Protein 3U0B (pdb70)

Solvent-accessible surface area: 17274 Å² total; per-residue (Å²): 140,67,32,128,11,63,68,22,175,81,63,36,92,31,19,57,32,1,0,0,3,6,16,106,24,85,0,4,102,31,3,73,100,39,0,50,144,68,12,94,52,43,70,70,60,192,67,46,201,42,111,72,50,0,3,0,1,0,0,2,0,16,45,13,66,72,66,145,30,41,135,64,10,129,68,13,5,64,88,0,53,222,38,36,10,66,12,1,4,0,0,0,0,0,7,27,17,85,73,22,74,60,114,104,4,78,87,1,2,134,43,0,29,44,57,0,86,63,10,3,143,122,27,174,114,8,2,2,0,4,0,0,2,1,7,47,113,15,123,116,39,6,51,4,2,16,6,0,0,31,9,2,0,7,2,30,3,1,1,5,0,0,10,13,0,116,4,31,44,50,68,18,105,69,16,119,66,50,63,76,13,0,96,52,50,7,0,0,0,2,16,0,4,142,44,32,1,14,21,0,0,90,7,0,26,43,2,23,8,47,0,0,0,1,23,81,111,77,4,40,158,62,0,118,188,21,2,85,171,21,59,17,30,36,23,47,9,72,15,56,37,140,57,0,5,96,94,0,34,63,21,0,88,134,101,23,77,31,88,2,12,1,0,0,4,24,21,41,48,64,104,81,75,70,110,100,83,39,43,141,148,72,83,76,32,0,29,31,26,1,40,104,4,6,67,125,2,0,93,8,0,14,65,78,52,8,2,26,149,18,1,8,2,0,4,9,2,15,23,9,13,46,37,40,86,199,13,15,54,0,36,16,63,0,9,46,17,4,29,30,13,0,105,67,18,9,89,85,4,61,136,104,24,3,7,4,2,0,0,0,17,18,61,20,50,138,97,97,65,33,65,89,88,9,22,9,116,25,6,0,74,25,41,2,0,0,6,0,0,7,10,0,1,7,36,1,0,50,7,0,53,22,10,40,0,27,0,0,0,9,22,131,98,37,139

Radius of gyration: 21.09 Å; Cα contacts (8 Å, |Δi|>4): 985; chains: 1; bounding box: 67×45×44 Å

Structure (mmCIF, N/CA/C/O backbone):
data_3U0B
#
_entry.id   3U0B
#
_cell.length_a   102.730
_cell.length_b   58.220
_cell.length_c   76.880
_cell.angle_alpha   90.000
_cell.angle_beta   127.820
_cell.angle_gamma   90.000
#
_symmetry.space_group_name_H-M   'C 1 2 1'
#
loop_
_entity.id
_entity.type
_entity.pdbx_description
1 polymer 'Oxidoreductase, short chain dehydrogenase/reductase family protein'
2 non-polymer 'SODIUM ION'
3 water water
#
loop_
_atom_site.group_PDB
_atom_site.id
_atom_site.type_symbol
_atom_site.label_atom_id
_atom_site.label_alt_id
_atom_site.label_comp_id
_atom_site.label_asym_id
_atom_site.label_entity_id
_atom_site.label_seq_id
_atom_site.pdbx_PDB_ins_code
_atom_site.Cartn_x
_atom_site.Cartn_y
_atom_site.Cartn_z
_atom_site.occupancy
_atom_site.B_iso_or_equiv
_atom_site.auth_seq_id
_atom_site.auth_comp_id
_atom_site.auth_asym_id
_atom_site.auth_atom_id
_atom_site.pdbx_PDB_model_num
ATOM 1 N N . GLN A 1 30 ? 11.159 30.344 -12.362 1.00 30.25 26 GLN A N 1
ATOM 2 C CA . GLN A 1 30 ? 10.085 30.429 -13.391 1.00 29.08 26 GLN A CA 1
ATOM 3 C C . GLN A 1 30 ? 9.739 29.015 -13.846 1.00 26.35 26 GLN A C 1
ATOM 4 O O . GLN A 1 30 ? 10.606 28.110 -13.814 1.00 28.04 26 GLN A O 1
ATOM 6 N N . PRO A 1 31 ? 8.470 28.785 -14.232 1.00 23.10 27 PRO A N 1
ATOM 7 C CA . PRO A 1 31 ? 8.168 27.435 -14.713 1.00 19.49 27 PRO A CA 1
ATOM 8 C C . PRO A 1 31 ? 8.834 27.141 -16.051 1.00 18.57 27 PRO A C 1
ATOM 9 O O . PRO A 1 31 ? 8.878 28.005 -16.936 1.00 18.69 27 PRO A O 1
ATOM 13 N N . GLU A 1 32 ? 9.294 25.917 -16.201 1.00 17.94 28 GLU A N 1
ATOM 14 C CA . GLU A 1 32 ? 9.904 25.479 -17.436 1.00 17.25 28 GLU A CA 1
ATOM 15 C C . GLU A 1 32 ? 8.821 25.227 -18.500 1.00 16.13 28 GLU A C 1
ATOM 16 O O . GLU A 1 32 ? 7.755 24.738 -18.185 1.00 15.78 28 GLU A O 1
ATOM 22 N N . THR A 1 33 ? 9.118 25.537 -19.767 1.00 15.87 29 THR A N 1
ATOM 23 C CA . THR A 1 33 ? 8.285 25.080 -20.859 1.00 14.99 29 THR A CA 1
ATOM 24 C C . THR A 1 33 ? 8.604 23.632 -21.086 1.00 14.31 29 THR A C 1
ATOM 25 O O . THR A 1 33 ? 9.689 23.282 -21.540 1.00 14.48 29 THR A O 1
ATOM 29 N N . LEU A 1 34 ? 7.663 22.761 -20.755 1.00 13.88 30 LEU A N 1
ATOM 30 C CA . LEU A 1 34 ? 7.957 21.349 -20.765 1.00 13.65 30 LEU A CA 1
ATOM 31 C C . LEU A 1 34 ? 7.944 20.769 -22.172 1.00 13.05 30 LEU A C 1
ATOM 32 O O . LEU A 1 34 ? 7.024 21.012 -22.974 1.00 12.68 30 LEU A O 1
ATOM 37 N N . ARG A 1 35 ? 8.951 19.963 -22.454 1.00 13.25 31 ARG A N 1
ATOM 38 C CA . ARG A 1 35 ? 9.006 19.173 -23.673 1.00 12.93 31 ARG A CA 1
ATOM 39 C C . ARG A 1 35 ? 7.817 18.204 -23.691 1.00 12.62 31 ARG A C 1
ATOM 40 O O . ARG A 1 35 ? 7.531 17.554 -22.691 1.00 13.03 31 ARG A O 1
ATOM 48 N N . ARG A 1 36 ? 7.122 18.144 -24.820 1.00 12.20 32 ARG A N 1
ATOM 49 C CA . ARG A 1 36 ? 6.014 17.159 -24.999 1.00 12.23 32 ARG A CA 1
ATOM 50 C C . ARG A 1 36 ? 6.189 16.419 -26.319 1.00 12.18 32 ARG A C 1
ATOM 51 O O . ARG A 1 36 ? 7.056 16.790 -27.117 1.00 12.12 32 ARG A O 1
ATOM 59 N N . TYR A 1 37 ? 5.379 15.392 -26.560 1.00 12.47 33 TYR A N 1
ATOM 60 C CA . TYR A 1 37 ? 5.631 14.485 -27.677 1.00 12.69 33 TYR A CA 1
ATOM 61 C C . TYR A 1 37 ? 4.905 14.930 -28.948 1.00 12.54 33 TYR A C 1
ATOM 62 O O . TYR A 1 37 ? 3.760 15.406 -28.873 1.00 12.61 33 TYR A O 1
ATOM 71 N N . ARG A 1 38 ? 5.589 14.824 -30.090 1.00 12.63 34 ARG A N 1
ATOM 72 C CA . ARG A 1 38 ? 4.946 14.874 -31.402 1.00 12.91 34 ARG A CA 1
ATOM 73 C C . ARG A 1 38 ? 5.401 13.669 -32.207 1.00 13.46 34 ARG A C 1
ATOM 74 O O . ARG A 1 38 ? 6.484 13.132 -31.952 1.00 13.68 34 ARG A O 1
ATOM 82 N N . PRO A 1 39 ? 4.540 13.202 -33.128 1.00 13.99 35 PRO A N 1
ATOM 83 C CA . PRO A 1 39 ? 4.837 12.020 -33.939 1.00 14.77 35 PRO A CA 1
ATOM 84 C C . PRO A 1 39 ? 6.206 12.076 -34.587 1.00 15.02 35 PRO A C 1
ATOM 85 O O . PRO A 1 39 ? 6.620 13.113 -35.147 1.00 14.93 35 PRO A O 1
ATOM 89 N N . GLY A 1 40 ? 6.925 10.964 -34.449 1.00 15.69 36 GLY A N 1
ATOM 90 C CA . GLY A 1 40 ? 8.235 10.828 -35.061 1.00 16.44 36 GLY A CA 1
ATOM 91 C C . GLY A 1 40 ? 9.383 11.335 -34.197 1.00 16.33 36 GLY A C 1
ATOM 92 O O . GLY A 1 40 ? 10.541 11.189 -34.592 1.00 17.33 36 GLY A O 1
ATOM 93 N N . ASP A 1 41 ? 9.100 11.924 -33.043 1.00 15.44 37 ASP A N 1
ATOM 94 C CA . ASP A 1 41 ? 10.164 12.501 -32.186 1.00 15.50 37 ASP A CA 1
ATOM 95 C C . ASP A 1 41 ? 11.047 11.378 -31.630 1.00 16.72 37 ASP A C 1
ATOM 96 O O . ASP A 1 41 ? 10.540 10.306 -31.306 1.00 17.12 37 ASP A O 1
ATOM 101 N N . PRO A 1 42 ? 12.350 11.634 -31.516 1.00 16.14 38 PRO A N 1
ATOM 102 C CA . PRO A 1 42 ? 13.163 10.681 -30.758 1.00 15.98 38 PRO A CA 1
ATOM 103 C C . PRO A 1 42 ? 12.728 10.743 -29.303 1.00 15.64 38 PRO A C 1
ATOM 104 O O . PRO A 1 42 ? 12.137 11.746 -28.853 1.00 15.35 38 PRO A O 1
ATOM 108 N N . PRO A 1 43 ? 13.029 9.699 -28.545 1.00 15.29 39 PRO A N 1
ATOM 109 C CA . PRO A 1 43 ? 12.520 9.696 -27.172 1.00 14.84 39 PRO A CA 1
ATOM 110 C C . PRO A 1 43 ? 13.131 10.816 -26.309 1.00 14.37 39 PRO A C 1
ATOM 111 O O . PRO A 1 43 ? 12.408 11.480 -25.557 1.00 14.58 39 PRO A O 1
ATOM 115 N N . LEU A 1 44 ? 14.431 11.059 -26.430 1.00 14.15 40 LEU A N 1
ATOM 116 C CA . LEU A 1 44 ? 15.085 12.033 -25.578 1.00 15.52 40 LEU A CA 1
ATOM 117 C C . LEU A 1 44 ? 15.806 13.085 -26.406 1.00 17.76 40 LEU A C 1
ATOM 118 O O . LEU A 1 44 ? 16.263 12.802 -27.492 1.00 19.13 40 LEU A O 1
ATOM 123 N N . ALA A 1 45 ? 15.894 14.262 -25.804 1.00 20.90 41 ALA A N 1
ATOM 124 C CA . ALA A 1 45 ? 16.761 15.327 -26.242 1.00 22.10 41 ALA A CA 1
ATOM 125 C C . ALA A 1 45 ? 17.966 15.186 -25.309 1.00 21.55 41 ALA A C 1
ATOM 126 O O . ALA A 1 45 ? 18.046 15.807 -24.197 1.00 24.02 41 ALA A O 1
ATOM 128 N N . GLY A 1 46 ? 18.864 14.325 -25.741 1.00 18.16 42 GLY A N 1
ATOM 129 C CA . GLY A 1 46 ? 20.120 14.097 -25.049 1.00 16.40 42 GLY A CA 1
ATOM 130 C C . GLY A 1 46 ? 20.381 12.610 -24.946 1.00 14.45 42 GLY A C 1
ATOM 131 O O . GLY A 1 46 ? 19.630 11.790 -25.474 1.00 13.75 42 GLY A O 1
ATOM 132 N N . SER A 1 47 ? 21.442 12.257 -24.245 1.00 14.34 43 SER A N 1
ATOM 133 C CA . SER A 1 47 ? 21.839 10.873 -24.159 1.00 13.97 43 SER A CA 1
ATOM 134 C C . SER A 1 47 ? 21.139 10.176 -23.002 1.00 13.62 43 SER A C 1
ATOM 135 O O . SER A 1 47 ? 20.465 10.814 -22.204 1.00 13.74 43 SER A O 1
ATOM 138 N N . LEU A 1 48 ? 21.290 8.854 -22.967 1.00 13.28 44 LEU A N 1
ATOM 139 C CA . LEU A 1 48 ? 20.749 8.032 -21.895 1.00 13.00 44 LEU A CA 1
ATOM 140 C C . LEU A 1 48 ? 21.923 7.314 -21.207 1.00 13.24 44 LEU A C 1
ATOM 141 O O . LEU A 1 48 ? 22.610 6.522 -21.830 1.00 13.27 44 LEU A O 1
ATOM 146 N N . LEU A 1 49 ? 22.156 7.621 -19.933 1.00 13.56 45 LEU A N 1
ATOM 147 C CA . LEU A 1 49 ? 23.181 6.940 -19.137 1.00 13.91 45 LEU A CA 1
ATOM 148 C C . LEU A 1 49 ? 22.481 5.935 -18.245 1.00 13.60 45 LEU A C 1
ATOM 149 O O . LEU A 1 49 ? 21.551 6.287 -17.532 1.00 13.52 45 LEU A O 1
ATOM 154 N N . ILE A 1 50 ? 22.892 4.687 -18.351 1.00 13.50 46 ILE A N 1
ATOM 155 C CA . ILE A 1 50 ? 22.372 3.618 -17.495 1.00 13.31 46 ILE A CA 1
ATOM 156 C C . ILE A 1 50 ? 23.513 3.102 -16.656 1.00 13.90 46 ILE A C 1
ATOM 157 O O . ILE A 1 50 ? 24.585 2.759 -17.193 1.00 14.63 46 ILE A O 1
ATOM 162 N N . GLY A 1 51 ? 23.309 3.027 -15.348 1.00 14.15 47 GLY A N 1
ATOM 163 C CA . GLY A 1 51 ? 24.307 2.481 -14.446 1.00 14.82 47 GLY A CA 1
ATOM 164 C C . GLY A 1 51 ? 23.687 1.730 -13.281 1.00 14.83 47 GLY A C 1
ATOM 165 O O . GLY A 1 51 ? 22.480 1.466 -13.289 1.00 14.26 47 GLY A O 1
ATOM 166 N N . GLY A 1 52 ? 24.521 1.391 -12.297 1.00 15.58 48 GLY A N 1
ATOM 167 C CA . GLY A 1 52 ? 24.126 0.564 -11.153 1.00 16.55 48 GLY A CA 1
ATOM 168 C C . GLY A 1 52 ? 24.461 -0.883 -11.413 1.00 18.09 48 GLY A C 1
ATOM 169 O O . GLY A 1 52 ? 24.545 -1.292 -12.556 1.00 18.87 48 GLY A O 1
ATOM 170 N N . SER A 1 53 ? 24.663 -1.683 -10.382 1.00 19.86 49 SER A N 1
ATOM 171 C CA . SER A 1 53 ? 25.148 -3.049 -10.621 1.00 21.40 49 SER A CA 1
ATOM 172 C C . SER A 1 53 ? 24.121 -4.119 -10.261 1.00 21.10 49 SER A C 1
ATOM 173 O O . SER A 1 53 ? 24.447 -5.161 -9.663 1.00 22.98 49 SER A O 1
ATOM 176 N N . GLY A 1 54 ? 22.875 -3.869 -10.628 1.00 18.22 50 GLY A N 1
ATOM 177 C CA . GLY A 1 54 ? 21.831 -4.872 -10.421 1.00 17.17 50 GLY A CA 1
ATOM 178 C C . GLY A 1 54 ? 21.521 -5.740 -11.624 1.00 16.35 50 GLY A C 1
ATOM 179 O O . GLY A 1 54 ? 22.320 -5.857 -12.581 1.00 17.57 50 GLY A O 1
ATOM 180 N N . ARG A 1 55 ? 20.333 -6.346 -11.586 1.00 14.18 51 ARG A N 1
ATOM 181 C CA . ARG A 1 55 ? 19.905 -7.300 -12.624 1.00 14.27 51 ARG A CA 1
ATOM 182 C C . ARG A 1 55 ? 19.225 -6.669 -13.826 1.00 13.59 51 ARG A C 1
ATOM 183 O O . ARG A 1 55 ? 18.762 -7.402 -14.725 1.00 14.79 51 ARG A O 1
ATOM 191 N N . VAL A 1 56 ? 19.087 -5.339 -13.829 1.00 13.09 52 VAL A N 1
ATOM 192 C CA . VAL A 1 56 ? 18.358 -4.638 -14.887 1.00 12.61 52 VAL A CA 1
ATOM 193 C C . VAL A 1 56 ? 19.246 -3.848 -15.851 1.00 12.59 52 VAL A C 1
ATOM 194 O O . VAL A 1 56 ? 18.919 -3.722 -17.023 1.00 12.36 52 VAL A O 1
ATOM 198 N N . ALA A 1 57 ? 20.346 -3.294 -15.361 1.00 12.92 53 ALA A N 1
ATOM 199 C CA . ALA A 1 57 ? 21.148 -2.400 -16.173 1.00 12.98 53 ALA A CA 1
ATOM 200 C C . ALA A 1 57 ? 21.518 -2.995 -17.544 1.00 13.03 53 ALA A C 1
ATOM 201 O O . ALA A 1 57 ? 21.283 -2.355 -18.583 1.00 12.79 53 ALA A O 1
ATOM 203 N N . GLU A 1 58 ? 22.066 -4.197 -17.559 1.00 13.45 54 GLU A N 1
ATOM 204 C CA . GLU A 1 58 ? 22.529 -4.783 -18.816 1.00 14.38 54 GLU A CA 1
ATOM 205 C C . GLU A 1 58 ? 21.424 -5.108 -19.796 1.00 13.43 54 GLU A C 1
ATOM 206 O O . GLU A 1 58 ? 21.478 -4.655 -20.950 1.00 13.42 54 GLU A O 1
ATOM 212 N N . PRO A 1 59 ? 20.383 -5.825 -19.341 1.00 13.43 55 PRO A N 1
ATOM 213 C CA . PRO A 1 59 ? 19.315 -6.108 -20.291 1.00 13.75 55 PRO A CA 1
ATOM 214 C C . PRO A 1 59 ? 18.598 -4.849 -20.760 1.00 12.60 55 PRO A C 1
ATOM 215 O O . PRO A 1 59 ? 18.091 -4.831 -21.877 1.00 12.68 55 PRO A O 1
ATOM 219 N N . LEU A 1 60 ? 18.552 -3.805 -19.932 1.00 13.42 56 LEU A N 1
ATOM 220 C CA . LEU A 1 60 ? 17.943 -2.530 -20.341 1.00 12.37 56 LEU A CA 1
ATOM 221 C C . LEU A 1 60 ? 18.792 -1.858 -21.420 1.00 12.70 56 LEU A C 1
ATOM 222 O O . LEU A 1 60 ? 18.249 -1.373 -22.409 1.00 12.00 56 LEU A O 1
ATOM 227 N N . ARG A 1 61 ? 20.109 -1.855 -21.253 1.00 13.21 57 ARG A N 1
ATOM 228 C CA . ARG A 1 61 ? 21.007 -1.368 -22.335 1.00 14.51 57 ARG A CA 1
ATOM 229 C C . ARG A 1 61 ? 20.734 -2.095 -23.647 1.00 15.45 57 ARG A C 1
ATOM 230 O O . ARG A 1 61 ? 20.601 -1.478 -24.695 1.00 15.47 57 ARG A O 1
ATOM 238 N N . THR A 1 62 ? 20.603 -3.404 -23.578 1.00 14.65 58 THR A N 1
ATOM 239 C CA . THR A 1 62 ? 20.386 -4.219 -24.770 1.00 15.34 58 THR A CA 1
ATOM 240 C C . THR A 1 62 ? 19.070 -3.841 -25.434 1.00 14.04 58 THR A C 1
ATOM 241 O O . THR A 1 62 ? 19.037 -3.656 -26.656 1.00 15.50 58 THR A O 1
ATOM 245 N N . ALA A 1 63 ? 18.024 -3.674 -24.632 1.00 12.90 59 ALA A N 1
ATOM 246 C CA . ALA A 1 63 ? 16.681 -3.380 -25.147 1.00 12.76 59 ALA A CA 1
ATOM 247 C C . ALA A 1 63 ? 16.608 -2.009 -25.775 1.00 12.93 59 ALA A C 1
ATOM 248 O O . ALA A 1 63 ? 15.934 -1.855 -26.788 1.00 13.31 59 ALA A O 1
ATOM 250 N N . LEU A 1 64 ? 17.272 -1.024 -25.167 1.00 12.30 60 LEU A N 1
ATOM 251 C CA . LEU A 1 64 ? 17.123 0.372 -25.596 1.00 12.17 60 LEU A CA 1
ATOM 252 C C . LEU A 1 64 ? 18.195 0.896 -26.556 1.00 12.49 60 LEU A C 1
ATOM 253 O O . LEU A 1 64 ? 18.094 2.039 -27.065 1.00 12.49 60 LEU A O 1
ATOM 258 N N . ALA A 1 65 ? 19.196 0.068 -26.850 1.00 12.88 61 ALA A N 1
ATOM 259 C CA . ALA A 1 65 ? 20.336 0.547 -27.646 1.00 13.38 61 ALA A CA 1
ATOM 260 C C . ALA A 1 65 ? 19.970 1.106 -29.010 1.00 14.11 61 ALA A C 1
ATOM 261 O O . ALA A 1 65 ? 20.572 2.087 -29.443 1.00 14.05 61 ALA A O 1
ATOM 263 N N . ASP A 1 66 ? 19.048 0.466 -29.731 1.00 14.28 62 ASP A N 1
ATOM 264 C CA . ASP A 1 66 ? 18.732 0.920 -31.096 1.00 15.47 62 ASP A CA 1
ATOM 265 C C . ASP A 1 66 ? 18.073 2.303 -31.107 1.00 14.37 62 ASP A C 1
ATOM 266 O O . ASP A 1 66 ? 18.347 3.116 -31.977 1.00 15.41 62 ASP A O 1
ATOM 271 N N . ASP A 1 67 ? 17.243 2.580 -30.119 1.00 14.11 63 ASP A N 1
ATOM 272 C CA . ASP A 1 67 ? 16.368 3.740 -30.134 1.00 14.19 63 ASP A CA 1
ATOM 273 C C . ASP A 1 67 ? 16.848 4.942 -29.306 1.00 14.09 63 ASP A C 1
ATOM 274 O O . ASP A 1 67 ? 16.324 6.037 -29.457 1.00 16.01 63 ASP A O 1
ATOM 279 N N . TYR A 1 68 ? 17.850 4.725 -28.455 1.00 13.50 64 TYR A N 1
ATOM 280 C CA . TYR A 1 68 ? 18.386 5.730 -27.531 1.00 12.98 64 TYR A CA 1
ATOM 281 C C . TYR A 1 68 ? 19.885 5.836 -27.767 1.00 14.07 64 TYR A C 1
ATOM 282 O O . TYR A 1 68 ? 20.506 4.857 -28.170 1.00 14.83 64 TYR A O 1
ATOM 291 N N . ASN A 1 69 ? 20.462 7.003 -27.528 1.00 13.84 65 ASN A N 1
ATOM 292 C CA . ASN A 1 69 ? 21.904 7.138 -27.592 1.00 14.80 65 ASN A CA 1
ATOM 293 C C . ASN A 1 69 ? 22.467 6.899 -26.227 1.00 14.16 65 ASN A C 1
ATOM 294 O O . ASN A 1 69 ? 22.486 7.791 -25.373 1.00 13.94 65 ASN A O 1
ATOM 299 N N . LEU A 1 70 ? 22.913 5.673 -26.017 1.00 14.32 66 LEU A N 1
ATOM 300 C CA . LEU A 1 70 ? 23.442 5.248 -24.729 1.00 14.82 66 LEU A CA 1
ATOM 301 C C . LEU A 1 70 ? 24.848 5.750 -24.507 1.00 16.37 66 LEU A C 1
ATOM 302 O O . LEU A 1 70 ? 25.687 5.685 -25.420 1.00 17.65 66 LEU A O 1
ATOM 307 N N . VAL A 1 71 ? 25.089 6.214 -23.287 1.00 16.40 67 VAL A N 1
ATOM 308 C CA . VAL A 1 71 ? 26.437 6.491 -22.770 1.00 17.51 67 VAL A CA 1
ATOM 309 C C . VAL A 1 71 ? 26.668 5.812 -21.419 1.00 18.98 67 VAL A C 1
ATOM 310 O O . VAL A 1 71 ? 25.753 5.365 -20.763 1.00 20.55 67 VAL A O 1
ATOM 314 N N . SER A 1 72 ? 27.915 5.703 -21.000 1.00 22.76 68 SER A N 1
ATOM 315 C CA A SER A 1 72 ? 28.236 5.070 -19.718 0.50 23.44 68 SER A CA 1
ATOM 316 C CA B SER A 1 72 ? 28.208 5.086 -19.707 0.50 23.72 68 SER A CA 1
ATOM 317 C C . SER A 1 72 ? 28.890 6.051 -18.770 1.00 24.31 68 SER A C 1
ATOM 318 O O . SER A 1 72 ? 29.415 7.083 -19.200 1.00 25.50 68 SER A O 1
ATOM 323 N N . ASN A 1 73 ? 28.853 5.702 -17.491 1.00 24.99 69 ASN A N 1
ATOM 324 C CA . ASN A 1 73 ? 29.582 6.433 -16.501 1.00 25.37 69 ASN A CA 1
ATOM 325 C C . ASN A 1 73 ? 31.077 6.277 -16.810 1.00 26.14 69 ASN A C 1
ATOM 326 O O . ASN A 1 73 ? 31.529 5.266 -17.373 1.00 27.23 69 ASN A O 1
ATOM 331 N N . ASN A 1 74 ? 31.842 7.313 -16.517 1.00 22.29 70 ASN A N 1
ATOM 332 C CA . ASN A 1 74 ? 33.289 7.209 -16.625 1.00 21.86 70 ASN A CA 1
ATOM 333 C C . ASN A 1 74 ? 33.905 8.047 -15.524 1.00 22.61 70 ASN A C 1
ATOM 334 O O . ASN A 1 74 ? 33.303 9.024 -15.077 1.00 20.99 70 ASN A O 1
ATOM 339 N N . ILE A 1 75 ? 35.084 7.659 -15.055 1.00 23.35 71 ILE A N 1
ATOM 340 C CA . ILE A 1 75 ? 35.677 8.384 -13.927 1.00 24.80 71 ILE A CA 1
ATOM 341 C C . ILE A 1 75 ? 36.167 9.756 -14.321 1.00 23.09 71 ILE A C 1
ATOM 342 O O . ILE A 1 75 ? 36.309 10.597 -13.458 1.00 25.66 71 ILE A O 1
ATOM 347 N N . GLY A 1 76 ? 36.390 10.007 -15.605 1.00 22.21 72 GLY A N 1
ATOM 348 C CA . GLY A 1 76 ? 36.806 11.351 -16.052 1.00 20.85 72 GLY A CA 1
ATOM 349 C C . GLY A 1 76 ? 35.688 12.376 -16.005 1.00 19.79 72 GLY A C 1
ATOM 350 O O . GLY A 1 76 ? 35.915 13.595 -16.085 1.00 18.76 72 GLY A O 1
ATOM 351 N N . GLY A 1 77 ? 34.459 11.902 -15.904 1.00 17.11 73 GLY A N 1
ATOM 352 C CA . GLY A 1 77 ? 33.322 12.808 -15.888 1.00 15.78 73 GLY A CA 1
ATOM 353 C C . GLY A 1 77 ? 33.165 13.604 -17.158 1.00 15.41 73 GLY A C 1
ATOM 354 O O . GLY A 1 77 ? 32.808 14.811 -17.113 1.00 15.28 73 GLY A O 1
ATOM 355 N N . ARG A 1 78 ? 33.365 12.910 -18.272 1.00 15.41 74 ARG A N 1
ATOM 356 C CA . ARG A 1 78 ? 33.285 13.509 -19.601 1.00 15.27 74 ARG A CA 1
ATOM 357 C C . ARG A 1 78 ? 32.210 12.883 -20.464 1.00 14.79 74 ARG A C 1
ATOM 358 O O . ARG A 1 78 ? 32.209 11.649 -20.718 1.00 14.86 74 ARG A O 1
ATOM 366 N N . TRP A 1 79 ? 31.317 13.737 -20.957 1.00 14.41 75 TRP A N 1
ATOM 367 C CA . TRP A 1 79 ? 30.260 13.350 -21.884 1.00 14.06 75 TRP A CA 1
ATOM 368 C C . TRP A 1 79 ? 30.006 14.445 -22.900 1.00 13.97 75 TRP A C 1
ATOM 369 O O . TRP A 1 79 ? 29.836 15.602 -22.531 1.00 13.90 75 TRP A O 1
ATOM 380 N N . ALA A 1 80 ? 29.984 14.082 -24.183 1.00 14.02 76 ALA A N 1
ATOM 381 C CA . ALA A 1 80 ? 29.772 15.094 -25.248 1.00 14.38 76 ALA A CA 1
ATOM 382 C C . ALA A 1 80 ? 28.453 15.823 -25.129 1.00 13.65 76 ALA A C 1
ATOM 383 O O . ALA A 1 80 ? 28.396 17.034 -25.333 1.00 13.63 76 ALA A O 1
ATOM 385 N N . ASP A 1 81 ? 27.404 15.099 -24.761 1.00 13.41 77 ASP A N 1
ATOM 386 C CA A ASP A 1 81 ? 26.068 15.680 -24.679 0.50 13.69 77 ASP A CA 1
ATOM 387 C CA B ASP A 1 81 ? 26.053 15.637 -24.692 0.50 13.80 77 ASP A CA 1
ATOM 388 C C . ASP A 1 81 ? 25.557 15.735 -23.240 1.00 13.08 77 ASP A C 1
ATOM 389 O O . ASP A 1 81 ? 26.032 15.007 -22.356 1.00 13.03 77 ASP A O 1
ATOM 398 N N A SER A 1 82 ? 24.582 16.611 -23.008 0.50 12.93 78 SER A N 1
ATOM 399 N N B SER A 1 82 ? 24.599 16.630 -23.008 0.50 12.93 78 SER A N 1
ATOM 400 C CA A SER A 1 82 ? 23.810 16.582 -21.777 0.50 12.81 78 SER A CA 1
ATOM 401 C CA B SER A 1 82 ? 23.820 16.605 -21.778 0.50 12.81 78 SER A CA 1
ATOM 402 C C A SER A 1 82 ? 22.978 15.322 -21.772 0.50 12.68 78 SER A C 1
ATOM 403 C C B SER A 1 82 ? 22.969 15.337 -21.772 0.50 12.68 78 SER A C 1
ATOM 404 O O . SER A 1 82 ? 22.649 14.774 -22.826 1.00 12.71 78 SER A O 1
ATOM 409 N N . PHE A 1 83 ? 22.635 14.871 -20.577 1.00 12.58 79 PHE A N 1
ATOM 410 C CA . PHE A 1 83 ? 21.823 13.669 -20.407 1.00 12.47 79 PHE A CA 1
ATOM 411 C C . PHE A 1 83 ? 20.354 14.011 -20.558 1.00 12.47 79 PHE A C 1
ATOM 412 O O . PHE A 1 83 ? 19.839 14.921 -19.889 1.00 12.50 79 PHE A O 1
ATOM 420 N N . GLY A 1 84 ? 19.685 13.314 -21.467 1.00 12.53 80 GLY A N 1
ATOM 421 C CA . GLY A 1 84 ? 18.241 13.367 -21.572 1.00 12.64 80 GLY A CA 1
ATOM 422 C C . GLY A 1 84 ? 17.635 12.408 -20.557 1.00 12.53 80 GLY A C 1
ATOM 423 O O . GLY A 1 84 ? 16.488 12.570 -20.175 1.00 12.63 80 GLY A O 1
ATOM 424 N N . GLY A 1 85 ? 18.396 11.403 -20.137 1.00 12.40 81 GLY A N 1
ATOM 425 C CA . GLY A 1 85 ? 17.928 10.452 -19.144 1.00 12.30 81 GLY A CA 1
ATOM 426 C C . GLY A 1 85 ? 19.075 9.852 -18.368 1.00 12.17 81 GLY A C 1
ATOM 427 O O . GLY A 1 85 ? 20.166 9.653 -18.920 1.00 12.23 81 GLY A O 1
ATOM 428 N N . VAL A 1 86 ? 18.826 9.573 -17.098 1.00 12.06 82 VAL A N 1
ATOM 429 C CA . VAL A 1 86 ? 19.776 8.846 -16.261 1.00 12.02 82 VAL A CA 1
ATOM 430 C C . VAL A 1 86 ? 19.028 7.778 -15.506 1.00 11.94 82 VAL A C 1
ATOM 431 O O . VAL A 1 86 ? 18.070 8.094 -14.787 1.00 11.89 82 VAL A O 1
ATOM 435 N N . VAL A 1 87 ? 19.436 6.512 -15.687 1.00 11.98 83 VAL A N 1
ATOM 436 C CA . VAL A 1 87 ? 18.782 5.427 -15.018 1.00 11.93 83 VAL A CA 1
ATOM 437 C C . VAL A 1 87 ? 19.781 4.760 -14.077 1.00 11.95 83 VAL A C 1
ATOM 438 O O . VAL A 1 87 ? 20.856 4.327 -14.502 1.00 12.12 83 VAL A O 1
ATOM 442 N N . PHE A 1 88 ? 19.405 4.626 -12.807 1.00 11.85 84 PHE A N 1
ATOM 443 C CA . PHE A 1 88 ? 20.181 3.879 -11.839 1.00 11.92 84 PHE A CA 1
ATOM 444 C C . PHE A 1 88 ? 19.466 2.585 -11.447 1.00 11.88 84 PHE A C 1
ATOM 445 O O . PHE A 1 88 ? 18.343 2.616 -10.931 1.00 11.74 84 PHE A O 1
ATOM 453 N N . ASP A 1 89 ? 20.106 1.450 -11.729 1.00 12.05 85 ASP A N 1
ATOM 454 C CA . ASP A 1 89 ? 19.652 0.158 -11.301 1.00 12.07 85 ASP A CA 1
ATOM 455 C C . ASP A 1 89 ? 20.077 -0.138 -9.841 1.00 12.08 85 ASP A C 1
ATOM 456 O O . ASP A 1 89 ? 21.251 -0.468 -9.574 1.00 12.33 85 ASP A O 1
ATOM 461 N N . ALA A 1 90 ? 19.117 -0.024 -8.927 1.00 11.89 86 ALA A N 1
ATOM 462 C CA . ALA A 1 90 ? 19.302 -0.260 -7.489 1.00 11.91 86 ALA A CA 1
ATOM 463 C C . ALA A 1 90 ? 18.864 -1.657 -7.068 1.00 11.93 86 ALA A C 1
ATOM 464 O O . ALA A 1 90 ? 18.817 -1.939 -5.872 1.00 11.98 86 ALA A O 1
ATOM 466 N N . THR A 1 91 ? 18.537 -2.531 -8.011 1.00 11.99 87 THR A N 1
ATOM 467 C CA . THR A 1 91 ? 18.004 -3.859 -7.665 1.00 12.47 87 THR A CA 1
ATOM 468 C C . THR A 1 91 ? 19.001 -4.746 -6.902 1.00 14.36 87 THR A C 1
ATOM 469 O O . THR A 1 91 ? 18.620 -5.705 -6.229 1.00 17.60 87 THR A O 1
ATOM 473 N N . GLY A 1 92 ? 20.262 -4.411 -6.990 1.00 15.78 88 GLY A N 1
ATOM 474 C CA . GLY A 1 92 ? 21.331 -5.158 -6.296 1.00 16.86 88 GLY A CA 1
ATOM 475 C C . GLY A 1 92 ? 21.611 -4.700 -4.883 1.00 17.00 88 GLY A C 1
ATOM 476 O O . GLY A 1 92 ? 22.383 -5.366 -4.186 1.00 18.84 88 GLY A O 1
ATOM 477 N N . ILE A 1 93 ? 21.002 -3.582 -4.453 1.00 14.15 89 ILE A N 1
ATOM 478 C CA . ILE A 1 93 ? 21.310 -3.001 -3.135 1.00 12.65 89 ILE A CA 1
ATOM 479 C C . ILE A 1 93 ? 20.491 -3.792 -2.088 1.00 12.79 89 ILE A C 1
ATOM 480 O O . ILE A 1 93 ? 19.273 -3.910 -2.204 1.00 12.24 89 ILE A O 1
ATOM 485 N N . THR A 1 94 ? 21.178 -4.312 -1.089 1.00 12.85 90 THR A N 1
ATOM 486 C CA . THR A 1 94 ? 20.548 -5.189 -0.110 1.00 12.80 90 THR A CA 1
ATOM 487 C C . THR A 1 94 ? 20.787 -4.754 1.336 1.00 13.00 90 THR A C 1
ATOM 488 O O . THR A 1 94 ? 20.205 -5.335 2.252 1.00 12.99 90 THR A O 1
ATOM 492 N N . GLU A 1 95 ? 21.628 -3.751 1.547 1.00 13.27 91 GLU A N 1
ATOM 493 C CA . GLU A 1 95 ? 21.968 -3.293 2.894 1.00 13.60 91 GLU A CA 1
ATOM 494 C C . GLU A 1 95 ? 22.020 -1.780 2.923 1.00 13.64 91 GLU A C 1
ATOM 495 O O . GLU A 1 95 ? 22.348 -1.168 1.905 1.00 13.58 91 GLU A O 1
ATOM 501 N N . ALA A 1 96 ? 21.753 -1.176 4.082 1.00 13.82 92 ALA A N 1
ATOM 502 C CA . ALA A 1 96 ? 21.695 0.269 4.167 1.00 13.92 92 ALA A CA 1
ATOM 503 C C . ALA A 1 96 ? 23.020 0.950 3.757 1.00 14.36 92 ALA A C 1
ATOM 504 O O . ALA A 1 96 ? 23.014 2.019 3.164 1.00 14.30 92 ALA A O 1
ATOM 506 N N . GLU A 1 97 ? 24.153 0.309 4.026 1.00 14.84 93 GLU A N 1
ATOM 507 C CA . GLU A 1 97 ? 25.449 0.850 3.597 1.00 15.33 93 GLU A CA 1
ATOM 508 C C . GLU A 1 97 ? 25.512 0.980 2.096 1.00 14.97 93 GLU A C 1
ATOM 509 O O . GLU A 1 97 ? 26.189 1.870 1.550 1.00 15.19 93 GLU A O 1
ATOM 515 N N . GLY A 1 98 ? 24.817 0.061 1.405 1.00 14.47 94 GLY A N 1
ATOM 516 C CA . GLY A 1 98 ? 24.772 0.056 -0.049 1.00 14.15 94 GLY A CA 1
ATOM 517 C C . GLY A 1 98 ? 24.010 1.210 -0.676 1.00 13.76 94 GLY A C 1
ATOM 518 O O . GLY A 1 98 ? 24.192 1.514 -1.857 1.00 14.40 94 GLY A O 1
ATOM 519 N N . LEU A 1 99 ? 23.156 1.869 0.113 1.00 13.63 95 LEU A N 1
ATOM 520 C CA . LEU A 1 99 ? 22.421 3.021 -0.352 1.00 13.37 95 LEU A CA 1
ATOM 521 C C . LEU A 1 99 ? 23.357 4.177 -0.704 1.00 13.69 95 LEU A C 1
ATOM 522 O O . LEU A 1 99 ? 22.970 5.061 -1.419 1.00 13.50 95 LEU A O 1
ATOM 527 N N . LYS A 1 100 ? 24.580 4.160 -0.200 1.00 14.24 96 LYS A N 1
ATOM 528 C CA . LYS A 1 100 ? 25.557 5.199 -0.497 1.00 14.79 96 LYS A CA 1
ATOM 529 C C . LYS A 1 100 ? 25.838 5.301 -2.016 1.00 14.41 96 LYS A C 1
ATOM 530 O O . LYS A 1 100 ? 26.223 6.363 -2.516 1.00 14.54 96 LYS A O 1
ATOM 536 N N . GLU A 1 101 ? 25.596 4.218 -2.743 1.00 14.08 97 GLU A N 1
ATOM 537 C CA . GLU A 1 101 ? 25.792 4.218 -4.203 1.00 14.68 97 GLU A CA 1
ATOM 538 C C . GLU A 1 101 ? 24.835 5.190 -4.902 1.00 13.96 97 GLU A C 1
ATOM 539 O O . GLU A 1 101 ? 25.122 5.679 -5.991 1.00 13.86 97 GLU A O 1
ATOM 545 N N . LEU A 1 102 ? 23.707 5.495 -4.268 1.00 13.37 98 LEU A N 1
ATOM 546 C CA . LEU A 1 102 ? 22.826 6.518 -4.813 1.00 13.12 98 LEU A CA 1
ATOM 547 C C . LEU A 1 102 ? 23.542 7.843 -4.894 1.00 13.44 98 LEU A C 1
ATOM 548 O O . LEU A 1 102 ? 23.397 8.587 -5.875 1.00 13.84 98 LEU A O 1
ATOM 553 N N . TYR A 1 103 ? 24.317 8.130 -3.856 1.00 14.85 99 TYR A N 1
ATOM 554 C CA . TYR A 1 103 ? 25.079 9.358 -3.748 1.00 15.02 99 TYR A CA 1
ATOM 555 C C . TYR A 1 103 ? 26.259 9.293 -4.724 1.00 15.47 99 TYR A C 1
ATOM 556 O O . TYR A 1 103 ? 26.454 10.178 -5.553 1.00 14.49 99 TYR A O 1
ATOM 565 N N . THR A 1 104 ? 27.039 8.224 -4.629 1.00 15.59 100 THR A N 1
ATOM 566 C CA . THR A 1 104 ? 28.246 8.119 -5.436 1.00 16.07 100 THR A CA 1
ATOM 567 C C . THR A 1 104 ? 27.941 8.142 -6.931 1.00 15.58 100 THR A C 1
ATOM 568 O O . THR A 1 104 ? 28.714 8.739 -7.716 1.00 15.23 100 THR A O 1
ATOM 572 N N . PHE A 1 105 ? 26.831 7.521 -7.305 1.00 14.61 101 PHE A N 1
ATOM 573 C CA . PHE A 1 105 ? 26.373 7.509 -8.708 1.00 14.54 101 PHE A CA 1
ATOM 574 C C . PHE A 1 105 ? 25.812 8.870 -9.157 1.00 13.86 101 PHE A C 1
ATOM 575 O O . PHE A 1 105 ? 26.287 9.487 -10.133 1.00 13.59 101 PHE A O 1
ATOM 583 N N . PHE A 1 106 ? 24.815 9.368 -8.455 1.00 13.31 102 PHE A N 1
ATOM 584 C CA . PHE A 1 106 ? 24.137 10.561 -8.945 1.00 13.06 102 PHE A CA 1
ATOM 585 C C . PHE A 1 106 ? 24.870 11.881 -8.784 1.00 13.43 102 PHE A C 1
ATOM 586 O O . PHE A 1 106 ? 24.738 12.749 -9.633 1.00 13.38 102 PHE A O 1
ATOM 594 N N . THR A 1 107 ? 25.585 12.095 -7.686 1.00 13.87 103 THR A N 1
ATOM 595 C CA . THR A 1 107 ? 26.030 13.461 -7.395 1.00 14.84 103 THR A CA 1
ATOM 596 C C . THR A 1 107 ? 26.901 14.046 -8.520 1.00 14.97 103 THR A C 1
ATOM 597 O O . THR A 1 107 ? 26.675 15.216 -8.907 1.00 15.98 103 THR A O 1
ATOM 601 N N . PRO A 1 108 ? 27.813 13.245 -9.099 1.00 15.05 104 PRO A N 1
ATOM 602 C CA . PRO A 1 108 ? 28.625 13.731 -10.231 1.00 15.76 104 PRO A CA 1
ATOM 603 C C . PRO A 1 108 ? 27.895 13.889 -11.579 1.00 15.22 104 PRO A C 1
ATOM 604 O O . PRO A 1 108 ? 28.479 14.487 -12.512 1.00 14.91 104 PRO A O 1
ATOM 608 N N . LEU A 1 109 ? 26.673 13.360 -11.690 1.00 14.47 105 LEU A N 1
ATOM 609 C CA . LEU A 1 109 ? 25.924 13.407 -12.950 1.00 13.78 105 LEU A CA 1
ATOM 610 C C . LEU A 1 109 ? 24.929 14.547 -13.056 1.00 13.54 105 LEU A C 1
ATOM 611 O O . LEU A 1 109 ? 24.480 14.876 -14.158 1.00 13.45 105 LEU A O 1
ATOM 616 N N . LEU A 1 110 ? 24.544 15.127 -11.925 1.00 13.65 106 LEU A N 1
ATOM 617 C CA . LEU A 1 110 ? 23.383 15.989 -11.905 1.00 14.32 106 LEU A CA 1
ATOM 618 C C . LEU A 1 110 ? 23.636 17.266 -12.668 1.00 14.88 106 LEU A C 1
ATOM 619 O O . LEU A 1 110 ? 22.708 17.822 -13.271 1.00 17.77 106 LEU A O 1
ATOM 624 N N . ARG A 1 111 ? 24.883 17.716 -12.744 1.00 14.10 107 ARG A N 1
ATOM 625 C CA . ARG A 1 111 ? 25.123 19.001 -13.417 1.00 15.77 107 ARG A CA 1
ATOM 626 C C . ARG A 1 111 ? 25.057 18.904 -14.933 1.00 14.23 107 ARG A C 1
ATOM 627 O O . ARG A 1 111 ? 25.042 19.931 -15.611 1.00 15.88 107 ARG A O 1
ATOM 635 N N . ASN A 1 112 ? 25.032 17.676 -15.451 1.00 13.36 108 ASN A N 1
ATOM 636 C CA . ASN A 1 112 ? 24.968 17.433 -16.888 1.00 13.17 108 ASN A CA 1
ATOM 637 C C . ASN A 1 112 ? 23.583 17.077 -17.388 1.00 12.90 108 ASN A C 1
ATOM 638 O O . ASN A 1 112 ? 23.424 16.659 -18.481 1.00 12.78 108 ASN A O 1
ATOM 643 N N . LEU A 1 113 ? 22.554 17.240 -16.567 1.00 12.88 109 LEU A N 1
ATOM 644 C CA . LEU A 1 113 ? 21.186 17.017 -17.035 1.00 12.74 109 LEU A CA 1
ATOM 645 C C . LEU A 1 113 ? 20.693 18.093 -18.005 1.00 12.87 109 LEU A C 1
ATOM 646 O O . LEU A 1 113 ? 20.973 19.288 -17.821 1.00 14.18 109 LEU A O 1
ATOM 651 N N . ALA A 1 114 ? 20.032 17.657 -19.078 1.00 12.79 110 ALA A N 1
ATOM 652 C CA . ALA A 1 114 ? 19.329 18.543 -20.016 1.00 12.97 110 ALA A CA 1
ATOM 653 C C . ALA A 1 114 ? 18.037 19.017 -19.406 1.00 13.16 110 ALA A C 1
ATOM 654 O O . ALA A 1 114 ? 17.514 18.403 -18.460 1.00 13.10 110 ALA A O 1
ATOM 656 N N . PRO A 1 115 ? 17.511 20.138 -19.913 1.00 15.61 111 PRO A N 1
ATOM 657 C CA . PRO A 1 115 ? 16.162 20.520 -19.508 1.00 15.45 111 PRO A CA 1
ATOM 658 C C . PRO A 1 115 ? 15.176 19.367 -19.794 1.00 15.09 111 PRO A C 1
ATOM 659 O O . PRO A 1 115 ? 15.299 18.636 -20.789 1.00 15.05 111 PRO A O 1
ATOM 663 N N . CYS A 1 116 ? 14.206 19.187 -18.901 1.00 14.86 112 CYS A N 1
ATOM 664 C CA . CYS A 1 116 ? 13.249 18.091 -18.994 1.00 14.56 112 CYS A CA 1
ATOM 665 C C . CYS A 1 116 ? 13.883 16.687 -19.048 1.00 14.38 112 CYS A C 1
ATOM 666 O O . CYS A 1 116 ? 13.304 15.771 -19.630 1.00 14.22 112 CYS A O 1
ATOM 669 N N . ALA A 1 117 ? 15.041 16.530 -18.426 1.00 14.44 113 ALA A N 1
ATOM 670 C CA . ALA A 1 117 ? 15.688 15.215 -18.344 1.00 14.31 113 ALA A CA 1
ATOM 671 C C . ALA A 1 117 ? 14.850 14.308 -17.474 1.00 14.02 113 ALA A C 1
ATOM 672 O O . ALA A 1 117 ? 13.990 14.753 -16.698 1.00 13.94 113 ALA A O 1
ATOM 674 N N . ARG A 1 118 ? 15.116 13.026 -17.619 1.00 13.90 114 ARG A N 1
ATOM 675 C CA . ARG A 1 118 ? 14.403 11.989 -16.882 1.00 13.66 114 ARG A CA 1
ATOM 676 C C . ARG A 1 118 ? 15.391 11.222 -16.021 1.00 13.65 114 ARG A C 1
ATOM 677 O O . ARG A 1 118 ? 16.343 10.609 -16.528 1.00 13.75 114 ARG A O 1
ATOM 685 N N . VAL A 1 119 ? 15.165 11.256 -14.717 1.00 13.56 115 VAL A N 1
ATOM 686 C CA . VAL A 1 119 ? 15.954 10.481 -13.755 1.00 13.56 115 VAL A CA 1
ATOM 687 C C . VAL A 1 119 ? 15.078 9.344 -13.246 1.00 13.35 115 VAL A C 1
ATOM 688 O O . VAL A 1 119 ? 13.938 9.553 -12.854 1.00 13.24 115 VAL A O 1
ATOM 692 N N . VAL A 1 120 ? 15.612 8.129 -13.299 1.00 13.34 116 VAL A N 1
ATOM 693 C CA . VAL A 1 120 ? 14.841 6.932 -12.903 1.00 13.19 116 VAL A CA 1
ATOM 694 C C . VAL A 1 120 ? 15.696 6.044 -11.998 1.00 13.25 116 VAL A C 1
ATOM 695 O O . VAL A 1 120 ? 16.876 5.772 -12.304 1.00 13.40 116 VAL A O 1
ATOM 699 N N . VAL A 1 121 ? 15.091 5.573 -10.912 1.00 13.15 117 VAL A N 1
ATOM 700 C CA . VAL A 1 121 ? 15.695 4.521 -10.104 1.00 13.21 117 VAL A CA 1
ATOM 701 C C . VAL A 1 121 ? 14.835 3.288 -10.299 1.00 13.12 117 VAL A C 1
ATOM 702 O O . VAL A 1 121 ? 13.605 3.384 -10.229 1.00 13.00 117 VAL A O 1
ATOM 706 N N . VAL A 1 122 ? 15.479 2.151 -10.567 1.00 13.22 118 VAL A N 1
ATOM 707 C CA . VAL A 1 122 ? 14.805 0.872 -10.678 1.00 13.20 118 VAL A CA 1
ATOM 708 C C . VAL A 1 122 ? 15.204 -0.001 -9.476 1.00 13.28 118 VAL A C 1
ATOM 709 O O . VAL A 1 122 ? 16.423 -0.207 -9.221 1.00 13.44 118 VAL A O 1
ATOM 713 N N . GLY A 1 123 ? 14.198 -0.464 -8.732 1.00 13.22 119 GLY A N 1
ATOM 714 C CA . GLY A 1 123 ? 14.418 -1.338 -7.601 1.00 13.32 119 GLY A CA 1
ATOM 715 C C . GLY A 1 123 ? 13.620 -2.610 -7.751 1.00 13.36 119 GLY A C 1
ATOM 716 O O . GLY A 1 123 ? 12.929 -2.793 -8.783 1.00 13.32 119 GLY A O 1
ATOM 717 N N . THR A 1 124 ? 13.706 -3.456 -6.732 1.00 13.48 120 THR A N 1
ATOM 718 C CA . THR A 1 124 ? 12.942 -4.682 -6.612 1.00 13.58 120 THR A CA 1
ATOM 719 C C . THR A 1 124 ? 11.743 -4.423 -5.726 1.00 13.52 120 THR A C 1
ATOM 720 O O . THR A 1 124 ? 11.879 -3.843 -4.664 1.00 13.50 120 THR A O 1
ATOM 724 N N . THR A 1 125 ? 10.579 -4.868 -6.179 1.00 13.52 121 THR A N 1
ATOM 725 C CA . THR A 1 125 ? 9.352 -4.805 -5.370 1.00 13.54 121 THR A CA 1
ATOM 726 C C . THR A 1 125 ? 9.712 -5.097 -3.917 1.00 13.65 121 THR A C 1
ATOM 727 O O . THR A 1 125 ? 10.177 -6.207 -3.625 1.00 13.83 121 THR A O 1
ATOM 731 N N . PRO A 1 126 ? 9.475 -4.137 -3.000 1.00 13.60 122 PRO A N 1
ATOM 732 C CA . PRO A 1 126 ? 10.111 -4.351 -1.696 1.00 13.74 122 PRO A CA 1
ATOM 733 C C . PRO A 1 126 ? 9.785 -5.650 -0.987 1.00 13.96 122 PRO A C 1
ATOM 734 O O . PRO A 1 126 ? 10.690 -6.258 -0.427 1.00 14.10 122 PRO A O 1
ATOM 738 N N . ALA A 1 127 ? 8.531 -6.089 -1.029 1.00 14.03 123 ALA A N 1
ATOM 739 C CA . ALA A 1 127 ? 8.104 -7.304 -0.333 1.00 14.29 123 ALA A CA 1
ATOM 740 C C . ALA A 1 127 ? 8.754 -8.563 -0.925 1.00 14.43 123 ALA A C 1
ATOM 741 O O . ALA A 1 127 ? 8.798 -9.634 -0.263 1.00 14.69 123 ALA A O 1
ATOM 743 N N . GLU A 1 128 ? 9.281 -8.419 -2.144 1.00 14.29 124 GLU A N 1
ATOM 744 C CA . GLU A 1 128 ? 9.939 -9.500 -2.869 1.00 14.43 124 GLU A CA 1
ATOM 745 C C . GLU A 1 128 ? 11.459 -9.458 -2.818 1.00 14.45 124 GLU A C 1
ATOM 746 O O . GLU A 1 128 ? 12.146 -10.307 -3.434 1.00 14.60 124 GLU A O 1
ATOM 752 N N . ALA A 1 129 ? 12.010 -8.508 -2.078 1.00 14.34 125 ALA A N 1
ATOM 753 C CA . ALA A 1 129 ? 13.446 -8.300 -2.056 1.00 14.38 125 ALA A CA 1
ATOM 754 C C . ALA A 1 129 ? 14.298 -9.389 -1.365 1.00 14.85 125 ALA A C 1
ATOM 755 O O . ALA A 1 129 ? 15.503 -9.403 -1.550 1.00 17.22 125 ALA A O 1
ATOM 757 N N A GLY A 1 130 ? 13.623 -10.269 -0.630 0.50 15.46 126 GLY A N 1
ATOM 758 N N B GLY A 1 130 ? 13.702 -10.243 -0.541 0.50 15.94 126 GLY A N 1
ATOM 759 C CA A GLY A 1 130 ? 14.218 -11.439 0.002 0.50 15.83 126 GLY A CA 1
ATOM 760 C CA B GLY A 1 130 ? 14.351 -11.505 -0.134 0.50 16.62 126 GLY A CA 1
ATOM 761 C C A GLY A 1 130 ? 14.424 -11.177 1.479 0.50 15.33 126 GLY A C 1
ATOM 762 C C B GLY A 1 130 ? 15.031 -11.646 1.232 0.50 16.66 126 GLY A C 1
ATOM 763 O O A GLY A 1 130 ? 13.564 -11.437 2.314 0.50 16.41 126 GLY A O 1
ATOM 764 O O B GLY A 1 130 ? 15.241 -12.778 1.673 0.50 18.59 126 GLY A O 1
ATOM 765 N N . SER A 1 131 ? 15.530 -10.558 1.811 1.00 15.86 127 SER A N 1
ATOM 766 C CA . SER A 1 131 ? 15.891 -10.495 3.226 1.00 15.53 127 SER A CA 1
ATOM 767 C C . SER A 1 131 ? 15.183 -9.284 3.821 1.00 15.32 127 SER A C 1
ATOM 768 O O . SER A 1 131 ? 14.806 -8.371 3.091 1.00 15.04 127 SER A O 1
ATOM 771 N N . VAL A 1 132 ? 15.007 -9.287 5.140 1.00 15.50 128 VAL A N 1
ATOM 772 C CA . VAL A 1 132 ? 14.572 -8.084 5.835 1.00 15.39 128 VAL A CA 1
ATOM 773 C C . VAL A 1 132 ? 15.393 -6.838 5.450 1.00 15.21 128 VAL A C 1
ATOM 774 O O . VAL A 1 132 ? 14.829 -5.780 5.133 1.00 14.98 128 VAL A O 1
ATOM 778 N N . HIS A 1 133 ? 16.717 -6.931 5.471 1.00 15.37 129 HIS A N 1
ATOM 779 C CA . HIS A 1 133 ? 17.528 -5.774 5.172 1.00 15.28 129 HIS A CA 1
ATOM 780 C C . HIS A 1 133 ? 17.311 -5.278 3.736 1.00 14.97 129 HIS A C 1
ATOM 781 O O . HIS A 1 133 ? 17.300 -4.071 3.477 1.00 14.81 129 HIS A O 1
ATOM 788 N N . ALA A 1 134 ? 17.145 -6.213 2.795 1.00 14.93 130 ALA A N 1
ATOM 789 C CA . ALA A 1 134 ? 16.917 -5.839 1.402 1.00 14.68 130 ALA A CA 1
ATOM 790 C C . ALA A 1 134 ? 15.565 -5.159 1.201 1.00 14.42 130 ALA A C 1
ATOM 791 O O . ALA A 1 134 ? 15.442 -4.156 0.472 1.00 14.22 130 ALA A O 1
ATOM 793 N N . GLN A 1 135 ? 14.551 -5.680 1.878 1.00 14.47 131 GLN A N 1
ATOM 794 C CA A GLN A 1 135 ? 13.230 -5.051 1.812 0.50 14.30 131 GLN A CA 1
ATOM 795 C CA B GLN A 1 135 ? 13.230 -5.078 1.843 0.50 14.30 131 GLN A CA 1
ATOM 796 C C . GLN A 1 135 ? 13.259 -3.637 2.370 1.00 14.22 131 GLN A C 1
ATOM 797 O O . GLN A 1 135 ? 12.610 -2.724 1.835 1.00 14.04 131 GLN A O 1
ATOM 808 N N . VAL A 1 136 ? 13.986 -3.432 3.463 1.00 14.41 132 VAL A N 1
ATOM 809 C CA . VAL A 1 136 ? 14.113 -2.094 4.049 1.00 14.40 132 VAL A CA 1
ATOM 810 C C . VAL A 1 136 ? 14.707 -1.086 3.045 1.00 14.24 132 VAL A C 1
ATOM 811 O O . VAL A 1 136 ? 14.171 -0.001 2.841 1.00 14.11 132 VAL A O 1
ATOM 815 N N . VAL A 1 137 ? 15.809 -1.465 2.409 1.00 14.28 133 VAL A N 1
ATOM 816 C CA A VAL A 1 137 ? 16.455 -0.522 1.508 0.50 14.18 133 VAL A CA 1
ATOM 817 C CA B VAL A 1 137 ? 16.524 -0.626 1.446 0.50 14.18 133 VAL A CA 1
ATOM 818 C C . VAL A 1 137 ? 15.669 -0.334 0.224 1.00 13.92 133 VAL A C 1
ATOM 819 O O . VAL A 1 137 ? 15.636 0.764 -0.290 1.00 13.82 133 VAL A O 1
ATOM 826 N N . GLN A 1 138 ? 14.992 -1.363 -0.269 1.00 13.86 134 GLN A N 1
ATOM 827 C CA . GLN A 1 138 ? 14.204 -1.185 -1.482 1.00 13.65 134 GLN A CA 1
ATOM 828 C C . GLN A 1 138 ? 12.999 -0.247 -1.250 1.00 13.53 134 GLN A C 1
ATOM 829 O O . GLN A 1 138 ? 12.652 0.550 -2.119 1.00 13.39 134 GLN A O 1
ATOM 835 N N . ARG A 1 139 ? 12.380 -0.363 -0.066 1.00 13.63 135 ARG A N 1
ATOM 836 C CA . ARG A 1 139 ? 11.348 0.543 0.355 1.00 13.60 135 ARG A CA 1
ATOM 837 C C . ARG A 1 139 ? 11.877 1.969 0.542 1.00 13.60 135 ARG A C 1
ATOM 838 O O . ARG A 1 139 ? 11.181 2.961 0.216 1.00 13.53 135 ARG A O 1
ATOM 846 N N . ALA A 1 140 ? 13.088 2.088 1.084 1.00 13.73 136 ALA A N 1
ATOM 847 C CA . ALA A 1 140 ? 13.697 3.384 1.358 1.00 13.81 136 ALA A CA 1
ATOM 848 C C . ALA A 1 140 ? 13.895 4.221 0.099 1.00 13.67 136 ALA A C 1
ATOM 849 O O . ALA A 1 140 ? 13.961 5.446 0.186 1.00 13.72 136 ALA A O 1
ATOM 851 N N . LEU A 1 141 ? 13.984 3.551 -1.058 1.00 13.54 137 LEU A N 1
ATOM 852 C CA . LEU A 1 141 ? 14.229 4.232 -2.321 1.00 13.44 137 LEU A CA 1
ATOM 853 C C . LEU A 1 141 ? 13.180 5.302 -2.621 1.00 13.35 137 LEU A C 1
ATOM 854 O O . LEU A 1 141 ? 13.488 6.304 -3.267 1.00 13.35 137 LEU A O 1
ATOM 859 N N . GLU A 1 142 ? 11.961 5.147 -2.117 1.00 13.32 138 GLU A N 1
ATOM 860 C CA . GLU A 1 142 ? 10.935 6.117 -2.420 1.00 13.28 138 GLU A CA 1
ATOM 861 C C . GLU A 1 142 ? 11.166 7.446 -1.729 1.00 13.43 138 GLU A C 1
ATOM 862 O O . GLU A 1 142 ? 10.790 8.498 -2.244 1.00 13.43 138 GLU A O 1
ATOM 868 N N . GLY A 1 143 ? 11.796 7.426 -0.560 1.00 13.59 139 GLY A N 1
ATOM 869 C CA . GLY A 1 143 ? 12.138 8.669 0.092 1.00 13.77 139 GLY A CA 1
ATOM 870 C C . GLY A 1 143 ? 13.196 9.401 -0.725 1.00 13.80 139 GLY A C 1
ATOM 871 O O . GLY A 1 143 ? 13.157 10.625 -0.886 1.00 13.90 139 GLY A O 1
ATOM 872 N N . PHE A 1 144 ? 14.132 8.632 -1.273 1.00 13.74 140 PHE A N 1
ATOM 873 C CA . PHE A 1 144 ? 15.157 9.221 -2.108 1.00 13.80 140 PHE A CA 1
ATOM 874 C C . PHE A 1 144 ? 14.560 9.858 -3.378 1.00 13.67 140 PHE A C 1
ATOM 875 O O . PHE A 1 144 ? 14.838 11.027 -3.701 1.00 13.79 140 PHE A O 1
ATOM 883 N N . THR A 1 145 ? 13.781 9.092 -4.137 1.00 13.47 141 THR A N 1
ATOM 884 C CA . THR A 1 145 ? 13.266 9.616 -5.402 1.00 13.37 141 THR A CA 1
ATOM 885 C C . THR A 1 145 ? 12.323 10.797 -5.204 1.00 13.44 141 THR A C 1
ATOM 886 O O . THR A 1 145 ? 12.389 11.770 -5.915 1.00 13.50 141 THR A O 1
ATOM 890 N N . ARG A 1 146 ? 11.430 10.707 -4.230 1.00 13.46 142 ARG A N 1
ATOM 891 C CA . ARG A 1 146 ? 10.492 11.807 -4.012 1.00 13.56 142 ARG A CA 1
ATOM 892 C C . ARG A 1 146 ? 11.255 13.083 -3.636 1.00 13.79 142 ARG A C 1
ATOM 893 O O . ARG A 1 146 ? 10.910 14.182 -4.074 1.00 13.90 142 ARG A O 1
ATOM 901 N N . SER A 1 147 ? 12.331 12.931 -2.872 1.00 13.90 143 SER A N 1
ATOM 902 C CA . SER A 1 147 ? 13.147 14.086 -2.525 1.00 14.16 143 SER A CA 1
ATOM 903 C C . SER A 1 147 ? 13.880 14.626 -3.724 1.00 14.19 143 SER A C 1
ATOM 904 O O . SER A 1 147 ? 13.894 15.840 -3.938 1.00 14.38 143 SER A O 1
ATOM 907 N N . LEU A 1 148 ? 14.485 13.752 -4.512 1.00 14.04 144 LEU A N 1
ATOM 908 C CA . LEU A 1 148 ? 15.234 14.238 -5.677 1.00 14.10 144 LEU A CA 1
ATOM 909 C C . LEU A 1 148 ? 14.311 14.980 -6.655 1.00 14.05 144 LEU A C 1
ATOM 910 O O . LEU A 1 148 ? 14.704 15.989 -7.256 1.00 14.23 144 LEU A O 1
ATOM 915 N N . GLY A 1 149 ? 13.060 14.548 -6.782 1.00 13.86 145 GLY A N 1
ATOM 916 C CA . GLY A 1 149 ? 12.095 15.266 -7.616 1.00 13.86 145 GLY A CA 1
ATOM 917 C C . GLY A 1 149 ? 11.926 16.725 -7.256 1.00 14.13 145 GLY A C 1
ATOM 918 O O . GLY A 1 149 ? 11.673 17.585 -8.124 1.00 14.23 145 GLY A O 1
ATOM 919 N N . LYS A 1 150 ? 12.117 17.025 -5.974 1.00 14.28 146 LYS A N 1
ATOM 920 C CA . LYS A 1 150 ? 11.957 18.368 -5.467 1.00 14.59 146 LYS A CA 1
ATOM 921 C C . LYS A 1 150 ? 13.228 19.198 -5.569 1.00 14.85 146 LYS A C 1
ATOM 922 O O . LYS A 1 150 ? 13.238 20.394 -5.170 1.00 15.17 146 LYS A O 1
ATOM 928 N N . GLU A 1 151 ? 14.290 18.576 -6.080 1.00 14.77 147 GLU A N 1
ATOM 929 C CA . GLU A 1 151 ? 15.551 19.236 -6.352 1.00 15.04 147 GLU A CA 1
ATOM 930 C C . GLU A 1 151 ? 15.894 19.417 -7.812 1.00 15.04 147 GLU A C 1
ATOM 931 O O . GLU A 1 151 ? 16.694 20.308 -8.162 1.00 15.34 147 GLU A O 1
ATOM 937 N N . LEU A 1 152 ? 15.360 18.569 -8.682 1.00 14.74 148 LEU A N 1
ATOM 938 C CA . LEU A 1 152 ? 15.742 18.673 -10.087 1.00 14.76 148 LEU A CA 1
ATOM 939 C C . LEU A 1 152 ? 15.308 19.988 -10.705 1.00 15.49 148 LEU A C 1
ATOM 940 O O . LEU A 1 152 ? 14.260 20.526 -10.377 1.00 16.01 148 LEU A O 1
ATOM 945 N N . ARG A 1 153 ? 16.127 20.490 -11.625 1.00 15.18 149 ARG A N 1
ATOM 946 C CA . ARG A 1 153 ? 15.912 21.782 -12.258 1.00 15.88 149 ARG A CA 1
ATOM 947 C C . ARG A 1 153 ? 15.331 21.657 -13.680 1.00 15.35 149 ARG A C 1
ATOM 948 O O . ARG A 1 153 ? 15.390 20.597 -14.322 1.00 15.11 149 ARG A O 1
ATOM 956 N N . ARG A 1 154 ? 14.806 22.766 -14.179 1.00 15.58 150 ARG A N 1
ATOM 957 C CA . ARG A 1 154 ? 14.558 22.907 -15.624 1.00 15.61 150 ARG A CA 1
ATOM 958 C C . ARG A 1 154 ? 13.624 21.826 -16.178 1.00 15.25 150 ARG A C 1
ATOM 959 O O . ARG A 1 154 ? 13.806 21.354 -17.261 1.00 15.20 150 ARG A O 1
ATOM 967 N N . GLY A 1 155 ? 12.581 21.508 -15.407 1.00 15.05 151 GLY A N 1
ATOM 968 C CA . GLY A 1 155 ? 11.529 20.606 -15.824 1.00 14.78 151 GLY A CA 1
ATOM 969 C C . GLY A 1 155 ? 11.868 19.123 -15.774 1.00 14.48 151 GLY A C 1
ATOM 970 O O . GLY A 1 155 ? 11.060 18.294 -16.195 1.00 14.28 151 GLY A O 1
ATOM 971 N N . ALA A 1 156 ? 13.033 18.777 -15.247 1.00 14.48 152 ALA A N 1
ATOM 972 C CA . ALA A 1 156 ? 13.422 17.395 -15.170 1.00 14.25 152 ALA A CA 1
ATOM 973 C C . ALA A 1 156 ? 12.532 16.717 -14.121 1.00 14.02 152 ALA A C 1
ATOM 974 O O . ALA A 1 156 ? 12.095 17.341 -13.168 1.00 14.09 152 ALA A O 1
ATOM 976 N N . THR A 1 157 ? 12.303 15.436 -14.323 1.00 13.80 153 THR A N 1
ATOM 977 C CA . THR A 1 157 ? 11.462 14.660 -13.432 1.00 13.62 153 THR A CA 1
ATOM 978 C C . THR A 1 157 ? 12.195 13.437 -12.882 1.00 13.49 153 THR A C 1
ATOM 979 O O . THR A 1 157 ? 13.224 13.016 -13.414 1.00 13.52 153 THR A O 1
ATOM 983 N N . VAL A 1 158 ? 11.604 12.852 -11.822 1.00 13.37 154 VAL A N 1
ATOM 984 C CA . VAL A 1 158 ? 12.151 11.651 -11.209 1.00 13.27 154 VAL A CA 1
ATOM 985 C C . VAL A 1 158 ? 11.064 10.593 -11.161 1.00 13.11 154 VAL A C 1
ATOM 986 O O . VAL A 1 158 ? 9.899 10.929 -11.006 1.00 13.11 154 VAL A O 1
ATOM 990 N N . SER A 1 159 ? 11.458 9.332 -11.288 1.00 13.03 155 SER A N 1
ATOM 991 C CA . SER A 1 159 ? 10.534 8.193 -11.221 1.00 12.92 155 SER A CA 1
ATOM 992 C C . SER A 1 159 ? 11.187 7.063 -10.479 1.00 12.90 155 SER A C 1
ATOM 993 O O . SER A 1 159 ? 12.377 6.922 -10.586 1.00 12.96 155 SER A O 1
ATOM 996 N N . LEU A 1 160 ? 10.370 6.236 -9.809 1.00 12.85 156 LEU A N 1
ATOM 997 C CA . LEU A 1 160 ? 10.826 4.980 -9.188 1.00 12.85 156 LEU A CA 1
ATOM 998 C C . LEU A 1 160 ? 10.031 3.885 -9.850 1.00 12.82 156 LEU A C 1
ATOM 999 O O . LEU A 1 160 ? 8.799 3.965 -9.922 1.00 12.81 156 LEU A O 1
ATOM 1004 N N . VAL A 1 161 ? 10.752 2.877 -10.334 1.00 12.85 157 VAL A N 1
ATOM 1005 C CA . VAL A 1 161 ? 10.134 1.704 -10.931 1.00 12.88 157 VAL A CA 1
ATOM 1006 C C . VAL A 1 161 ? 10.580 0.479 -10.131 1.00 12.95 157 VAL A C 1
ATOM 1007 O O . VAL A 1 161 ? 11.757 0.245 -9.967 1.00 13.00 157 VAL A O 1
ATOM 1011 N N . TYR A 1 162 ? 9.628 -0.288 -9.629 1.00 12.98 158 TYR A N 1
ATOM 1012 C CA . TYR A 1 162 ? 9.910 -1.588 -9.038 1.00 13.09 158 TYR A CA 1
ATOM 1013 C C . TYR A 1 162 ? 9.596 -2.688 -10.049 1.00 13.19 158 TYR A C 1
ATOM 1014 O O . TYR A 1 162 ? 8.569 -2.640 -10.750 1.00 13.19 158 TYR A O 1
ATOM 1023 N N . LEU A 1 163 ? 10.471 -3.700 -10.065 1.00 13.31 159 LEU A N 1
ATOM 1024 C CA . LEU A 1 163 ? 10.320 -4.877 -10.895 1.00 13.47 159 LEU A CA 1
ATOM 1025 C C . LEU A 1 163 ? 10.267 -6.092 -9.978 1.00 13.64 159 LEU A C 1
ATOM 1026 O O . LEU A 1 163 ? 11.119 -6.294 -9.123 1.00 13.68 159 LEU A O 1
ATOM 1031 N N . SER A 1 164 ? 9.286 -6.939 -10.203 1.00 13.77 160 SER A N 1
ATOM 1032 C CA . SER A 1 164 ? 9.208 -8.205 -9.490 1.00 13.99 160 SER A CA 1
ATOM 1033 C C . SER A 1 164 ? 10.517 -8.982 -9.499 1.00 14.14 160 SER A C 1
ATOM 1034 O O . SER A 1 164 ? 11.219 -9.034 -10.502 1.00 14.18 160 SER A O 1
ATOM 1037 N N . ALA A 1 165 ? 10.827 -9.589 -8.357 1.00 14.26 161 ALA A N 1
ATOM 1038 C CA . ALA A 1 165 ? 11.984 -10.472 -8.246 1.00 14.48 161 ALA A CA 1
ATOM 1039 C C . ALA A 1 165 ? 11.888 -11.689 -9.188 1.00 14.76 161 ALA A C 1
ATOM 1040 O O . ALA A 1 165 ? 12.903 -12.310 -9.522 1.00 14.96 161 ALA A O 1
ATOM 1042 N N . ASP A 1 166 ? 10.672 -12.006 -9.634 1.00 14.80 162 ASP A N 1
ATOM 1043 C CA . ASP A 1 166 ? 10.427 -13.171 -10.498 1.00 15.11 162 ASP A CA 1
ATOM 1044 C C . ASP A 1 166 ? 10.437 -12.865 -11.991 1.00 15.0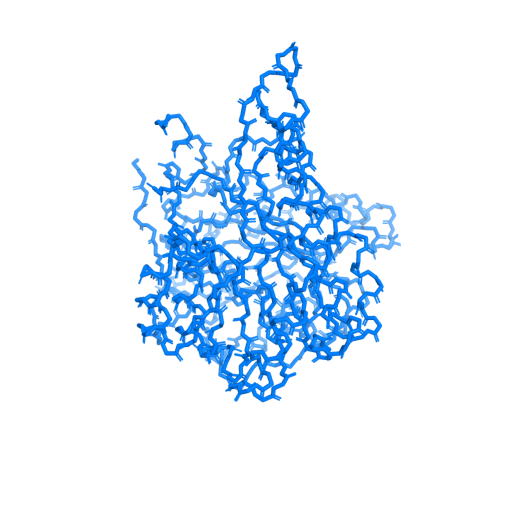8 162 ASP A C 1
ATOM 1045 O O . ASP A 1 166 ? 10.290 -13.778 -12.817 1.00 15.37 162 ASP A O 1
ATOM 1050 N N . ALA A 1 167 ? 10.633 -11.613 -12.365 1.00 14.79 163 ALA A N 1
ATOM 1051 C CA . ALA A 1 167 ? 10.911 -11.282 -13.762 1.00 14.80 163 ALA A CA 1
ATOM 1052 C C . ALA A 1 167 ? 12.127 -12.026 -14.292 1.00 15.06 163 ALA A C 1
ATOM 1053 O O . ALA A 1 167 ? 13.124 -12.248 -13.572 1.00 15.12 163 ALA A O 1
ATOM 1055 N N . LYS A 1 168 ? 12.043 -12.423 -15.562 1.00 15.25 164 LYS A N 1
ATOM 1056 C CA . LYS A 1 168 ? 13.162 -13.077 -16.179 1.00 15.54 164 LYS A CA 1
ATOM 1057 C C . LYS A 1 168 ? 14.336 -12.104 -16.350 1.00 15.40 164 LYS A C 1
ATOM 1058 O O . LYS A 1 168 ? 14.151 -10.874 -16.358 1.00 15.09 164 LYS A O 1
ATOM 1064 N N . PRO A 1 169 ? 15.552 -12.652 -16.505 1.00 15.67 165 PRO A N 1
ATOM 1065 C CA . PRO A 1 169 ? 16.713 -11.810 -16.745 1.00 15.63 165 PRO A CA 1
ATOM 1066 C C . PRO A 1 169 ? 16.519 -10.752 -17.831 1.00 15.47 165 PRO A C 1
ATOM 1067 O O . PRO A 1 169 ? 16.990 -9.640 -17.672 1.00 15.26 165 PRO A O 1
ATOM 1071 N N . GLY A 1 170 ? 15.787 -11.069 -18.901 1.00 15.58 166 GLY A N 1
ATOM 1072 C CA . GLY A 1 170 ? 15.512 -10.108 -19.979 1.00 15.46 166 GLY A CA 1
ATOM 1073 C C . GLY A 1 170 ? 14.801 -8.822 -19.577 1.00 15.06 166 GLY A C 1
ATOM 1074 O O . GLY A 1 170 ? 14.932 -7.760 -20.247 1.00 14.95 166 GLY A O 1
ATOM 1075 N N . ALA A 1 171 ? 14.015 -8.908 -18.505 1.00 14.87 167 ALA A N 1
ATOM 1076 C CA . ALA A 1 171 ? 13.290 -7.754 -17.980 1.00 14.52 167 ALA A CA 1
ATOM 1077 C C . ALA A 1 171 ? 12.442 -7.074 -19.038 1.00 14.46 167 ALA A C 1
ATOM 1078 O O . ALA A 1 171 ? 12.189 -5.877 -18.959 1.00 14.23 167 ALA A O 1
ATOM 1080 N N . THR A 1 172 ? 11.916 -7.842 -19.996 1.00 14.69 168 THR A N 1
ATOM 1081 C CA . THR A 1 172 ? 11.101 -7.242 -21.055 1.00 14.68 168 THR A CA 1
ATOM 1082 C C . THR A 1 172 ? 9.812 -6.625 -20.523 1.00 14.46 168 THR A C 1
ATOM 1083 O O . THR A 1 172 ? 9.294 -5.673 -21.118 1.00 14.37 168 THR A O 1
ATOM 1087 N N . GLY A 1 173 ? 9.340 -7.111 -19.373 1.00 14.40 169 GLY A N 1
ATOM 1088 C CA . GLY A 1 173 ? 8.124 -6.589 -18.783 1.00 14.25 169 GLY A CA 1
ATOM 1089 C C . GLY A 1 173 ? 8.175 -5.122 -18.361 1.00 13.96 169 GLY A C 1
ATOM 1090 O O . GLY A 1 173 ? 7.126 -4.499 -18.219 1.00 13.88 169 GLY A O 1
ATOM 1091 N N . LEU A 1 174 ? 9.368 -4.568 -18.141 1.00 13.85 170 LEU A N 1
ATOM 1092 C CA . LEU A 1 174 ? 9.448 -3.178 -17.751 1.00 13.62 170 LEU A CA 1
ATOM 1093 C C . LEU A 1 174 ? 9.752 -2.258 -18.931 1.00 13.63 170 LEU A C 1
ATOM 1094 O O . LEU A 1 174 ? 9.887 -1.050 -18.739 1.00 13.48 170 LEU A O 1
ATOM 1099 N N . GLU A 1 175 ? 9.900 -2.812 -20.133 1.00 13.83 171 GLU A N 1
ATOM 1100 C CA . GLU A 1 175 ? 10.312 -1.968 -21.263 1.00 13.89 171 GLU A CA 1
ATOM 1101 C C . GLU A 1 175 ? 9.319 -0.838 -21.557 1.00 13.79 171 GLU A C 1
ATOM 1102 O O . GLU A 1 175 ? 9.730 0.299 -21.793 1.00 13.72 171 GLU A O 1
ATOM 1108 N N . SER A 1 176 ? 8.029 -1.131 -21.576 1.00 13.82 172 SER A N 1
ATOM 1109 C CA . SER A 1 176 ? 7.052 -0.080 -21.914 1.00 13.79 172 SER A CA 1
ATOM 1110 C C . SER A 1 176 ? 7.040 1.041 -20.875 1.00 13.56 172 SER A C 1
ATOM 1111 O O . SER A 1 176 ? 6.831 2.216 -21.204 1.00 13.54 172 SER A O 1
ATOM 1114 N N . THR A 1 177 ? 7.315 0.677 -19.626 1.00 13.44 173 THR A N 1
ATOM 1115 C CA . THR A 1 177 ? 7.378 1.637 -18.515 1.00 13.26 173 THR A CA 1
ATOM 1116 C C . THR A 1 177 ? 8.588 2.552 -18.712 1.00 13.22 173 THR A C 1
ATOM 1117 O O . THR A 1 177 ? 8.494 3.773 -18.655 1.00 13.17 173 THR A O 1
ATOM 1121 N N . MET A 1 178 ? 9.737 1.945 -18.977 1.00 13.28 174 MET A N 1
ATOM 1122 C CA . MET A 1 178 ? 10.912 2.749 -19.219 1.00 13.30 174 MET A CA 1
ATOM 1123 C C . MET A 1 178 ? 10.790 3.657 -20.445 1.00 13.40 174 MET A C 1
ATOM 1124 O O . MET A 1 178 ? 11.273 4.801 -20.419 1.00 13.39 174 MET A O 1
ATOM 1129 N N . ARG A 1 179 ? 10.210 3.138 -21.542 1.00 13.53 175 ARG A N 1
ATOM 1130 C CA . ARG A 1 179 ? 10.028 3.956 -22.748 1.00 13.66 175 ARG A CA 1
ATOM 1131 C C . ARG A 1 179 ? 9.024 5.102 -22.547 1.00 13.58 175 ARG A C 1
ATOM 1132 O O . ARG A 1 179 ? 9.225 6.187 -23.070 1.00 13.65 175 ARG A O 1
ATOM 1140 N N . PHE A 1 180 ? 7.973 4.887 -21.762 1.00 13.49 176 PHE A N 1
ATOM 1141 C CA . PHE A 1 180 ? 7.094 5.979 -21.377 1.00 13.44 176 PHE A CA 1
ATOM 1142 C C . PHE A 1 180 ? 7.827 7.039 -20.538 1.00 13.35 176 PHE A C 1
ATOM 1143 O O . PHE A 1 180 ? 7.761 8.223 -20.822 1.00 13.41 176 PHE A O 1
ATOM 1151 N N . ILE A 1 181 ? 8.536 6.601 -19.503 1.00 13.23 177 ILE A N 1
ATOM 1152 C CA . ILE A 1 181 ? 9.199 7.554 -18.623 1.00 13.18 177 ILE A CA 1
ATOM 1153 C C . ILE A 1 181 ? 10.258 8.318 -19.423 1.00 13.30 177 ILE A C 1
ATOM 1154 O O . ILE A 1 181 ? 10.308 9.549 -19.358 1.00 13.35 177 ILE A O 1
ATOM 1159 N N . LEU A 1 182 ? 11.092 7.565 -20.156 1.00 13.38 178 LEU A N 1
ATOM 1160 C CA . LEU A 1 182 ? 12.213 8.116 -20.937 1.00 13.55 178 LEU A CA 1
ATOM 1161 C C . LEU A 1 182 ? 11.718 8.645 -22.290 1.00 13.70 178 LEU A C 1
ATOM 1162 O O . LEU A 1 182 ? 12.125 8.189 -23.360 1.00 13.85 178 LEU A O 1
ATOM 1167 N N . SER A 1 183 ? 10.820 9.617 -22.208 1.00 13.68 179 SER A N 1
ATOM 1168 C CA . SER A 1 183 ? 10.277 10.264 -23.391 1.00 13.85 179 SER A CA 1
ATOM 1169 C C . SER A 1 183 ? 9.642 11.579 -22.957 1.00 13.87 179 SER A C 1
ATOM 1170 O O . SER A 1 183 ? 9.449 11.812 -21.760 1.00 13.74 179 SER A O 1
ATOM 1173 N N . ALA A 1 184 ? 9.231 12.370 -23.930 1.00 14.06 180 ALA A N 1
ATOM 1174 C CA . ALA A 1 184 ? 8.517 13.629 -23.664 1.00 14.14 180 ALA A CA 1
ATOM 1175 C C . ALA A 1 184 ? 7.108 13.332 -23.187 1.00 14.05 180 ALA A C 1
ATOM 1176 O O . ALA A 1 184 ? 6.451 14.180 -22.595 1.00 14.09 180 ALA A O 1
ATOM 1178 N N . LYS A 1 185 ? 6.628 12.109 -23.433 1.00 13.97 181 LYS A N 1
ATOM 1179 C CA . LYS A 1 185 ? 5.231 11.811 -23.113 1.00 13.96 181 LYS A CA 1
ATOM 1180 C C . LYS A 1 185 ? 4.924 11.957 -21.631 1.00 13.82 181 LYS A C 1
ATOM 1181 O O . LYS A 1 185 ? 3.808 12.267 -21.265 1.00 13.89 181 LYS A O 1
ATOM 1187 N N . SER A 1 186 ? 5.912 11.645 -20.798 1.00 13.66 182 SER A N 1
ATOM 1188 C CA . SER A 1 186 ? 5.757 11.643 -19.347 1.00 13.53 182 SER A CA 1
ATOM 1189 C C . SER A 1 186 ? 5.962 13.006 -18.703 1.00 13.60 182 SER A C 1
ATOM 1190 O O . SER A 1 186 ? 6.215 13.076 -17.504 1.00 13.52 182 SER A O 1
ATOM 1193 N N . ALA A 1 187 ? 5.810 14.078 -19.471 1.00 13.79 183 ALA A N 1
ATOM 1194 C CA . ALA A 1 187 ? 6.127 15.450 -19.021 1.00 13.92 183 ALA A CA 1
ATOM 1195 C C . ALA A 1 187 ? 5.630 15.863 -17.655 1.00 13.92 183 ALA A C 1
ATOM 1196 O O . ALA A 1 187 ? 6.339 16.583 -16.933 1.00 13.96 183 ALA A O 1
ATOM 1198 N N . TYR A 1 188 ? 4.397 15.471 -17.330 1.00 13.91 184 TYR A N 1
ATOM 1199 C CA . TYR A 1 188 ? 3.767 15.936 -16.083 1.00 13.97 184 TYR A CA 1
ATOM 1200 C C . TYR A 1 188 ? 3.626 14.806 -15.049 1.00 13.79 184 TYR A C 1
ATOM 1201 O O . TYR A 1 188 ? 2.914 14.960 -14.044 1.00 13.86 184 TYR A O 1
ATOM 1210 N N . VAL A 1 189 ? 4.295 13.681 -15.310 1.00 13.60 185 VAL A N 1
ATOM 1211 C CA . VAL A 1 189 ? 4.344 12.601 -14.323 1.00 13.44 185 VAL A CA 1
ATOM 1212 C C . VAL A 1 189 ? 5.648 12.739 -13.568 1.00 13.36 185 VAL A C 1
ATOM 1213 O O . VAL A 1 189 ? 6.730 12.742 -14.166 1.00 13.33 185 VAL A O 1
ATOM 1217 N N . ASP A 1 190 ? 5.575 12.940 -12.257 1.00 13.38 186 ASP A N 1
ATOM 1218 C CA . ASP A 1 190 ? 6.817 13.304 -11.536 1.00 13.38 186 ASP A CA 1
ATOM 1219 C C . ASP A 1 190 ? 6.690 12.819 -10.109 1.00 13.35 186 ASP A C 1
ATOM 1220 O O . ASP A 1 190 ? 5.624 12.970 -9.523 1.00 13.43 186 ASP A O 1
ATOM 1225 N N . GLY A 1 191 ? 7.764 12.222 -9.574 1.00 13.26 187 GLY A N 1
ATOM 1226 C CA . GLY A 1 191 ? 7.763 11.753 -8.210 1.00 13.26 187 GLY A CA 1
ATOM 1227 C C . GLY A 1 191 ? 7.071 10.430 -7.943 1.00 13.16 187 GLY A C 1
ATOM 1228 O O . GLY A 1 191 ? 6.947 10.036 -6.798 1.00 13.19 187 GLY A O 1
ATOM 1229 N N . GLN A 1 192 ? 6.657 9.749 -8.996 1.00 13.08 188 GLN A N 1
ATOM 1230 C CA . GLN A 1 192 ? 5.740 8.610 -8.840 1.00 13.05 188 GLN A CA 1
ATOM 1231 C C . GLN A 1 192 ? 6.426 7.272 -8.810 1.00 12.95 188 GLN A C 1
ATOM 1232 O O . GLN A 1 192 ? 7.641 7.164 -9.025 1.00 12.90 188 GLN A O 1
ATOM 1238 N N . VAL A 1 193 ? 5.624 6.258 -8.496 1.00 12.97 189 VAL A N 1
ATOM 1239 C CA . VAL A 1 193 ? 6.115 4.863 -8.342 1.00 12.92 189 VAL A CA 1
ATOM 1240 C C . VAL A 1 193 ? 5.340 3.970 -9.306 1.00 12.95 189 VAL A C 1
ATOM 1241 O O . VAL A 1 193 ? 4.105 4.026 -9.319 1.00 13.04 189 VAL A O 1
ATOM 1245 N N . PHE A 1 194 ? 6.077 3.216 -10.138 1.00 12.90 190 PHE A N 1
ATOM 1246 C CA . PHE A 1 194 ? 5.548 2.290 -11.159 1.00 12.96 190 PHE A CA 1
ATOM 1247 C C . PHE A 1 194 ? 5.894 0.912 -10.676 1.00 13.00 190 PHE A C 1
ATOM 1248 O O . PHE A 1 194 ? 7.042 0.705 -10.231 1.00 12.96 190 PHE A O 1
ATOM 1256 N N . ARG A 1 195 ? 4.939 -0.019 -10.706 1.00 13.13 191 ARG A N 1
ATOM 1257 C CA . ARG A 1 195 ? 5.154 -1.379 -10.202 1.00 13.22 191 ARG A CA 1
ATOM 1258 C C . ARG A 1 195 ? 4.888 -2.374 -11.309 1.00 13.34 191 ARG A C 1
ATOM 1259 O O . ARG A 1 195 ? 3.760 -2.556 -11.752 1.00 13.47 191 ARG A O 1
ATOM 1267 N N . VAL A 1 196 ? 5.969 -3.015 -11.743 1.00 13.35 192 VAL A N 1
ATOM 1268 C CA . VAL A 1 196 ? 5.952 -3.992 -12.843 1.00 13.50 192 VAL A CA 1
ATOM 1269 C C . VAL A 1 196 ? 6.045 -5.379 -12.226 1.00 13.67 192 VAL A C 1
ATOM 1270 O O . VAL A 1 196 ? 6.840 -5.600 -11.322 1.00 13.64 192 VAL A O 1
ATOM 1274 N N . GLY A 1 197 ? 5.208 -6.290 -12.680 1.00 13.89 193 GLY A N 1
ATOM 1275 C CA . GLY A 1 197 ? 5.195 -7.664 -12.198 1.00 14.11 193 GLY A CA 1
ATOM 1276 C C . GLY A 1 197 ? 6.219 -8.499 -12.939 1.00 14.23 193 GLY A C 1
ATOM 1277 O O . GLY A 1 197 ? 7.240 -7.983 -13.381 1.00 14.10 193 GLY A O 1
ATOM 1278 N N . ALA A 1 198 ? 5.929 -9.798 -13.047 1.00 14.52 194 ALA A N 1
ATOM 1279 C CA . ALA A 1 198 ? 6.900 -10.759 -13.576 1.00 14.71 194 ALA A CA 1
ATOM 1280 C C . ALA A 1 198 ? 6.765 -11.177 -15.036 1.00 14.91 194 ALA A C 1
ATOM 1281 O O . ALA A 1 198 ? 7.644 -11.918 -15.548 1.00 15.10 194 ALA A O 1
ATOM 1283 N N . ALA A 1 199 ? 5.669 -10.809 -15.699 1.00 14.94 195 ALA A N 1
ATOM 1284 C CA . ALA A 1 199 ? 5.397 -11.303 -17.045 1.00 15.20 195 ALA A CA 1
ATOM 1285 C C . ALA A 1 199 ? 6.413 -10.761 -18.056 1.00 15.10 195 ALA A C 1
ATOM 1286 O O . ALA A 1 199 ? 6.927 -9.647 -17.923 1.00 14.81 195 ALA A O 1
ATOM 1288 N N . ASP A 1 200 ? 6.636 -11.548 -19.089 1.00 15.40 196 ASP A N 1
ATOM 1289 C CA . ASP A 1 200 ? 7.399 -11.104 -20.246 1.00 15.41 196 ASP A CA 1
ATOM 1290 C C . ASP A 1 200 ? 6.541 -10.244 -21.169 1.00 15.36 196 ASP A C 1
ATOM 1291 O O . ASP A 1 200 ? 5.332 -10.390 -21.196 1.00 15.47 196 ASP A O 1
ATOM 1296 N N . SER A 1 201 ? 7.170 -9.371 -21.961 1.00 15.25 197 SER A N 1
ATOM 1297 C CA . SER A 1 201 ? 6.437 -8.529 -22.909 1.00 15.24 197 SER A CA 1
ATOM 1298 C C . SER A 1 201 ? 7.013 -8.600 -24.311 1.00 15.47 197 SER A C 1
ATOM 1299 O O . SER A 1 201 ? 8.145 -8.988 -24.480 1.00 17.28 197 SER A O 1
ATOM 1302 N N . THR A 1 202 ? 6.177 -8.295 -25.306 1.00 15.62 198 THR A N 1
ATOM 1303 C CA . THR A 1 202 ? 6.566 -8.186 -26.691 1.00 15.85 198 THR A CA 1
ATOM 1304 C C . THR A 1 202 ? 6.411 -6.727 -27.059 1.00 15.63 198 THR A C 1
ATOM 1305 O O . THR A 1 202 ? 5.388 -6.133 -26.721 1.00 15.50 198 THR A O 1
ATOM 1309 N N . PRO A 1 203 ? 7.392 -6.148 -27.770 1.00 15.64 199 PRO A N 1
ATOM 1310 C CA . PRO A 1 203 ? 7.168 -4.788 -28.234 1.00 15.50 199 PRO A CA 1
ATOM 1311 C C . PRO A 1 203 ? 6.018 -4.673 -29.214 1.00 15.74 199 PRO A C 1
ATOM 1312 O O . PRO A 1 203 ? 5.726 -5.623 -29.956 1.00 16.30 199 PRO A O 1
ATOM 1316 N N . PRO A 1 204 ? 5.365 -3.506 -29.255 1.00 15.59 200 PRO A N 1
ATOM 1317 C CA . PRO A 1 204 ? 4.482 -3.311 -30.402 1.00 15.88 200 PRO A CA 1
ATOM 1318 C C . PRO A 1 204 ? 5.255 -3.364 -31.716 1.00 16.16 200 PRO A C 1
ATOM 1319 O O . PRO A 1 204 ? 6.487 -3.247 -31.736 1.00 16.09 200 PRO A O 1
ATOM 1323 N N . ALA A 1 205 ? 4.530 -3.468 -32.814 1.00 16.51 201 ALA A N 1
ATOM 1324 C CA . ALA A 1 205 ? 5.170 -3.528 -34.101 1.00 16.83 201 ALA A CA 1
ATOM 1325 C C . ALA A 1 205 ? 5.963 -2.252 -34.353 1.00 16.66 201 ALA A C 1
ATOM 1326 O O . ALA A 1 205 ? 6.997 -2.290 -35.018 1.00 18.17 201 ALA A O 1
ATOM 1328 N N . ASP A 1 206 ? 5.483 -1.132 -33.792 1.00 16.38 202 ASP A N 1
ATOM 1329 C CA . ASP A 1 206 ? 6.069 0.183 -33.922 1.00 16.23 202 ASP A CA 1
ATOM 1330 C C . ASP A 1 206 ? 5.874 0.940 -32.612 1.00 15.82 202 ASP A C 1
ATOM 1331 O O . ASP A 1 206 ? 4.742 1.255 -32.232 1.00 15.75 202 ASP A O 1
ATOM 1336 N N . TRP A 1 207 ? 6.951 1.258 -31.899 1.00 15.58 203 TRP A N 1
ATOM 1337 C CA . TRP A 1 207 ? 6.818 1.966 -30.608 1.00 15.21 203 TRP A CA 1
ATOM 1338 C C . TRP A 1 207 ? 6.225 3.380 -30.797 1.00 15.18 203 TRP A C 1
ATOM 1339 O O . TRP A 1 207 ? 5.731 3.995 -29.855 1.00 14.96 203 TRP A O 1
ATOM 1350 N N . ASP A 1 208 ? 6.305 3.902 -32.010 1.00 20.53 204 ASP A N 1
ATOM 1351 C CA . ASP A 1 208 ? 5.742 5.191 -32.323 1.00 20.05 204 ASP A CA 1
ATOM 1352 C C . ASP A 1 208 ? 4.269 5.166 -32.679 1.00 18.97 204 ASP A C 1
ATOM 1353 O O . ASP A 1 208 ? 3.632 6.224 -32.678 1.00 18.54 204 ASP A O 1
ATOM 1358 N N . LYS A 1 209 ? 3.713 3.969 -32.898 1.00 18.65 205 LYS A N 1
ATOM 1359 C CA . LYS A 1 209 ? 2.281 3.800 -33.120 1.00 17.77 205 LYS A CA 1
ATOM 1360 C C . LYS A 1 209 ? 1.876 2.562 -32.300 1.00 17.49 205 LYS A C 1
ATOM 1361 O O . LYS A 1 209 ? 1.463 1.527 -32.847 1.00 17.55 205 LYS A O 1
ATOM 1367 N N . PRO A 1 210 ? 2.032 2.674 -30.977 1.00 17.39 206 PRO A N 1
ATOM 1368 C CA . PRO A 1 210 ? 1.924 1.507 -30.147 1.00 17.48 206 PRO A CA 1
ATOM 1369 C C . PRO A 1 210 ? 0.511 0.931 -30.081 1.00 16.79 206 PRO A C 1
ATOM 1370 O O . PRO A 1 210 ? 0.355 -0.256 -29.782 1.00 17.05 206 PRO A O 1
ATOM 1374 N N . LEU A 1 211 ? -0.505 1.755 -30.395 1.00 16.09 207 LEU A N 1
ATOM 1375 C CA . LEU A 1 211 ? -1.905 1.297 -30.340 1.00 15.56 207 LEU A CA 1
ATOM 1376 C C . LEU A 1 211 ? -2.500 0.945 -31.708 1.00 15.59 207 LEU A C 1
ATOM 1377 O O . LEU A 1 211 ? -3.718 0.799 -31.850 1.00 15.25 207 LEU A O 1
ATOM 1382 N N . ASP A 1 212 ? -1.635 0.754 -32.702 1.00 16.18 208 ASP A N 1
ATOM 1383 C CA . ASP A 1 212 ? -2.062 0.433 -34.045 1.00 16.47 208 ASP A CA 1
ATOM 1384 C C . ASP A 1 212 ? -2.953 -0.806 -34.004 1.00 16.53 208 ASP A C 1
ATOM 1385 O O . ASP A 1 212 ? -2.595 -1.834 -33.409 1.00 16.87 208 ASP A O 1
ATOM 1390 N N . GLY A 1 213 ? -4.148 -0.668 -34.592 1.00 16.35 209 GLY A N 1
ATOM 1391 C CA . GLY A 1 213 ? -5.049 -1.794 -34.717 1.00 16.61 209 GLY A CA 1
ATOM 1392 C C . GLY A 1 213 ? -5.937 -1.955 -33.501 1.00 16.10 209 GLY A C 1
ATOM 1393 O O . GLY A 1 213 ? -6.865 -2.733 -33.553 1.00 16.34 209 GLY A O 1
ATOM 1394 N N . LYS A 1 214 ? -5.676 -1.227 -32.425 1.00 15.56 210 LYS A N 1
ATOM 1395 C CA . LYS A 1 214 ? -6.440 -1.442 -31.176 1.00 15.26 210 LYS A CA 1
ATOM 1396 C C . LYS A 1 214 ? -7.692 -0.621 -31.222 1.00 14.82 210 LYS A C 1
ATOM 1397 O O . LYS A 1 214 ? -7.685 0.529 -31.687 1.00 14.55 210 LYS A O 1
ATOM 1403 N N . VAL A 1 215 ? -8.762 -1.172 -30.682 1.00 14.87 211 VAL A N 1
ATOM 1404 C CA . VAL A 1 215 ? -10.030 -0.455 -30.592 1.00 14.61 211 VAL A CA 1
ATOM 1405 C C . VAL A 1 215 ? -10.159 0.055 -29.157 1.00 14.28 211 VAL A C 1
ATOM 1406 O O . VAL A 1 215 ? -10.158 -0.744 -28.200 1.00 14.51 211 VAL A O 1
ATOM 1410 N N . ALA A 1 216 ? -10.315 1.363 -28.998 1.00 13.91 212 ALA A N 1
ATOM 1411 C CA . ALA A 1 216 ? -10.369 1.996 -27.679 1.00 13.74 212 ALA A CA 1
ATOM 1412 C C . ALA A 1 216 ? -11.673 2.725 -27.439 1.00 13.70 212 ALA A C 1
ATOM 1413 O O . ALA A 1 216 ? -12.029 3.583 -28.233 1.00 13.64 212 ALA A O 1
ATOM 1415 N N . VAL A 1 217 ? -12.397 2.330 -26.389 1.00 13.91 213 VAL A N 1
ATOM 1416 C CA . VAL A 1 217 ? -13.629 3.015 -25.962 1.00 14.04 213 VAL A CA 1
ATOM 1417 C C . VAL A 1 217 ? -13.240 4.023 -24.896 1.00 13.98 213 VAL A C 1
ATOM 1418 O O . VAL A 1 217 ? -12.652 3.660 -23.879 1.00 14.13 213 VAL A O 1
ATOM 1422 N N . VAL A 1 218 ? -13.615 5.282 -25.081 1.00 13.95 214 VAL A N 1
ATOM 1423 C CA . VAL A 1 218 ? -13.340 6.346 -24.130 1.00 14.08 214 VAL A CA 1
ATOM 1424 C C . VAL A 1 218 ? -14.648 6.985 -23.758 1.00 14.47 214 VAL A C 1
ATOM 1425 O O . VAL A 1 218 ? -15.327 7.547 -24.609 1.00 14.54 214 VAL A O 1
ATOM 1429 N N . THR A 1 219 ? -15.015 6.895 -22.493 1.00 14.87 215 THR A N 1
ATOM 1430 C CA . THR A 1 219 ? -16.240 7.563 -22.060 1.00 15.41 215 THR A CA 1
ATOM 1431 C C . THR A 1 219 ? -15.984 9.035 -21.694 1.00 15.67 215 THR A C 1
ATOM 1432 O O . THR A 1 219 ? -14.833 9.452 -21.421 1.00 15.54 215 THR A O 1
ATOM 1436 N N . GLY A 1 220 ? -17.053 9.823 -21.705 1.00 16.19 216 GLY A N 1
ATOM 1437 C CA . GLY A 1 220 ? -16.907 11.247 -21.508 1.00 16.60 216 GLY A CA 1
ATOM 1438 C C . GLY A 1 220 ? -16.000 11.913 -22.532 1.00 16.23 216 GLY A C 1
ATOM 1439 O O . GLY A 1 220 ? -15.199 12.802 -22.191 1.00 16.45 216 GLY A O 1
ATOM 1440 N N . ALA A 1 221 ? -16.134 11.525 -23.796 1.00 15.84 217 ALA A N 1
ATOM 1441 C CA . ALA A 1 221 ? -15.159 11.915 -24.812 1.00 15.53 217 ALA A CA 1
ATOM 1442 C C . ALA A 1 221 ? -15.530 13.131 -25.649 1.00 16.05 217 ALA A C 1
ATOM 1443 O O . ALA A 1 221 ? -14.773 13.516 -26.557 1.00 15.97 217 ALA A O 1
ATOM 1445 N N . ALA A 1 222 ? -16.705 13.692 -25.424 1.00 16.72 218 ALA A N 1
ATOM 1446 C CA . ALA A 1 222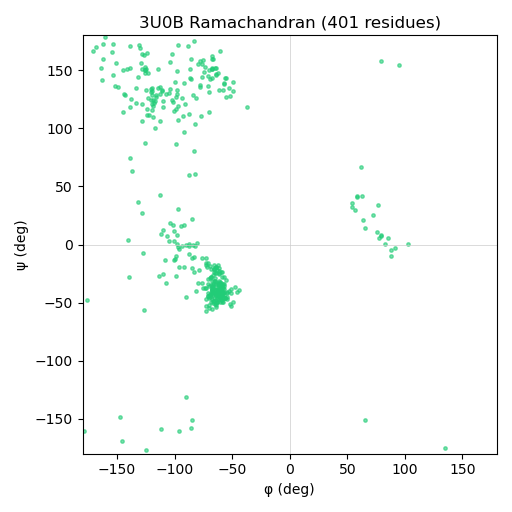 ? -17.137 14.854 -26.226 1.00 17.45 218 ALA A CA 1
ATOM 1447 C C . ALA A 1 222 ? -16.258 16.078 -26.070 1.00 17.84 218 ALA A C 1
ATOM 1448 O O . ALA A 1 222 ? -16.137 16.861 -27.006 1.00 18.30 218 ALA A O 1
ATOM 1450 N N . ARG A 1 223 ? -15.738 16.285 -24.867 1.00 17.89 219 ARG A N 1
ATOM 1451 C CA . ARG A 1 223 ? -14.934 17.463 -24.577 1.00 18.48 219 ARG A CA 1
ATOM 1452 C C . ARG A 1 223 ? -13.966 17.178 -23.445 1.00 18.26 219 ARG A C 1
ATOM 1453 O O . ARG A 1 223 ? -14.000 16.113 -22.787 1.00 17.73 219 ARG A O 1
ATOM 1461 N N . GLY A 1 224 ? -13.092 18.146 -23.220 1.00 18.84 220 GLY A N 1
ATOM 1462 C CA . GLY A 1 224 ? -12.177 18.081 -22.106 1.00 18.99 220 GLY A CA 1
ATOM 1463 C C . GLY A 1 224 ? -11.178 16.963 -22.217 1.00 18.11 220 GLY A C 1
ATOM 1464 O O . GLY A 1 224 ? -10.757 16.582 -23.298 1.00 17.55 220 GLY A O 1
ATOM 1465 N N . ILE A 1 225 ? -10.737 16.459 -21.071 1.00 18.18 221 ILE A N 1
ATOM 1466 C CA . ILE A 1 225 ? -9.745 15.402 -21.067 1.00 17.58 221 ILE A CA 1
ATOM 1467 C C . ILE A 1 225 ? -10.154 14.220 -21.945 1.00 16.59 221 ILE A C 1
ATOM 1468 O O . ILE A 1 225 ? -9.319 13.672 -22.662 1.00 16.13 221 ILE A O 1
ATOM 1473 N N . GLY A 1 226 ? -11.428 13.833 -21.936 1.00 16.42 222 GLY A N 1
ATOM 1474 C CA . GLY A 1 226 ? -11.869 12.691 -22.753 1.00 15.68 222 GLY A CA 1
ATOM 1475 C C . GLY A 1 226 ? -11.592 12.894 -24.246 1.00 15.39 222 GLY A C 1
ATOM 1476 O O . GLY A 1 226 ? -11.156 11.987 -24.950 1.00 14.87 222 GLY A O 1
ATOM 1477 N N . ALA A 1 227 ? -11.827 14.108 -24.734 1.00 15.89 223 ALA A N 1
ATOM 1478 C CA . ALA A 1 227 ? -11.577 14.391 -26.148 1.00 15.85 223 ALA A CA 1
ATOM 1479 C C . ALA A 1 227 ? -10.094 14.323 -26.455 1.00 15.73 223 ALA A C 1
ATOM 1480 O O . ALA A 1 227 ? -9.676 13.915 -27.552 1.00 15.49 223 ALA A O 1
ATOM 1482 N N . THR A 1 228 ? -9.275 14.720 -25.501 1.00 16.04 224 THR A N 1
ATOM 1483 C CA . THR A 1 228 ? -7.811 14.664 -25.689 1.00 16.11 224 THR A CA 1
ATOM 1484 C C . THR A 1 228 ? -7.293 13.244 -25.640 1.00 15.48 224 THR A C 1
ATOM 1485 O O . THR A 1 228 ? -6.402 12.884 -26.400 1.00 15.39 224 THR A O 1
ATOM 1489 N N . ILE A 1 229 ? -7.868 12.421 -24.759 1.00 15.19 225 ILE A N 1
ATOM 1490 C CA . ILE A 1 229 ? -7.579 10.999 -24.755 1.00 14.72 225 ILE A CA 1
ATOM 1491 C C . ILE A 1 229 ? -7.877 10.381 -26.143 1.00 14.28 225 ILE A C 1
ATOM 1492 O O . ILE A 1 229 ? -7.053 9.595 -26.682 1.00 14.13 225 ILE A O 1
ATOM 1497 N N . ALA A 1 230 ? -9.035 10.703 -26.732 1.00 14.23 226 ALA A N 1
ATOM 1498 C CA . ALA A 1 230 ? -9.352 10.237 -28.084 1.00 14.05 226 ALA A CA 1
ATOM 1499 C C . ALA A 1 230 ? -8.273 10.668 -29.077 1.00 14.28 226 ALA A C 1
ATOM 1500 O O . ALA A 1 230 ? -7.820 9.867 -29.898 1.00 14.17 226 ALA A O 1
ATOM 1502 N N . GLU A 1 231 ? -7.873 11.942 -29.003 1.00 14.76 227 GLU A N 1
ATOM 1503 C CA A GLU A 1 231 ? -6.854 12.469 -29.926 0.50 15.18 227 GLU A CA 1
ATOM 1504 C CA B GLU A 1 231 ? -6.848 12.490 -29.910 0.50 15.19 227 GLU A CA 1
ATOM 1505 C C . GLU A 1 231 ? -5.525 11.740 -29.803 1.00 15.12 227 GLU A C 1
ATOM 1506 O O . GLU A 1 231 ? -4.908 11.398 -30.826 1.00 15.27 227 GLU A O 1
ATOM 1517 N N . VAL A 1 232 ? -5.076 11.519 -28.565 1.00 15.06 228 VAL A N 1
ATOM 1518 C CA . VAL A 1 232 ? -3.767 10.882 -28.321 1.00 15.22 228 VAL A CA 1
ATOM 1519 C C . VAL A 1 232 ? -3.853 9.431 -28.745 1.00 14.78 228 VAL A C 1
ATOM 1520 O O . VAL A 1 232 ? -2.941 8.895 -29.387 1.00 15.00 228 VAL A O 1
ATOM 1524 N N . PHE A 1 233 ? -4.957 8.779 -28.414 1.00 14.32 229 PHE A N 1
ATOM 1525 C CA . PHE A 1 233 ? -5.101 7.379 -28.799 1.00 14.06 229 PHE A CA 1
ATOM 1526 C C . PHE A 1 233 ? -5.014 7.231 -30.313 1.00 14.18 229 PHE A C 1
ATOM 1527 O O . PHE A 1 233 ? -4.355 6.312 -30.810 1.00 14.34 229 PHE A O 1
ATOM 1535 N N . ALA A 1 234 ? -5.678 8.121 -31.055 1.00 14.27 230 ALA A N 1
ATOM 1536 C CA . ALA A 1 234 ? -5.690 8.040 -32.528 1.00 14.59 230 ALA A CA 1
ATOM 1537 C C . ALA A 1 234 ? -4.312 8.330 -33.083 1.00 15.10 230 ALA A C 1
ATOM 1538 O O . ALA A 1 234 ? -3.837 7.688 -34.031 1.00 15.43 230 ALA A O 1
ATOM 1540 N N . ARG A 1 235 ? -3.643 9.289 -32.475 1.00 15.33 231 ARG A N 1
ATOM 1541 C CA . ARG A 1 235 ? -2.233 9.612 -32.841 1.00 15.98 231 ARG A CA 1
ATOM 1542 C C . ARG A 1 235 ? -1.359 8.356 -32.765 1.00 16.03 231 ARG A C 1
ATOM 1543 O O . ARG A 1 235 ? -0.486 8.124 -33.624 1.00 16.61 231 ARG A O 1
ATOM 1551 N N . ASP A 1 236 ? -1.611 7.564 -31.716 1.00 15.56 232 ASP A N 1
ATOM 1552 C CA . ASP A 1 236 ? -0.858 6.341 -31.458 1.00 15.72 232 ASP A CA 1
ATOM 1553 C C . ASP A 1 236 ? -1.322 5.139 -32.293 1.00 15.63 232 ASP A C 1
ATOM 1554 O O . ASP A 1 236 ? -0.803 4.037 -32.127 1.00 15.87 232 ASP A O 1
ATOM 1559 N N . GLY A 1 237 ? -2.323 5.350 -33.151 1.00 15.45 233 GLY A N 1
ATOM 1560 C CA . GLY A 1 237 ? -2.805 4.341 -34.078 1.00 15.58 233 GLY A CA 1
ATOM 1561 C C . GLY A 1 237 ? -4.098 3.627 -33.723 1.00 15.13 233 GLY A C 1
ATOM 1562 O O . GLY A 1 237 ? -4.573 2.787 -34.483 1.00 15.37 233 GLY A O 1
ATOM 1563 N N . ALA A 1 238 ? -4.716 3.967 -32.603 1.00 14.62 234 ALA A N 1
ATOM 1564 C CA . ALA A 1 238 ? -5.971 3.320 -32.217 1.00 14.33 234 ALA A CA 1
ATOM 1565 C C . ALA A 1 238 ? -7.174 3.836 -33.024 1.00 14.34 234 ALA A C 1
ATOM 1566 O O . ALA A 1 238 ? -7.170 4.971 -33.514 1.00 14.44 234 ALA A O 1
ATOM 1568 N N . THR A 1 239 ? -8.197 2.990 -33.106 1.00 14.38 235 THR A N 1
ATOM 1569 C CA . THR A 1 239 ? -9.532 3.388 -33.591 1.00 14.50 235 THR A CA 1
ATOM 1570 C C . THR A 1 239 ? -10.403 3.632 -32.363 1.00 14.13 235 THR A C 1
ATOM 1571 O O . THR A 1 239 ? -10.634 2.730 -31.545 1.00 14.05 235 THR A O 1
ATOM 1575 N N . VAL A 1 240 ? -10.835 4.879 -32.226 1.00 14.05 236 VAL A N 1
ATOM 1576 C CA . VAL A 1 240 ? -11.519 5.320 -31.013 1.00 13.82 236 VAL A CA 1
ATOM 1577 C C . VAL A 1 240 ? -13.031 5.3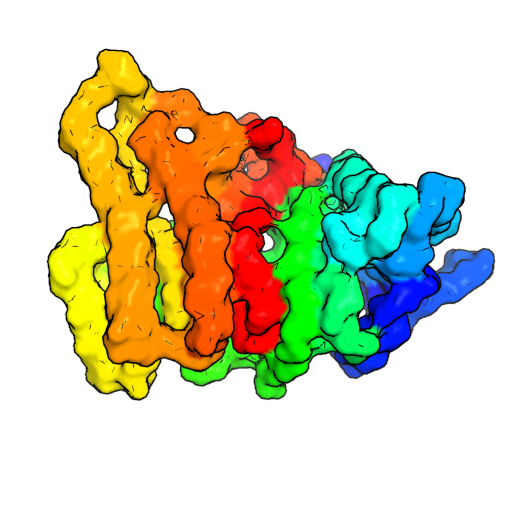07 -31.185 1.00 14.12 236 VAL A C 1
ATOM 1578 O O . VAL A 1 240 ? -13.583 5.858 -32.148 1.00 14.52 236 VAL A O 1
ATOM 1582 N N . VAL A 1 241 ? -13.683 4.669 -30.194 1.00 14.07 237 VAL A N 1
ATOM 1583 C CA . VAL A 1 241 ? -15.116 4.795 -29.962 1.00 14.43 237 VAL A CA 1
ATOM 1584 C C . VAL A 1 241 ? -15.277 5.844 -28.883 1.00 14.32 237 VAL A C 1
ATOM 1585 O O . VAL A 1 241 ? -14.974 5.597 -27.702 1.00 14.14 237 VAL A O 1
ATOM 1589 N N . ALA A 1 242 ? -15.742 7.019 -29.305 1.00 14.60 238 ALA A N 1
ATOM 1590 C CA . ALA A 1 242 ? -15.951 8.159 -28.417 1.00 14.71 238 ALA A CA 1
ATOM 1591 C C . ALA A 1 242 ? -17.381 8.085 -27.905 1.00 15.21 238 ALA A C 1
ATOM 1592 O O . ALA A 1 242 ? -18.324 8.135 -28.706 1.00 15.73 238 ALA A O 1
ATOM 1594 N N . ILE A 1 243 ? -17.534 7.997 -26.586 1.00 15.22 239 ILE A N 1
ATOM 1595 C CA . ILE A 1 243 ? -18.848 7.889 -25.943 1.00 15.83 239 ILE A CA 1
ATOM 1596 C C . ILE A 1 243 ? -19.138 9.123 -25.106 1.00 16.24 239 ILE A C 1
ATOM 1597 O O . ILE A 1 243 ? -18.276 9.631 -24.411 1.00 16.02 239 ILE A O 1
ATOM 1602 N N . ASP A 1 244 ? -20.342 9.644 -25.228 1.00 16.99 240 ASP A N 1
ATOM 1603 C CA . ASP A 1 244 ? -20.814 10.669 -24.312 1.00 17.62 240 ASP A CA 1
ATOM 1604 C C . ASP A 1 244 ? -22.345 10.688 -24.422 1.00 18.58 240 ASP A C 1
ATOM 1605 O O . ASP A 1 244 ? -22.932 9.936 -25.196 1.00 18.72 240 ASP A O 1
ATOM 1610 N N . VAL A 1 245 ? -22.959 11.555 -23.634 1.00 19.37 241 VAL A N 1
ATOM 1611 C CA . VAL A 1 245 ? -24.402 11.623 -23.522 1.00 20.48 241 VAL A CA 1
ATOM 1612 C C . VAL A 1 245 ? -25.016 12.244 -24.768 1.00 21.08 241 VAL A C 1
ATOM 1613 O O . VAL A 1 245 ? -24.363 13.036 -25.459 1.00 20.86 241 VAL A O 1
ATOM 1617 N N . ASP A 1 246 ? -26.272 11.870 -25.044 1.00 23.45 242 ASP A N 1
ATOM 1618 C CA . ASP A 1 246 ? -27.056 12.399 -26.177 1.00 25.57 242 ASP A CA 1
ATOM 1619 C C . ASP A 1 246 ? -26.935 13.905 -26.339 1.00 25.72 242 ASP A C 1
ATOM 1620 O O . ASP A 1 246 ? -26.886 14.440 -27.482 1.00 25.44 242 ASP A O 1
ATOM 1625 N N . GLY A 1 247 ? -26.919 14.583 -25.198 1.00 21.62 243 GLY A N 1
ATOM 1626 C CA . GLY A 1 247 ? -26.852 16.017 -25.139 1.00 22.44 243 GLY A CA 1
ATOM 1627 C C . GLY A 1 247 ? -25.569 16.636 -25.659 1.00 21.98 243 GLY A C 1
ATOM 1628 O O . GLY A 1 247 ? -25.549 17.813 -26.023 1.00 21.48 243 GLY A O 1
ATOM 1629 N N . ALA A 1 248 ? -24.507 15.831 -25.706 1.00 21.37 244 ALA A N 1
ATOM 1630 C CA . ALA A 1 248 ? -23.212 16.244 -26.247 1.00 20.65 244 ALA A CA 1
ATOM 1631 C C . ALA A 1 248 ? -22.945 15.662 -27.637 1.00 19.50 244 ALA A C 1
ATOM 1632 O O . ALA A 1 248 ? -21.795 15.601 -28.051 1.00 19.07 244 ALA A O 1
ATOM 1634 N N . ALA A 1 249 ? -23.997 15.210 -28.339 1.00 18.86 245 ALA A N 1
ATOM 1635 C CA . ALA A 1 249 ? -23.881 14.522 -29.627 1.00 18.16 245 ALA A CA 1
ATOM 1636 C C . ALA A 1 249 ? -23.097 15.315 -30.667 1.00 17.58 245 ALA A C 1
ATOM 1637 O O . ALA A 1 249 ? -22.305 14.749 -31.398 1.00 16.26 245 ALA A O 1
ATOM 1639 N N . GLU A 1 250 ? -23.318 16.618 -30.744 1.00 17.51 246 GLU A N 1
ATOM 1640 C CA . GLU A 1 250 ? -22.675 17.438 -31.789 1.00 18.12 246 GLU A CA 1
ATOM 1641 C C . GLU A 1 250 ? -21.168 17.496 -31.566 1.00 16.92 246 GLU A C 1
ATOM 1642 O O . GLU A 1 250 ? -20.373 17.294 -32.496 1.00 16.37 246 GLU A O 1
ATOM 1648 N N . ASP A 1 251 ? -20.773 17.799 -30.334 1.00 16.62 247 ASP A N 1
ATOM 1649 C CA . ASP A 1 251 ? -19.354 17.820 -29.988 1.00 16.31 247 ASP A CA 1
ATOM 1650 C C . ASP A 1 251 ? -18.731 16.440 -30.137 1.00 15.53 247 ASP A C 1
ATOM 1651 O O . ASP A 1 251 ? -17.602 16.314 -30.624 1.00 15.30 247 ASP A O 1
ATOM 1656 N N . LEU A 1 252 ? -19.455 15.405 -29.714 1.00 15.19 248 LEU A N 1
ATOM 1657 C CA . LEU A 1 252 ? -18.940 14.042 -29.845 1.00 14.54 248 LEU A CA 1
ATOM 1658 C C . LEU A 1 252 ? -18.682 13.638 -31.296 1.00 14.38 248 LEU A C 1
ATOM 1659 O O . LEU A 1 252 ? -17.636 13.005 -31.617 1.00 14.02 248 LEU A O 1
ATOM 1664 N N . LYS A 1 253 ? -19.629 13.975 -32.185 1.00 14.72 249 LYS A N 1
ATOM 1665 C CA . LYS A 1 253 ? -19.462 13.707 -33.620 1.00 14.71 249 LYS A CA 1
ATOM 1666 C C . LYS A 1 253 ? -18.223 14.402 -34.171 1.00 14.83 249 LYS A C 1
ATOM 1667 O O . LYS A 1 253 ? -17.503 13.818 -34.975 1.00 14.60 249 LYS A O 1
ATOM 1673 N N . ARG A 1 254 ? -17.983 15.646 -33.771 1.00 15.25 250 ARG A N 1
ATOM 1674 C CA A ARG A 1 254 ? -16.816 16.367 -34.252 0.50 15.44 250 ARG A CA 1
ATOM 1675 C CA B ARG A 1 254 ? -16.817 16.368 -34.261 0.50 15.44 250 ARG A CA 1
ATOM 1676 C C . ARG A 1 254 ? -15.509 15.712 -33.808 1.00 14.97 250 ARG A C 1
ATOM 1677 O O . ARG A 1 254 ? -14.534 15.672 -34.561 1.00 14.94 250 ARG A O 1
ATOM 1692 N N . VAL A 1 255 ? -15.456 15.225 -32.574 1.00 14.67 251 VAL A N 1
ATOM 1693 C CA . VAL A 1 255 ? -14.263 14.519 -32.093 1.00 14.28 251 VAL A CA 1
ATOM 1694 C C . VAL A 1 255 ? -14.068 13.219 -32.889 1.00 13.87 251 VAL A C 1
ATOM 1695 O O . VAL A 1 255 ? -12.995 12.943 -33.394 1.00 13.79 251 VAL A O 1
ATOM 1699 N N . ALA A 1 256 ? -15.117 12.409 -32.988 1.00 13.68 252 ALA A N 1
ATOM 1700 C CA . ALA A 1 256 ? -15.031 11.100 -33.659 1.00 13.36 252 ALA A CA 1
ATOM 1701 C C . ALA A 1 256 ? -14.574 11.295 -35.101 1.00 13.55 252 ALA A C 1
ATOM 1702 O O . ALA A 1 256 ? -13.662 10.623 -35.546 1.00 13.41 252 ALA A O 1
ATOM 1704 N N . ASP A 1 257 ? -15.163 12.257 -35.821 1.00 13.96 253 ASP A N 1
ATOM 1705 C CA . ASP A 1 257 ? -14.763 12.537 -37.214 1.00 14.24 253 ASP A CA 1
ATOM 1706 C C . ASP A 1 257 ? -13.280 12.879 -37.313 1.00 14.29 253 ASP A C 1
ATOM 1707 O O . ASP A 1 257 ? -12.537 12.364 -38.166 1.00 14.29 253 ASP A O 1
ATOM 1712 N N . LYS A 1 258 ? -12.844 13.796 -36.453 1.00 14.43 254 LYS A N 1
ATOM 1713 C CA . LYS A 1 258 ? -11.458 14.307 -36.490 1.00 14.58 254 LYS A CA 1
ATOM 1714 C C . LYS A 1 258 ? -10.462 13.204 -36.272 1.00 14.23 254 LYS A C 1
ATOM 1715 O O . LYS A 1 258 ? -9.460 13.083 -37.020 1.00 14.36 254 LYS A O 1
ATOM 1721 N N . VAL A 1 259 ? -10.750 12.355 -35.283 1.00 13.85 255 VAL A N 1
ATOM 1722 C CA . VAL A 1 259 ? -9.796 11.278 -34.917 1.00 13.59 255 VAL A CA 1
ATOM 1723 C C . VAL A 1 259 ? -9.928 10.027 -35.776 1.00 13.42 255 VAL A C 1
ATOM 1724 O O . VAL A 1 259 ? -9.155 9.039 -35.585 1.00 13.29 255 VAL A O 1
ATOM 1728 N N . GLY A 1 260 ? -10.865 10.021 -36.731 1.00 13.51 256 GLY A N 1
ATOM 1729 C CA . GLY A 1 260 ? -11.083 8.820 -37.526 1.00 13.41 256 GLY A CA 1
ATOM 1730 C C . GLY A 1 260 ? -11.765 7.676 -36.813 1.00 13.08 256 GLY A C 1
ATOM 1731 O O . GLY A 1 260 ? -11.601 6.523 -37.183 1.00 13.04 256 GLY A O 1
ATOM 1732 N N . GLY A 1 261 ? -12.538 8.007 -35.795 1.00 12.93 257 GLY A N 1
ATOM 1733 C CA . GLY A 1 261 ? -13.253 7.003 -35.022 1.00 12.66 257 GLY A CA 1
ATOM 1734 C C . GLY A 1 261 ? -14.736 7.084 -35.223 1.00 12.69 257 GLY A C 1
ATOM 1735 O O . GLY A 1 261 ? -15.226 7.592 -36.249 1.00 12.94 257 GLY A O 1
ATOM 1736 N N . THR A 1 262 ? -15.474 6.544 -34.261 1.00 12.50 258 THR A N 1
ATOM 1737 C CA . THR A 1 262 ? -16.937 6.565 -34.293 1.00 12.57 258 THR A CA 1
ATOM 1738 C C . THR A 1 262 ? -17.480 7.178 -33.012 1.00 12.57 258 THR A C 1
ATOM 1739 O O . THR A 1 262 ? -16.797 7.185 -31.975 1.00 12.44 258 THR A O 1
ATOM 1743 N N . ALA A 1 263 ? -18.671 7.758 -33.138 1.00 12.81 259 ALA A N 1
ATOM 1744 C CA . ALA A 1 263 ? -19.377 8.375 -32.019 1.00 12.93 259 ALA A CA 1
ATOM 1745 C C . ALA A 1 263 ? -20.519 7.451 -31.591 1.00 12.86 259 ALA A C 1
ATOM 1746 O O . ALA A 1 263 ? -21.306 6.975 -32.436 1.00 12.94 259 ALA A O 1
ATOM 1748 N N . LEU A 1 264 ? -20.579 7.200 -30.296 1.00 12.75 260 LEU A N 1
ATOM 1749 C CA . LEU A 1 264 ? -21.632 6.412 -29.688 1.00 12.73 260 LEU A CA 1
ATOM 1750 C C . LEU A 1 264 ? -22.227 7.194 -28.518 1.00 12.99 260 LEU A C 1
ATOM 1751 O O . LEU A 1 264 ? -21.601 7.350 -27.468 1.00 12.93 260 LEU A O 1
ATOM 1756 N N . THR A 1 265 ? -23.432 7.714 -28.714 1.00 13.35 261 THR A N 1
ATOM 1757 C CA . THR A 1 265 ? -24.124 8.429 -27.665 1.00 13.71 261 THR A CA 1
ATOM 1758 C C . THR A 1 265 ? -24.845 7.423 -26.788 1.00 14.08 261 THR A C 1
ATOM 1759 O O . THR A 1 265 ? -25.561 6.551 -27.278 1.00 14.40 261 THR A O 1
ATOM 1763 N N . LEU A 1 266 ? -24.621 7.536 -25.485 1.00 13.68 262 LEU A N 1
ATOM 1764 C CA . LEU A 1 266 ? -25.352 6.742 -24.525 1.00 13.74 262 LEU A CA 1
ATOM 1765 C C . LEU A 1 266 ? -25.089 7.208 -23.113 1.00 13.93 262 LEU A C 1
ATOM 1766 O O . LEU A 1 266 ? -24.172 8.018 -22.841 1.00 14.84 262 LEU A O 1
ATOM 1771 N N . ASP A 1 267 ? -25.927 6.710 -22.216 1.00 14.14 263 ASP A N 1
ATOM 1772 C CA . ASP A 1 267 ? -25.860 6.997 -20.811 1.00 14.41 263 ASP A CA 1
ATOM 1773 C C . ASP A 1 267 ? -25.179 5.768 -20.224 1.00 14.05 263 ASP A C 1
ATOM 1774 O O . ASP A 1 267 ? -25.754 4.667 -20.228 1.00 13.96 263 ASP A O 1
ATOM 1779 N N . VAL A 1 268 ? -23.974 5.958 -19.685 1.00 13.94 264 VAL A N 1
ATOM 1780 C CA . VAL A 1 268 ? -23.201 4.816 -19.156 1.00 13.67 264 VAL A CA 1
ATOM 1781 C C . VAL A 1 268 ? -23.885 4.102 -17.982 1.00 13.93 264 VAL A C 1
ATOM 1782 O O . VAL A 1 268 ? -23.538 2.948 -17.701 1.00 13.76 264 VAL A O 1
ATOM 1786 N N . THR A 1 269 ? -24.861 4.763 -17.343 1.00 14.40 265 THR A N 1
ATOM 1787 C CA . THR A 1 269 ? -25.618 4.189 -16.238 1.00 14.74 265 THR A CA 1
ATOM 1788 C C . THR A 1 269 ? -26.785 3.304 -16.661 1.00 14.74 265 THR A C 1
ATOM 1789 O O . THR A 1 269 ? -27.383 2.626 -15.813 1.00 15.00 265 THR A O 1
ATOM 1793 N N . ALA A 1 270 ? -27.119 3.325 -17.954 1.00 14.51 266 ALA A N 1
ATOM 1794 C CA . ALA A 1 270 ? -28.327 2.636 -18.446 1.00 14.61 266 ALA A CA 1
ATOM 1795 C C . ALA A 1 270 ? -28.064 1.138 -18.454 1.00 14.33 266 ALA A C 1
ATOM 1796 O O . ALA A 1 270 ? -26.928 0.701 -18.679 1.00 13.96 266 ALA A O 1
ATOM 1798 N N . ASP A 1 271 ? -29.106 0.349 -18.229 1.00 14.57 267 ASP A N 1
ATOM 1799 C CA . ASP A 1 271 ? -28.937 -1.104 -18.155 1.00 14.43 267 ASP A CA 1
ATOM 1800 C C . ASP A 1 271 ? -28.335 -1.662 -19.437 1.00 14.00 267 ASP A C 1
ATOM 1801 O O . ASP A 1 271 ? -27.596 -2.653 -19.423 1.00 14.45 267 ASP A O 1
ATOM 1806 N N . ASP A 1 272 ? -28.688 -1.048 -20.554 1.00 13.92 268 ASP A N 1
ATOM 1807 C CA . ASP A 1 272 ? -28.206 -1.556 -21.852 1.00 13.59 268 ASP A CA 1
ATOM 1808 C C . ASP A 1 272 ? -26.909 -0.947 -22.367 1.00 13.24 268 ASP A C 1
ATOM 1809 O O . ASP A 1 272 ? -26.548 -1.168 -23.520 1.00 13.03 268 ASP A O 1
ATOM 1814 N N . ALA A 1 273 ? -26.135 -0.284 -21.504 1.00 13.22 269 ALA A N 1
ATOM 1815 C CA . ALA A 1 273 ? -24.905 0.341 -21.973 1.00 12.95 269 ALA A CA 1
ATOM 1816 C C . ALA A 1 273 ? -23.935 -0.683 -22.551 1.00 12.68 269 ALA A C 1
ATOM 1817 O O . ALA A 1 273 ? -23.372 -0.452 -23.621 1.00 12.48 269 ALA A O 1
ATOM 1819 N N . VAL A 1 274 ? -23.756 -1.800 -21.835 1.00 12.74 270 VAL A N 1
ATOM 1820 C CA . VAL A 1 274 ? -22.872 -2.868 -22.280 1.00 12.60 270 VAL A CA 1
ATOM 1821 C C . VAL A 1 274 ? -23.332 -3.416 -23.620 1.00 12.54 270 VAL A C 1
ATOM 1822 O O . VAL A 1 274 ? -22.514 -3.589 -24.539 1.00 12.39 270 VAL A O 1
ATOM 1826 N N . ASP A 1 275 ? -24.627 -3.700 -23.728 1.00 12.72 271 ASP A N 1
ATOM 1827 C CA . ASP A 1 275 ? -25.179 -4.175 -25.001 1.00 12.74 271 ASP A CA 1
ATOM 1828 C C . ASP A 1 275 ? -24.903 -3.203 -26.161 1.00 12.58 271 ASP A C 1
ATOM 1829 O O . ASP A 1 275 ? -24.534 -3.615 -27.291 1.00 12.53 271 ASP A O 1
ATOM 1834 N N . LYS A 1 276 ? -25.132 -1.912 -25.910 1.00 12.59 272 LYS A N 1
ATOM 1835 C CA . LYS A 1 276 ? -24.971 -0.920 -26.963 1.00 12.53 272 LYS A CA 1
ATOM 1836 C C . LYS A 1 276 ? -23.507 -0.814 -27.431 1.00 12.29 272 LYS A C 1
ATOM 1837 O O . LYS A 1 276 ? -23.226 -0.678 -28.624 1.00 12.25 272 LYS A O 1
ATOM 1843 N N . ILE A 1 277 ? -22.582 -0.893 -26.492 1.00 12.18 273 ILE A N 1
ATOM 1844 C CA . ILE A 1 277 ? -21.138 -0.854 -26.829 1.00 12.02 273 ILE A CA 1
ATOM 1845 C C . ILE A 1 277 ? -20.767 -2.093 -27.623 1.00 12.02 273 ILE A C 1
ATOM 1846 O O . ILE A 1 277 ? -20.102 -2.004 -28.652 1.00 11.97 273 ILE A O 1
ATOM 1851 N N . THR A 1 278 ? -21.221 -3.251 -27.155 1.00 12.14 274 THR A N 1
ATOM 1852 C CA . THR A 1 278 ? -20.965 -4.492 -27.850 1.00 12.24 274 THR A CA 1
ATOM 1853 C C . THR A 1 278 ? -21.520 -4.454 -29.278 1.00 12.30 274 THR A C 1
ATOM 1854 O O . THR A 1 278 ? -20.853 -4.832 -30.248 1.00 12.35 274 THR A O 1
ATOM 1858 N N . ALA A 1 279 ? -22.764 -4.011 -29.428 1.00 12.37 275 ALA A N 1
ATOM 1859 C CA . ALA A 1 279 ? -23.364 -3.931 -30.778 1.00 12.50 275 ALA A CA 1
ATOM 1860 C C 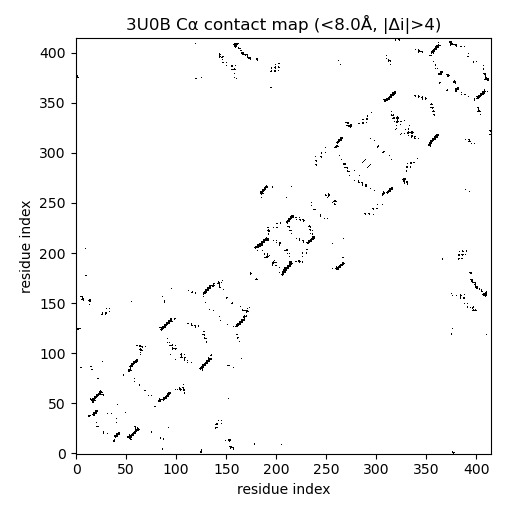. ALA A 1 279 ? -22.558 -2.973 -31.683 1.00 12.40 275 ALA A C 1
ATOM 1861 O O . ALA A 1 279 ? -22.330 -3.241 -32.878 1.00 12.51 275 ALA A O 1
ATOM 1863 N N . HIS A 1 280 ? -22.133 -1.854 -31.108 1.00 12.24 276 HIS A N 1
ATOM 1864 C CA . HIS A 1 280 ? -21.424 -0.819 -31.858 1.00 12.19 276 HIS A CA 1
ATOM 1865 C C . HIS A 1 280 ? -20.086 -1.343 -32.389 1.00 12.14 276 HIS A C 1
ATOM 1866 O O . HIS A 1 280 ? -19.753 -1.168 -33.558 1.00 12.24 276 HIS A O 1
ATOM 1873 N N . VAL A 1 281 ? -19.284 -1.953 -31.520 1.00 12.06 277 VAL A N 1
ATOM 1874 C CA . VAL A 1 281 ? -17.982 -2.490 -31.958 1.00 12.11 277 VAL A CA 1
ATOM 1875 C C . VAL A 1 281 ? -18.151 -3.676 -32.889 1.00 12.33 277 VAL A C 1
ATOM 1876 O O . VAL A 1 281 ? -17.304 -3.904 -33.766 1.00 12.48 277 VAL A O 1
ATOM 1880 N N . THR A 1 282 ? -19.249 -4.409 -32.748 1.00 12.43 278 THR A N 1
ATOM 1881 C CA . THR A 1 282 ? -19.533 -5.508 -33.676 1.00 12.73 278 THR A CA 1
ATOM 1882 C C . THR A 1 282 ? -19.813 -4.931 -35.064 1.00 12.84 278 THR A C 1
ATOM 1883 O O . THR A 1 282 ? -19.312 -5.461 -36.065 1.00 13.09 278 THR A O 1
ATOM 1887 N N . GLU A 1 283 ? -20.554 -3.827 -35.130 1.00 12.74 279 GLU A N 1
ATOM 1888 C CA . GLU A 1 283 ? -20.934 -3.260 -36.425 1.00 12.94 279 GLU A CA 1
ATOM 1889 C C . GLU A 1 283 ? -19.761 -2.567 -37.115 1.00 12.93 279 GLU A C 1
ATOM 1890 O O . GLU A 1 283 ? -19.618 -2.649 -38.351 1.00 14.03 279 GLU A O 1
ATOM 1896 N N . HIS A 1 284 ? -18.914 -1.897 -36.332 1.00 12.67 280 HIS A N 1
ATOM 1897 C CA . HIS A 1 284 ? -17.875 -1.015 -36.913 1.00 12.69 280 HIS A CA 1
ATOM 1898 C C . HIS A 1 284 ? -16.438 -1.447 -36.710 1.00 12.67 280 HIS A C 1
ATOM 1899 O O . HIS A 1 284 ? -15.571 -1.083 -37.516 1.00 12.82 280 HIS A O 1
ATOM 1906 N N . HIS A 1 285 ? -16.168 -2.189 -35.639 1.00 12.56 281 HIS A N 1
ATOM 1907 C CA . HIS A 1 285 ? -14.787 -2.347 -35.177 1.00 12.57 281 HIS A CA 1
ATOM 1908 C C . HIS A 1 285 ? -14.348 -3.795 -34.962 1.00 12.78 281 HIS A C 1
ATOM 1909 O O . HIS A 1 285 ? -13.456 -4.064 -34.189 1.00 12.80 281 HIS A O 1
ATOM 1916 N N . GLY A 1 286 ? -14.951 -4.714 -35.688 1.00 13.01 282 GLY A N 1
ATOM 1917 C CA . GLY A 1 286 ? -14.507 -6.097 -35.639 1.00 13.34 282 GLY A CA 1
ATOM 1918 C C . GLY A 1 286 ? -14.908 -6.882 -34.400 1.00 13.29 282 GLY A C 1
ATOM 1919 O O . GLY A 1 286 ? -14.406 -7.986 -34.168 1.00 13.61 282 GLY A O 1
ATOM 1920 N N . GLY A 1 287 ? -15.802 -6.327 -33.580 1.00 12.97 283 GLY A N 1
ATOM 1921 C CA . GLY A 1 287 ? -16.347 -7.061 -32.435 1.00 12.97 283 GLY A CA 1
ATOM 1922 C C . GLY A 1 287 ? -15.551 -7.025 -31.139 1.00 12.91 283 GLY A C 1
ATOM 1923 O O . GLY A 1 287 ? -15.924 -7.722 -30.174 1.00 13.00 283 GLY A O 1
ATOM 1924 N N . LYS A 1 288 ? -14.478 -6.238 -31.088 1.00 12.81 284 LYS A N 1
ATOM 1925 C CA . LYS A 1 288 ? -13.612 -6.191 -29.895 1.00 12.58 284 LYS A CA 1
ATOM 1926 C C . LYS A 1 288 ? -13.407 -4.794 -29.337 1.00 12.50 284 LYS A C 1
ATOM 1927 O O . LYS A 1 288 ? -13.441 -3.803 -30.083 1.00 12.62 284 LYS A O 1
ATOM 1933 N N . VAL A 1 289 ? -13.203 -4.749 -28.028 1.00 12.35 285 VAL A N 1
ATOM 1934 C CA . VAL A 1 289 ? -12.711 -3.563 -27.323 1.00 12.28 285 VAL A CA 1
ATOM 1935 C C . VAL A 1 289 ? -11.365 -3.978 -26.681 1.00 12.22 285 VAL A C 1
ATOM 1936 O O . VAL A 1 289 ? -11.322 -4.846 -25.808 1.00 12.17 285 VAL A O 1
ATOM 1940 N N . ASP A 1 290 ? -10.272 -3.440 -27.202 1.00 12.31 286 ASP A N 1
ATOM 1941 C CA . ASP A 1 290 ? -8.957 -3.664 -26.632 1.00 12.36 286 ASP A CA 1
ATOM 1942 C C . ASP A 1 290 ? -8.676 -2.790 -25.419 1.00 12.35 286 ASP A C 1
ATOM 1943 O O . ASP A 1 290 ? -7.960 -3.216 -24.526 1.00 12.40 286 ASP A O 1
ATOM 1948 N N . ILE A 1 291 ? -9.216 -1.578 -25.395 1.00 12.36 287 ILE A N 1
ATOM 1949 C CA . ILE A 1 291 ? -8.875 -0.592 -24.358 1.00 12.42 287 ILE A CA 1
ATOM 1950 C C . ILE A 1 291 ? -10.162 0.094 -23.922 1.00 12.33 287 ILE A C 1
ATOM 1951 O O . ILE A 1 291 ? -10.918 0.545 -24.782 1.00 12.39 287 ILE A O 1
ATOM 1956 N N . LEU A 1 292 ? -10.446 0.068 -22.622 1.00 12.23 288 LEU A N 1
ATOM 1957 C CA . LEU A 1 292 ? -11.604 0.777 -22.068 1.00 12.21 288 LEU A CA 1
ATOM 1958 C C . LEU A 1 292 ? -11.075 1.831 -21.123 1.00 12.31 288 LEU A C 1
ATOM 1959 O O . LEU A 1 292 ? -10.363 1.514 -20.139 1.00 12.31 288 LEU A O 1
ATOM 1964 N N . VAL A 1 293 ? -11.448 3.088 -21.384 1.00 12.47 289 VAL A N 1
ATOM 1965 C CA . VAL A 1 293 ? -11.060 4.214 -20.488 1.00 12.63 289 VAL A CA 1
ATOM 1966 C C . VAL A 1 293 ? -12.316 4.756 -19.815 1.00 12.62 289 VAL A C 1
ATOM 1967 O O . VAL A 1 293 ? -13.154 5.367 -20.466 1.00 12.76 289 VAL A O 1
ATOM 1971 N N . ASN A 1 294 ? -12.481 4.462 -18.539 1.00 12.52 290 ASN A N 1
ATOM 1972 C CA . ASN A 1 294 ? -13.635 4.931 -17.774 1.00 12.55 290 ASN A CA 1
ATOM 1973 C C . ASN A 1 294 ? -13.340 6.366 -17.288 1.00 12.80 290 ASN A C 1
ATOM 1974 O O . ASN A 1 294 ? -12.867 6.602 -16.159 1.00 12.83 290 ASN A O 1
ATOM 1979 N N . ASN A 1 295 ? -13.549 7.295 -18.207 1.00 13.03 291 ASN A N 1
ATOM 1980 C CA . ASN A 1 295 ? -13.278 8.707 -17.979 1.00 13.38 291 ASN A CA 1
ATOM 1981 C C . ASN A 1 295 ? -14.529 9.521 -17.610 1.00 13.58 291 ASN A C 1
ATOM 1982 O O . ASN A 1 295 ? -14.401 10.595 -16.949 1.00 14.19 291 ASN A O 1
ATOM 1987 N N . ALA A 1 296 ? -15.719 9.087 -18.039 1.00 13.53 292 ALA A N 1
ATOM 1988 C CA . ALA A 1 296 ? -16.940 9.851 -17.740 1.00 13.81 292 ALA A CA 1
ATOM 1989 C C . ALA A 1 296 ? -17.085 10.021 -16.221 1.00 13.76 292 ALA A C 1
ATOM 1990 O O . ALA A 1 296 ? -16.840 9.090 -15.449 1.00 13.45 292 ALA A O 1
ATOM 1992 N N . GLY A 1 297 ? -17.475 11.224 -15.804 1.00 14.12 293 GLY A N 1
ATOM 1993 C CA . GLY A 1 297 ? -17.704 11.464 -14.394 1.00 14.13 293 GLY A CA 1
ATOM 1994 C C . GLY A 1 297 ? -18.497 12.740 -14.197 1.00 14.60 293 GLY A C 1
ATOM 1995 O O . GLY A 1 297 ? -18.416 13.675 -14.992 1.00 16.35 293 GLY A O 1
ATOM 1996 N N . ILE A 1 298 ? -19.252 12.788 -13.116 1.00 14.66 294 ILE A N 1
ATOM 1997 C CA . ILE A 1 298 ? -19.969 14.025 -12.729 1.00 15.16 294 ILE A CA 1
ATOM 1998 C C . ILE A 1 298 ? -19.612 14.355 -11.285 1.00 15.14 294 ILE A C 1
ATOM 1999 O O . ILE A 1 298 ? -19.105 13.505 -10.532 1.00 14.78 294 ILE A O 1
ATOM 2004 N N . THR A 1 299 ? -19.891 15.599 -10.918 1.00 15.61 295 THR A N 1
ATOM 2005 C CA . THR A 1 299 ? -19.810 16.034 -9.529 1.00 15.70 295 THR A CA 1
ATOM 2006 C C . THR A 1 299 ? -21.173 16.576 -9.153 1.00 16.12 295 THR A C 1
ATOM 2007 O O . THR A 1 299 ? -21.910 17.142 -9.995 1.00 16.52 295 THR A O 1
ATOM 2011 N N . ARG A 1 300 ? -21.520 16.388 -7.887 1.00 16.09 296 ARG A N 1
ATOM 2012 C CA . ARG A 1 300 ? -22.690 17.004 -7.260 1.00 16.55 296 ARG A CA 1
ATOM 2013 C C . ARG A 1 300 ? -22.234 17.448 -5.867 1.00 16.61 296 ARG A C 1
ATOM 2014 O O . ARG A 1 300 ? -22.543 16.833 -4.853 1.00 16.48 296 ARG A O 1
ATOM 2022 N N . ASP A 1 301 ? -21.458 18.519 -5.859 1.00 16.86 297 ASP A N 1
ATOM 2023 C CA . ASP A 1 301 ? -20.739 18.925 -4.670 1.00 16.92 297 ASP A CA 1
ATOM 2024 C C . ASP A 1 301 ? -21.714 19.446 -3.608 1.00 17.30 297 ASP A C 1
ATOM 2025 O O . ASP A 1 301 ? -22.588 20.295 -3.886 1.00 17.81 297 ASP A O 1
ATOM 2030 N N . LYS A 1 302 ? -21.541 18.931 -2.392 1.00 17.13 298 LYS A N 1
ATOM 2031 C CA . LYS A 1 302 ? -22.295 19.339 -1.227 1.00 17.48 298 LYS A CA 1
ATOM 2032 C C . LYS A 1 302 ? -21.546 18.848 0.025 1.00 17.28 298 LYS A C 1
ATOM 2033 O O . LYS A 1 302 ? -21.026 17.750 0.020 1.00 16.85 298 LYS A O 1
ATOM 2039 N N . LEU A 1 303 ? -21.516 19.653 1.085 1.00 17.66 299 LEU A N 1
ATOM 2040 C CA . LEU A 1 303 ? -20.993 19.163 2.371 1.00 17.58 299 LEU A CA 1
ATOM 2041 C C . LEU A 1 303 ? -21.891 18.018 2.804 1.00 17.42 299 LEU A C 1
ATOM 2042 O O . LEU A 1 303 ? -23.111 18.021 2.547 1.00 17.60 299 LEU A O 1
ATOM 2047 N N . LEU A 1 304 ? -21.322 17.040 3.489 1.00 17.18 300 LEU A N 1
ATOM 2048 C CA . LEU A 1 304 ? -22.118 15.889 3.867 1.00 17.10 300 LEU A CA 1
ATOM 2049 C C . LEU A 1 304 ? -23.291 16.319 4.757 1.00 17.58 300 LEU A C 1
ATOM 2050 O O . LEU A 1 304 ? -24.387 15.757 4.639 1.00 17.69 300 LEU A O 1
ATOM 2055 N N . ALA A 1 305 ? -23.076 17.332 5.593 1.00 17.93 301 ALA A N 1
ATOM 2056 C CA . ALA A 1 305 ? -24.140 17.848 6.467 1.00 18.45 301 ALA A CA 1
ATOM 2057 C C . ALA A 1 305 ? -25.335 18.350 5.652 1.00 18.70 301 ALA A C 1
ATOM 2058 O O . ALA A 1 305 ? -26.467 18.405 6.169 1.00 19.13 301 ALA A O 1
ATOM 2060 N N . ASN A 1 306 ? -25.079 18.711 4.399 1.00 18.52 302 ASN A N 1
ATOM 2061 C CA . ASN A 1 306 ? -26.096 19.270 3.496 1.00 18.83 302 ASN A CA 1
ATOM 2062 C C . ASN A 1 306 ? -26.468 18.339 2.337 1.00 18.52 302 ASN A C 1
ATOM 2063 O O . ASN A 1 306 ? -27.174 18.733 1.408 1.00 18.77 302 ASN A O 1
ATOM 2068 N N . MET A 1 307 ? -25.987 17.094 2.401 1.00 18.05 303 MET A N 1
ATOM 2069 C CA . MET A 1 307 ? -26.174 16.135 1.332 1.00 17.73 303 MET A CA 1
ATOM 2070 C C . MET A 1 307 ? -27.647 15.737 1.210 1.00 18.13 303 MET A C 1
ATOM 2071 O O . MET A 1 307 ? -28.406 15.741 2.181 1.00 18.54 303 MET A O 1
ATOM 2076 N N . ASP A 1 308 ? -28.046 15.387 0.001 1.00 18.06 304 ASP A N 1
ATOM 2077 C CA . ASP A 1 308 ? -29.309 14.747 -0.251 1.00 18.41 304 ASP A CA 1
ATOM 2078 C C . ASP A 1 308 ? -29.152 13.486 -1.132 1.00 18.01 304 ASP A C 1
ATOM 2079 O O . ASP A 1 308 ? -28.098 13.205 -1.711 1.00 17.46 304 ASP A O 1
ATOM 2084 N N . GLU A 1 309 ? -30.227 12.728 -1.207 1.00 18.36 305 GLU A N 1
ATOM 2085 C CA . GLU A 1 309 ? -30.222 11.432 -1.845 1.00 18.11 305 GLU A CA 1
ATOM 2086 C C . GLU A 1 309 ? -29.858 11.488 -3.314 1.00 17.80 305 GLU A C 1
ATOM 2087 O O . GLU A 1 309 ? -29.049 10.668 -3.783 1.00 17.27 305 GLU A O 1
ATOM 2093 N N . LYS A 1 310 ? -30.432 12.440 -4.053 1.00 18.17 306 LYS A N 1
ATOM 2094 C CA . LYS A 1 310 ? -30.158 12.525 -5.506 1.00 17.99 306 LYS A CA 1
ATOM 2095 C C . LYS A 1 310 ? -28.722 12.892 -5.823 1.00 17.39 306 LYS A C 1
ATOM 2096 O O . LYS A 1 310 ? -28.164 12.389 -6.812 1.00 17.01 306 LYS A O 1
ATOM 2102 N N . ARG A 1 311 ? -28.140 13.792 -5.018 1.00 17.37 307 ARG A N 1
ATOM 2103 C CA . ARG A 1 311 ? -26.733 14.209 -5.211 1.00 16.91 307 ARG A CA 1
ATOM 2104 C C . ARG A 1 311 ? -25.763 13.087 -4.864 1.00 16.33 307 ARG A C 1
ATOM 2105 O O . ARG A 1 311 ? -24.754 12.924 -5.533 1.00 15.94 307 ARG A O 1
ATOM 2113 N N . TRP A 1 312 ? -26.091 12.292 -3.854 1.00 16.35 308 TRP A N 1
ATOM 2114 C CA . TRP A 1 312 ? -25.305 11.083 -3.540 1.00 15.92 308 TRP A CA 1
ATOM 2115 C C . TRP A 1 312 ? -25.416 10.023 -4.629 1.00 15.70 308 TRP A C 1
ATOM 2116 O O . TRP A 1 312 ? -24.428 9.594 -5.216 1.00 15.28 308 TRP A O 1
ATOM 2127 N N . ASP A 1 313 ? -26.636 9.638 -4.943 1.00 16.05 309 ASP A N 1
ATOM 2128 C CA . ASP A 1 313 ? -26.878 8.535 -5.874 1.00 15.94 309 ASP A CA 1
ATOM 2129 C C . ASP A 1 313 ? -26.380 8.789 -7.301 1.00 15.68 309 ASP A C 1
ATOM 2130 O O . ASP A 1 313 ? -25.826 7.899 -7.924 1.00 15.33 309 ASP A O 1
ATOM 2135 N N . ALA A 1 314 ? -26.610 9.988 -7.820 1.00 15.91 310 ALA A N 1
ATOM 2136 C CA . ALA A 1 314 ? -26.189 10.328 -9.174 1.00 15.77 310 ALA A CA 1
ATOM 2137 C C . ALA A 1 314 ? -24.708 10.157 -9.336 1.00 15.22 310 ALA A C 1
ATOM 2138 O O . ALA A 1 314 ? -24.246 9.608 -10.322 1.00 14.96 310 ALA A O 1
ATOM 2140 N N . VAL A 1 315 ? -23.952 10.583 -8.341 1.00 15.09 311 VAL A N 1
ATOM 2141 C CA . VAL A 1 315 ? -22.483 10.527 -8.404 1.00 14.68 311 VAL A CA 1
ATOM 2142 C C . VAL A 1 315 ? -21.988 9.074 -8.298 1.00 14.32 311 VAL A C 1
ATOM 2143 O O . VAL A 1 315 ? -21.097 8.646 -9.085 1.00 14.02 311 VAL A O 1
ATOM 2147 N N . ILE A 1 316 ? -22.556 8.301 -7.368 1.00 14.42 312 ILE A N 1
ATOM 2148 C CA . ILE A 1 316 ? -22.194 6.897 -7.252 1.00 14.20 312 ILE A CA 1
ATOM 2149 C C . ILE A 1 316 ? -22.561 6.130 -8.552 1.00 14.12 312 ILE A C 1
ATOM 2150 O O . ILE A 1 316 ? -21.778 5.265 -9.033 1.00 13.83 312 ILE A O 1
ATOM 2155 N N . ALA A 1 317 ? -23.707 6.465 -9.140 1.00 14.42 313 ALA A N 1
ATOM 2156 C CA . ALA A 1 317 ? -24.168 5.758 -10.344 1.00 14.44 313 ALA A CA 1
ATOM 2157 C C . ALA A 1 317 ? -23.209 5.983 -11.519 1.00 14.11 313 ALA A C 1
ATOM 2158 O O . ALA A 1 317 ? -22.786 5.035 -12.144 1.00 13.89 313 ALA A O 1
ATOM 2160 N N . VAL A 1 318 ? -22.894 7.239 -11.824 1.00 14.16 314 VAL A N 1
ATOM 2161 C CA . VAL A 1 318 ? -22.038 7.548 -12.962 1.00 13.97 314 VAL A CA 1
ATOM 2162 C C . VAL A 1 318 ? -20.584 7.128 -12.750 1.00 13.57 314 VAL A C 1
ATOM 2163 O O . VAL A 1 318 ? -19.935 6.618 -13.643 1.00 13.36 314 VAL A O 1
ATOM 2167 N N . ASN A 1 319 ? -20.058 7.450 -11.574 1.00 13.54 315 ASN A N 1
ATOM 2168 C CA . ASN A 1 319 ? -18.629 7.409 -11.348 1.00 13.31 315 ASN A CA 1
ATOM 2169 C C . ASN A 1 319 ? -18.104 6.077 -10.798 1.00 13.10 315 ASN A C 1
ATOM 2170 O O . ASN A 1 319 ? -16.892 5.848 -10.852 1.00 12.96 315 ASN A O 1
ATOM 2175 N N . LEU A 1 320 ? -18.964 5.249 -10.219 1.00 13.18 316 LEU A N 1
ATOM 2176 C CA . LEU A 1 320 ? -18.496 3.993 -9.577 1.00 13.11 316 LEU A CA 1
ATOM 2177 C C . LEU A 1 320 ? -19.268 2.794 -10.122 1.00 13.15 316 LEU A C 1
ATOM 2178 O O . LEU A 1 320 ? -18.648 1.880 -10.637 1.00 13.00 316 LEU A O 1
ATOM 2183 N N . LEU A 1 321 ? -20.597 2.804 -10.034 1.00 13.40 317 LEU A N 1
ATOM 2184 C CA . LEU A 1 321 ? -21.377 1.696 -10.529 1.00 13.54 317 LEU A CA 1
ATOM 2185 C C . LEU A 1 321 ? -21.183 1.503 -12.042 1.00 13.36 317 LEU A C 1
ATOM 2186 O O . LEU A 1 321 ? -21.021 0.366 -12.507 1.00 13.32 317 LEU A O 1
ATOM 2191 N N . ALA A 1 322 ? -21.178 2.601 -12.806 1.00 13.31 318 ALA A N 1
ATOM 2192 C CA . ALA A 1 322 ? -21.077 2.478 -14.268 1.00 13.22 318 ALA A CA 1
ATOM 2193 C C . ALA A 1 322 ? -19.726 1.899 -14.680 1.00 12.89 318 ALA A C 1
ATOM 2194 O O . ALA A 1 322 ? -19.686 0.949 -15.479 1.00 12.84 318 ALA A O 1
ATOM 2196 N N . PRO A 1 323 ? -18.593 2.432 -14.152 1.00 12.73 319 PRO A N 1
ATOM 2197 C CA . PRO A 1 323 ? -17.329 1.821 -14.604 1.00 12.51 319 PRO A CA 1
ATOM 2198 C C . PRO A 1 323 ? -17.186 0.352 -14.195 1.00 12.51 319 PRO A C 1
ATOM 2199 O O . PRO A 1 323 ? -16.603 -0.469 -14.919 1.00 12.41 319 PRO A O 1
ATOM 2203 N N . GLN A 1 324 ? -17.720 0.030 -13.031 1.00 12.68 320 GLN A N 1
ATOM 2204 C CA . GLN A 1 324 ? -17.727 -1.356 -12.559 1.00 12.81 320 GLN A CA 1
ATOM 2205 C C . GLN A 1 324 ? -18.537 -2.227 -13.531 1.00 12.91 320 GLN A C 1
ATOM 2206 O O . GLN A 1 324 ? -18.068 -3.302 -13.959 1.00 12.90 320 GLN A O 1
ATOM 2212 N N . ARG A 1 325 ? -19.718 -1.757 -13.910 1.00 13.05 321 ARG A N 1
ATOM 2213 C CA . ARG A 1 325 ? -20.593 -2.509 -14.818 1.00 13.24 321 ARG A CA 1
ATOM 2214 C C . ARG A 1 325 ? -20.044 -2.601 -16.243 1.00 13.02 321 ARG A C 1
ATOM 2215 O O . ARG A 1 325 ? -20.110 -3.677 -16.866 1.00 13.11 321 ARG A O 1
ATOM 2223 N N . LEU A 1 326 ? -19.520 -1.490 -16.775 1.00 12.81 322 LEU A N 1
ATOM 2224 C CA . LEU A 1 326 ? -18.955 -1.553 -18.139 1.00 12.66 322 LEU A CA 1
ATOM 2225 C C . LEU A 1 326 ? -17.775 -2.532 -18.176 1.00 12.49 322 LEU A C 1
ATOM 2226 O O . LEU A 1 326 ? -17.643 -3.336 -19.099 1.00 12.49 322 LEU A O 1
ATOM 2231 N N . THR A 1 327 ? -16.948 -2.516 -17.143 1.00 12.41 323 THR A N 1
ATOM 2232 C CA . THR A 1 327 ? -15.767 -3.369 -17.117 1.00 12.34 323 THR A CA 1
ATOM 2233 C C . THR A 1 327 ? -16.218 -4.832 -16.962 1.00 12.56 323 THR A C 1
ATOM 2234 O O . THR A 1 327 ? -15.850 -5.697 -17.756 1.00 12.57 323 THR A O 1
ATOM 2238 N N . GLU A 1 328 ? -17.048 -5.113 -15.963 1.00 12.79 324 GLU A N 1
ATOM 2239 C CA . GLU A 1 328 ? -17.426 -6.490 -15.720 1.00 13.11 324 GLU A CA 1
ATOM 2240 C C . GLU A 1 328 ? -18.314 -7.050 -16.836 1.00 13.24 324 GLU A C 1
ATOM 2241 O O . GLU A 1 328 ? -18.183 -8.213 -17.171 1.00 13.43 324 GLU A O 1
ATOM 2247 N N . GLY A 1 329 ? -19.164 -6.206 -17.411 1.00 13.21 325 GLY A N 1
ATOM 2248 C CA . GLY A 1 329 ? -20.064 -6.631 -18.484 1.00 13.41 325 GLY A CA 1
ATOM 2249 C C . GLY A 1 329 ? -19.344 -6.898 -19.779 1.00 13.22 325 GLY A C 1
ATOM 2250 O O . GLY A 1 329 ? -19.638 -7.886 -20.470 1.00 13.43 325 GLY A O 1
ATOM 2251 N N . LEU A 1 330 ? -18.433 -6.000 -20.139 1.00 12.87 326 LEU A N 1
ATOM 2252 C CA . LEU A 1 330 ? -17.654 -6.191 -21.375 1.00 12.71 326 LEU A CA 1
ATOM 2253 C C . LEU A 1 330 ? -16.645 -7.309 -21.291 1.00 12.70 326 LEU A C 1
ATOM 2254 O O . LEU A 1 330 ? -16.391 -7.991 -22.287 1.00 12.74 326 LEU A O 1
ATOM 2259 N N . VAL A 1 331 ? -16.046 -7.525 -20.129 1.00 12.71 327 VAL A N 1
ATOM 2260 C CA . VAL A 1 331 ? -15.234 -8.734 -19.939 1.00 12.86 327 VAL A CA 1
ATOM 2261 C C . VAL A 1 331 ? -16.137 -9.959 -19.966 1.00 13.24 327 VAL A C 1
ATOM 2262 O O . VAL A 1 331 ? -15.810 -11.026 -20.546 1.00 13.41 327 VAL A O 1
ATOM 2266 N N . GLY A 1 332 ? -17.285 -9.814 -19.330 1.00 13.43 328 GLY A N 1
ATOM 2267 C CA . GLY A 1 332 ? -18.181 -10.941 -19.162 1.00 13.92 328 GLY A CA 1
ATOM 2268 C C . GLY A 1 332 ? -18.784 -11.496 -20.451 1.00 14.08 328 GLY A C 1
ATOM 2269 O O . GLY A 1 332 ? -19.162 -12.659 -20.479 1.00 14.52 328 GLY A O 1
ATOM 2270 N N . ASN A 1 333 ? -18.867 -10.692 -21.520 1.00 13.81 329 ASN A N 1
ATOM 2271 C CA . ASN A 1 333 ? -19.393 -11.189 -22.791 1.00 14.00 329 ASN A CA 1
ATOM 2272 C C . ASN A 1 333 ? -18.292 -11.382 -23.826 1.00 13.74 329 ASN A C 1
ATOM 2273 O O . ASN A 1 333 ? -18.548 -11.665 -24.996 1.00 13.85 329 ASN A O 1
ATOM 2278 N N . GLY A 1 334 ? -17.056 -11.228 -23.360 1.00 13.47 330 GLY A N 1
ATOM 2279 C CA . GLY A 1 334 ? -15.874 -11.449 -24.174 1.00 13.30 330 GLY A CA 1
ATOM 2280 C C . GLY A 1 334 ? -15.446 -10.292 -25.053 1.00 12.97 330 GLY A C 1
ATOM 2281 O O . GLY A 1 334 ? -14.450 -10.417 -25.773 1.00 12.87 330 GLY A O 1
ATOM 2282 N N . THR A 1 335 ? -16.165 -9.164 -25.008 1.00 12.87 331 THR A N 1
ATOM 2283 C CA . THR A 1 335 ? -15.797 -7.997 -25.830 1.00 12.66 331 THR A CA 1
ATOM 2284 C C . THR A 1 335 ? -14.405 -7.536 -25.438 1.00 12.44 331 THR A C 1
ATOM 2285 O O . THR A 1 335 ? -13.596 -7.236 -26.323 1.00 12.37 331 THR A O 1
ATOM 2289 N N . ILE A 1 336 ? -14.129 -7.507 -24.132 1.00 12.40 332 ILE A N 1
ATOM 2290 C CA . ILE A 1 336 ? -12.771 -7.294 -23.630 1.00 12.31 332 ILE A CA 1
ATOM 2291 C C . ILE A 1 336 ? -12.266 -8.683 -23.305 1.00 12.50 332 ILE A C 1
ATOM 2292 O O . ILE A 1 336 ? -12.921 -9.441 -22.562 1.00 12.67 332 ILE A O 1
ATOM 2297 N N . GLY A 1 337 ? -11.101 -9.009 -23.865 1.00 12.53 333 GLY A N 1
ATOM 2298 C CA . GLY A 1 337 ? -10.490 -10.298 -23.734 1.00 12.79 333 GLY A CA 1
ATOM 2299 C C . GLY A 1 337 ? -8.973 -10.200 -23.744 1.00 12.87 333 GLY A C 1
ATOM 2300 O O . GLY A 1 337 ? -8.393 -9.221 -23.266 1.00 12.79 333 GLY A O 1
ATOM 2301 N N . GLU A 1 338 ? -8.324 -11.236 -24.261 1.00 13.11 334 GLU A N 1
ATOM 2302 C CA . GLU A 1 338 ? -6.869 -11.316 -24.237 1.00 13.32 334 GLU A CA 1
ATOM 2303 C C . GLU A 1 338 ? -6.239 -10.052 -24.817 1.00 13.16 334 GLU A C 1
ATOM 2304 O O . GLU A 1 338 ? -6.567 -9.632 -25.927 1.00 13.00 334 GLU A O 1
ATOM 2310 N N . GLY A 1 339 ? -5.314 -9.455 -24.059 1.00 13.29 335 GLY A N 1
ATOM 2311 C CA . GLY A 1 339 ? -4.696 -8.209 -24.493 1.00 13.25 335 GLY A CA 1
ATOM 2312 C C . GLY A 1 339 ? -5.431 -6.964 -23.995 1.00 12.98 335 GLY A C 1
ATOM 2313 O O . GLY A 1 339 ? -5.007 -5.853 -24.263 1.00 13.00 335 GLY A O 1
ATOM 2314 N N . GLY A 1 340 ? -6.551 -7.132 -23.304 1.00 12.79 336 GLY A N 1
ATOM 2315 C CA . GLY A 1 340 ? -7.314 -5.986 -22.858 1.00 12.57 336 GLY A CA 1
ATOM 2316 C C . GLY A 1 340 ? -6.642 -5.073 -21.837 1.00 12.67 336 GLY A C 1
ATOM 2317 O O . GLY A 1 340 ? -5.821 -5.523 -21.024 1.00 12.92 336 GLY A O 1
ATOM 2318 N N . ARG A 1 341 ? -7.027 -3.794 -21.864 1.00 12.55 337 ARG A N 1
ATOM 2319 C CA . ARG A 1 341 ? -6.440 -2.803 -20.993 1.00 12.68 337 ARG A CA 1
ATOM 2320 C C . ARG A 1 341 ? -7.565 -1.921 -20.486 1.00 12.49 337 ARG A C 1
ATOM 2321 O O . ARG A 1 341 ? -8.253 -1.293 -21.308 1.00 12.81 337 ARG A O 1
ATOM 2329 N N . VAL A 1 342 ? -7.786 -1.890 -19.171 1.00 12.50 338 VAL A N 1
ATOM 2330 C CA . VAL A 1 342 ? -8.835 -1.046 -18.591 1.00 12.36 338 VAL A CA 1
ATOM 2331 C C . VAL A 1 342 ? -8.134 0.029 -17.788 1.00 12.54 338 VAL A C 1
ATOM 2332 O O . VAL A 1 342 ? -7.268 -0.274 -16.957 1.00 12.75 338 VAL A O 1
ATOM 2336 N N . ILE A 1 343 ? -8.498 1.289 -18.006 1.00 12.55 339 ILE A N 1
ATOM 2337 C CA . ILE A 1 343 ? -7.924 2.371 -17.240 1.00 12.77 339 ILE A CA 1
ATOM 2338 C C . ILE A 1 343 ? -9.052 3.211 -16.668 1.00 12.68 339 ILE A C 1
ATOM 2339 O O . ILE A 1 343 ? -9.881 3.739 -17.406 1.00 12.61 339 ILE A O 1
ATOM 2344 N N . GLY A 1 344 ? -9.087 3.321 -15.342 1.00 12.74 340 GLY A N 1
ATOM 2345 C CA . GLY A 1 344 ? -10.057 4.164 -14.694 1.00 12.73 340 GLY A CA 1
ATOM 2346 C C . GLY A 1 344 ? -9.492 5.500 -14.338 1.00 13.01 340 GLY A C 1
ATOM 2347 O O . GLY A 1 344 ? -8.295 5.628 -13.997 1.00 13.26 340 GLY A O 1
ATOM 2348 N N . LEU A 1 345 ? -10.336 6.522 -14.344 1.00 13.05 341 LEU A N 1
ATOM 2349 C CA . LEU A 1 345 ? -9.885 7.824 -13.885 1.00 13.38 341 LEU A CA 1
ATOM 2350 C C . LEU A 1 345 ? -10.214 7.949 -12.413 1.00 13.41 341 LEU A C 1
ATOM 2351 O O . LEU A 1 345 ? -11.408 7.957 -12.026 1.00 13.28 341 LEU A O 1
ATOM 2356 N N . SER A 1 346 ? -9.185 7.939 -11.584 1.00 13.63 342 SER A N 1
ATOM 2357 C CA . SER A 1 346 ? -9.309 8.376 -10.209 1.00 13.79 342 SER A CA 1
ATOM 2358 C C . SER A 1 346 ? -9.113 9.882 -10.165 1.00 14.15 342 SER A C 1
ATOM 2359 O O . SER A 1 346 ? -9.317 10.572 -11.161 1.00 14.92 342 SER A O 1
ATOM 2362 N N . SER A 1 347 ? -8.753 10.416 -9.014 1.00 14.44 343 SER A N 1
ATOM 2363 C CA . SER A 1 347 ? -8.514 11.841 -8.910 1.00 14.87 343 SER A CA 1
ATOM 2364 C C . SER A 1 347 ? -7.832 12.150 -7.578 1.00 15.23 343 SER A C 1
ATOM 2365 O O . SER A 1 347 ? -7.760 11.303 -6.680 1.00 15.13 343 SER A O 1
ATOM 2368 N N . MET A 1 348 ? -7.359 13.382 -7.437 1.00 15.72 344 MET A N 1
ATOM 2369 C CA . MET A 1 348 ? -6.790 13.798 -6.164 1.00 16.21 344 MET A CA 1
ATOM 2370 C C . MET A 1 348 ? -7.770 13.652 -5.041 1.00 15.94 344 MET A C 1
ATOM 2371 O O . MET A 1 348 ? -7.354 13.346 -3.930 1.00 16.12 344 MET A O 1
ATOM 2376 N N . ALA A 1 349 ? -9.054 13.924 -5.282 1.00 14.37 345 ALA A N 1
ATOM 2377 C CA . ALA A 1 349 ? -10.071 13.791 -4.220 1.00 14.36 345 ALA A CA 1
ATOM 2378 C C . ALA A 1 349 ? -10.134 12.334 -3.720 1.00 14.03 345 ALA A C 1
ATOM 2379 O O . ALA A 1 349 ? -10.374 12.062 -2.545 1.00 14.06 345 ALA A O 1
ATOM 2381 N N . GLY A 1 350 ? -9.964 11.403 -4.646 1.00 13.76 346 GLY A N 1
ATOM 2382 C CA . GLY A 1 350 ? -9.945 9.962 -4.314 1.00 13.52 346 GLY A CA 1
ATOM 2383 C C . GLY A 1 350 ? -8.804 9.558 -3.387 1.00 13.56 346 GLY A C 1
ATOM 2384 O O . GLY A 1 350 ? -8.980 8.702 -2.527 1.00 13.51 346 GLY A O 1
ATOM 2385 N N . ILE A 1 351 ? -7.659 10.216 -3.529 1.00 13.72 347 ILE A N 1
ATOM 2386 C CA . ILE A 1 351 ? -6.453 9.930 -2.757 1.00 13.84 347 ILE A CA 1
ATOM 2387 C C . ILE A 1 351 ? -6.357 10.725 -1.460 1.00 14.14 347 ILE A C 1
ATOM 2388 O O . ILE A 1 351 ? -5.971 10.185 -0.432 1.00 14.20 347 ILE A O 1
ATOM 2393 N N . ALA A 1 352 ? -6.641 12.026 -1.550 1.00 14.38 348 ALA A N 1
ATOM 2394 C CA . ALA A 1 352 ? -6.429 12.958 -0.455 1.00 14.77 348 ALA A CA 1
ATOM 2395 C C . ALA A 1 352 ? -7.715 13.444 0.214 1.00 14.86 348 ALA A C 1
ATOM 2396 O O . ALA A 1 352 ? -7.671 14.072 1.270 1.00 15.18 348 ALA A O 1
ATOM 2398 N N . GLY A 1 353 ? -8.848 13.205 -0.422 1.00 14.63 349 GLY A N 1
ATOM 2399 C CA . GLY A 1 353 ? -10.116 13.756 0.014 1.00 14.76 349 GLY A CA 1
ATOM 2400 C C . GLY A 1 353 ? -10.254 15.206 -0.411 1.00 15.12 349 GLY A C 1
ATOM 2401 O O . GLY A 1 353 ? -9.267 15.893 -0.696 1.00 15.36 349 GLY A O 1
ATOM 2402 N N . ASN A 1 354 ? -11.503 15.674 -0.487 1.00 15.21 350 ASN A N 1
ATOM 2403 C CA . ASN A 1 354 ? -11.772 17.067 -0.784 1.00 15.64 350 ASN A CA 1
ATOM 2404 C C . ASN A 1 354 ? -13.052 17.495 -0.111 1.00 15.84 350 ASN A C 1
ATOM 2405 O O . ASN A 1 354 ? -14.040 16.762 -0.104 1.00 15.59 350 ASN A O 1
ATOM 2410 N N . ARG A 1 355 ? -13.012 18.679 0.501 1.00 16.36 351 ARG A N 1
ATOM 2411 C CA . ARG A 1 355 ? -14.194 19.285 1.071 1.00 16.66 351 ARG A CA 1
ATOM 2412 C C . ARG A 1 355 ? -15.333 19.368 0.047 1.00 16.60 351 ARG A C 1
ATOM 2413 O O . ARG A 1 355 ? -15.143 19.841 -1.079 1.00 16.69 351 ARG A O 1
ATOM 2421 N N . GLY A 1 356 ? -16.535 18.983 0.485 1.00 16.53 352 GLY A N 1
ATOM 2422 C CA . GLY A 1 356 ? -17.718 19.034 -0.347 1.00 16.54 352 GLY A CA 1
ATOM 2423 C C . GLY A 1 356 ? -17.843 17.883 -1.332 1.00 16.05 352 GLY A C 1
ATOM 2424 O O . GLY A 1 356 ? -18.752 17.882 -2.173 1.00 16.07 352 GLY A O 1
ATOM 2425 N N . GLN A 1 357 ? -16.963 16.881 -1.202 1.00 15.65 353 GLN A N 1
ATOM 2426 C CA . GLN A 1 357 ? -16.901 15.783 -2.170 1.00 15.23 353 GLN A CA 1
ATOM 2427 C C . GLN A 1 357 ? -16.868 14.407 -1.550 1.00 14.88 353 GLN A C 1
ATOM 2428 O O . GLN A 1 357 ? -16.230 13.510 -2.094 1.00 14.56 353 GLN A O 1
ATOM 2434 N N . THR A 1 358 ? -17.585 14.208 -0.444 1.00 14.97 354 THR A N 1
ATOM 2435 C CA . THR A 1 358 ? -17.691 12.869 0.129 1.00 14.72 354 THR A CA 1
ATOM 2436 C C . THR A 1 358 ? -18.265 11.877 -0.893 1.00 14.48 354 THR A C 1
ATOM 2437 O O . THR A 1 358 ? -17.834 10.717 -0.950 1.00 14.23 354 THR A O 1
ATOM 2441 N N . ASN A 1 359 ? -19.185 12.345 -1.715 1.00 14.61 355 ASN A N 1
ATOM 2442 C CA . ASN A 1 359 ? -19.727 11.480 -2.772 1.00 14.46 355 ASN A CA 1
ATOM 2443 C C . ASN A 1 359 ? -18.690 11.193 -3.893 1.00 14.22 355 ASN A C 1
ATOM 2444 O O . ASN A 1 359 ? -18.334 10.048 -4.186 1.00 13.98 355 ASN A O 1
ATOM 2449 N N . TYR A 1 360 ? -18.139 12.251 -4.458 1.00 14.33 356 TYR A N 1
ATOM 2450 C CA . TYR A 1 360 ? -17.177 12.149 -5.549 1.00 14.16 356 TYR A CA 1
ATOM 2451 C C . TYR A 1 360 ? -15.900 11.423 -5.137 1.00 13.92 356 TYR A C 1
ATOM 2452 O O . TYR A 1 360 ? -15.436 10.504 -5.844 1.00 13.69 356 TYR A O 1
ATOM 2461 N N . ALA A 1 361 ? -15.354 11.800 -3.969 1.00 14.01 357 ALA A N 1
ATOM 2462 C CA . ALA A 1 361 ? -14.122 11.163 -3.454 1.00 13.85 357 ALA A CA 1
ATOM 2463 C C . ALA A 1 361 ? -14.301 9.663 -3.204 1.00 13.62 357 ALA A C 1
ATOM 2464 O O . ALA A 1 361 ? -13.407 8.827 -3.531 1.00 13.45 357 ALA A O 1
ATOM 2466 N N . THR A 1 362 ? -15.456 9.288 -2.666 1.00 13.68 358 THR A N 1
ATOM 2467 C CA . THR A 1 362 ? -15.794 7.883 -2.518 1.00 13.56 358 THR A CA 1
ATOM 2468 C C . THR A 1 362 ? -15.684 7.152 -3.876 1.00 13.40 358 THR A C 1
ATOM 2469 O O . THR A 1 362 ? -15.077 6.066 -3.991 1.00 13.28 358 THR A O 1
ATOM 2473 N N . THR A 1 363 ? -16.257 7.751 -4.910 1.00 13.45 359 THR A N 1
ATOM 2474 C CA . THR A 1 363 ? -16.220 7.089 -6.217 1.00 13.35 359 THR A CA 1
ATOM 2475 C C . THR A 1 363 ? -14.813 7.012 -6.780 1.00 13.19 359 THR A C 1
ATOM 2476 O O . THR A 1 363 ? -14.435 6.023 -7.414 1.00 13.09 359 THR A O 1
ATOM 2480 N N . LYS A 1 364 ? -14.012 8.050 -6.544 1.00 13.23 360 LYS A N 1
ATOM 2481 C CA . LYS A 1 364 ? -12.663 8.098 -7.089 1.00 13.15 360 LYS A CA 1
ATOM 2482 C C . LYS A 1 364 ? -11.704 7.187 -6.331 1.00 13.05 360 LYS A C 1
ATOM 2483 O O . LYS A 1 364 ? -10.807 6.582 -6.950 1.00 12.96 360 LYS A O 1
ATOM 2489 N N . ALA A 1 365 ? -11.906 7.021 -5.025 1.00 13.11 361 ALA A N 1
ATOM 2490 C CA . ALA A 1 365 ? -11.221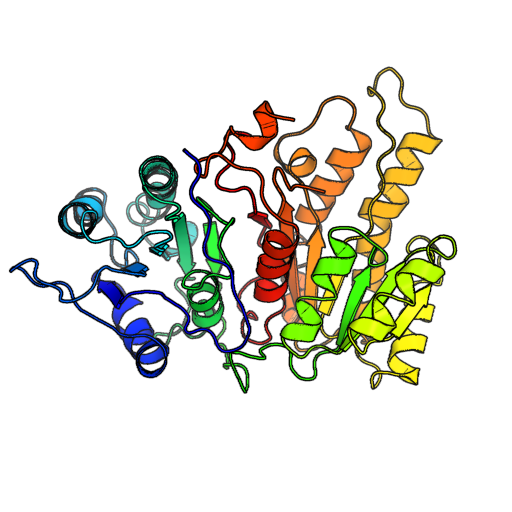 5.962 -4.271 1.00 13.08 361 ALA A CA 1
ATOM 2491 C C . ALA A 1 365 ? -11.716 4.595 -4.737 1.00 13.01 361 ALA A C 1
ATOM 2492 O O . ALA A 1 365 ? -10.952 3.635 -4.837 1.00 12.98 361 ALA A O 1
ATOM 2494 N N . GLY A 1 366 ? -12.991 4.511 -5.036 1.00 13.04 362 GLY A N 1
ATOM 2495 C CA . GLY A 1 366 ? -13.566 3.291 -5.598 1.00 13.06 362 GLY A CA 1
ATOM 2496 C C . GLY A 1 366 ? -12.939 2.848 -6.911 1.00 12.97 362 GLY A C 1
ATOM 2497 O O . GLY A 1 366 ? -12.781 1.636 -7.165 1.00 13.01 362 GLY A O 1
ATOM 2498 N N . MET A 1 367 ? -12.534 3.807 -7.742 1.00 12.90 363 MET A N 1
ATOM 2499 C CA . MET A 1 367 ? -11.849 3.511 -9.014 1.00 12.84 363 MET A CA 1
ATOM 2500 C C . MET A 1 367 ? -10.456 2.882 -8.780 1.00 12.79 363 MET A C 1
ATOM 2501 O O . MET A 1 367 ? -10.051 1.973 -9.497 1.00 12.80 363 MET A O 1
ATOM 2506 N N . ILE A 1 368 ? -9.774 3.306 -7.718 1.00 12.81 364 ILE A N 1
ATOM 2507 C CA . ILE A 1 368 ? -8.558 2.636 -7.247 1.00 12.84 364 ILE A CA 1
ATOM 2508 C C . ILE A 1 368 ? -8.908 1.224 -6.789 1.00 12.93 364 ILE A C 1
ATOM 2509 O O . ILE A 1 368 ? -8.229 0.250 -7.130 1.00 12.99 364 ILE A O 1
ATOM 2514 N N . GLY A 1 369 ? -9.960 1.107 -5.994 1.00 12.99 365 GLY A N 1
ATOM 2515 C CA . GLY A 1 369 ? -10.426 -0.207 -5.544 1.00 13.15 365 GLY A CA 1
ATOM 2516 C C . GLY A 1 369 ? -10.751 -1.146 -6.675 1.00 13.21 365 GLY A C 1
ATOM 2517 O O . GLY A 1 369 ? -10.488 -2.338 -6.570 1.00 13.39 365 GLY A O 1
ATOM 2518 N N . LEU A 1 370 ? -11.346 -0.625 -7.747 1.00 13.12 366 LEU A N 1
ATOM 2519 C CA A LEU A 1 370 ? -11.678 -1.467 -8.873 0.50 13.22 366 LEU A CA 1
ATOM 2520 C CA B LEU A 1 370 ? -11.668 -1.453 -8.915 0.50 13.22 366 LEU A CA 1
ATOM 2521 C C . LEU A 1 370 ? -10.405 -2.028 -9.530 1.00 13.22 366 LEU A C 1
ATOM 2522 O O . LEU A 1 370 ? -10.364 -3.204 -9.891 1.00 13.42 366 LEU A O 1
ATOM 2531 N N . ALA A 1 371 ? -9.365 -1.197 -9.639 1.00 13.06 367 ALA A N 1
ATOM 2532 C CA . ALA A 1 371 ? -8.098 -1.668 -10.189 1.00 13.09 367 ALA A CA 1
ATOM 2533 C C . ALA A 1 371 ? -7.461 -2.697 -9.253 1.00 13.28 367 ALA A C 1
ATOM 2534 O O . ALA A 1 371 ? -6.944 -3.721 -9.701 1.00 13.45 367 ALA A O 1
ATOM 2536 N N . GLU A 1 372 ? -7.491 -2.408 -7.954 1.00 13.28 368 GLU A N 1
ATOM 2537 C CA . GLU A 1 372 ? -6.838 -3.297 -6.967 1.00 13.50 368 GLU A CA 1
ATOM 2538 C C . GLU A 1 372 ? -7.545 -4.649 -6.869 1.00 13.77 368 GLU A C 1
ATOM 2539 O O . GLU A 1 372 ? -6.875 -5.705 -6.832 1.00 14.03 368 GLU A O 1
ATOM 2545 N N . ALA A 1 373 ? -8.870 -4.636 -6.946 1.00 13.78 369 ALA A N 1
ATOM 2546 C CA . ALA A 1 373 ? -9.683 -5.840 -6.761 1.00 14.10 369 ALA A CA 1
ATOM 2547 C C . ALA A 1 373 ? -9.751 -6.696 -8.012 1.00 14.28 369 ALA A C 1
ATOM 2548 O O . ALA A 1 373 ? -9.686 -7.936 -7.947 1.00 14.65 369 ALA A O 1
ATOM 2550 N N . LEU A 1 374 ? -9.862 -6.047 -9.166 1.00 14.06 370 LEU A N 1
ATOM 2551 C CA . LEU A 1 374 ? -10.034 -6.786 -10.399 1.00 14.25 370 LEU A CA 1
ATOM 2552 C C . LEU A 1 374 ? -8.698 -7.256 -11.001 1.00 14.31 370 LEU A C 1
ATOM 2553 O O . LEU A 1 374 ? -8.687 -8.210 -11.767 1.00 14.59 370 LEU A O 1
ATOM 2558 N N . ALA A 1 375 ? -7.585 -6.634 -10.626 1.00 14.11 371 ALA A N 1
ATOM 2559 C CA . ALA A 1 375 ? -6.306 -7.001 -11.216 1.00 14.19 371 ALA A CA 1
ATOM 2560 C C . ALA A 1 375 ? -6.042 -8.522 -11.170 1.00 14.64 371 ALA A C 1
ATOM 2561 O O . ALA A 1 375 ? -5.762 -9.161 -12.182 1.00 14.84 371 ALA A O 1
ATOM 2563 N N . PRO A 1 376 ? -6.141 -9.128 -9.998 1.00 14.88 372 PRO A N 1
ATOM 2564 C CA . PRO A 1 376 ? -5.880 -10.573 -9.976 1.00 15.40 372 PRO A CA 1
ATOM 2565 C C . PRO A 1 376 ? -6.900 -11.425 -10.693 1.00 15.71 372 PRO A C 1
ATOM 2566 O O . PRO A 1 376 ? -6.539 -12.458 -11.256 1.00 16.17 372 PRO A O 1
ATOM 2570 N N . VAL A 1 377 ? -8.157 -11.012 -10.713 1.00 15.59 373 VAL A N 1
ATOM 2571 C CA . VAL A 1 377 ? -9.226 -11.738 -11.391 1.00 15.93 373 VAL A CA 1
ATOM 2572 C C . VAL A 1 377 ? -9.072 -11.648 -12.913 1.00 15.88 373 VAL A C 1
ATOM 2573 O O . VAL A 1 377 ? -9.223 -12.621 -13.635 1.00 17.09 373 VAL A O 1
ATOM 2577 N N . LEU A 1 378 ? -8.720 -10.475 -13.390 1.00 15.40 374 LEU A N 1
ATOM 2578 C CA . LEU A 1 378 ? -8.603 -10.215 -14.832 1.00 15.32 374 LEU A CA 1
ATOM 2579 C C . LEU A 1 378 ? -7.290 -10.759 -15.415 1.00 15.47 374 LEU A C 1
ATOM 2580 O O . LEU A 1 378 ? -7.212 -11.021 -16.595 1.00 15.61 374 LEU A O 1
ATOM 2585 N N . ALA A 1 379 ? -6.284 -10.956 -14.559 1.00 15.49 375 ALA A N 1
ATOM 2586 C CA . ALA A 1 379 ? -5.013 -11.550 -14.968 1.00 15.72 375 ALA A CA 1
ATOM 2587 C C . ALA A 1 379 ? -5.201 -12.867 -15.733 1.00 16.28 375 ALA A C 1
ATOM 2588 O O . ALA A 1 379 ? -4.503 -13.110 -16.720 1.00 16.41 375 ALA A O 1
ATOM 2590 N N . ASP A 1 380 ? -6.128 -13.700 -15.257 1.00 16.95 376 ASP A N 1
ATOM 2591 C CA . ASP A 1 380 ? -6.405 -15.014 -15.817 1.00 19.38 376 ASP A CA 1
ATOM 2592 C C . ASP A 1 380 ? -6.886 -14.938 -17.282 1.00 17.77 376 ASP A C 1
ATOM 2593 O O . ASP A 1 380 ? -6.768 -15.910 -18.022 1.00 19.59 376 ASP A O 1
ATOM 2598 N N . LYS A 1 381 ? -7.432 -13.789 -17.679 1.00 16.86 377 LYS A N 1
ATOM 2599 C CA . LYS A 1 381 ? -7.979 -13.558 -19.035 1.00 16.88 377 LYS A CA 1
ATOM 2600 C C . LYS A 1 381 ? -7.079 -12.694 -19.891 1.00 16.50 377 LYS A C 1
ATOM 2601 O O . LYS A 1 381 ? -7.439 -12.371 -21.020 1.00 16.48 377 LYS A O 1
ATOM 2607 N N . GLY A 1 382 ? -5.916 -12.320 -19.363 1.00 16.24 378 GLY A N 1
ATOM 2608 C CA . GLY A 1 382 ? -4.923 -11.549 -20.098 1.00 15.95 378 GLY A CA 1
ATOM 2609 C C . GLY A 1 382 ? -5.283 -10.093 -20.209 1.00 15.42 378 GLY A C 1
ATOM 2610 O O . GLY A 1 382 ? -4.948 -9.436 -21.211 1.00 15.27 378 GLY A O 1
ATOM 2611 N N . ILE A 1 383 ? -5.932 -9.571 -19.175 1.00 15.18 379 ILE A N 1
ATOM 2612 C CA . ILE A 1 383 ? -6.405 -8.185 -19.109 1.00 14.74 379 ILE A CA 1
ATOM 2613 C C . ILE A 1 383 ? -5.783 -7.473 -17.928 1.00 14.44 379 ILE A C 1
ATOM 2614 O O . ILE A 1 383 ? -5.756 -8.011 -16.832 1.00 14.54 379 ILE A O 1
ATOM 2619 N N . THR A 1 384 ? -5.283 -6.254 -18.154 1.00 14.12 380 THR A N 1
ATOM 2620 C CA . THR A 1 384 ? -4.813 -5.436 -17.058 1.00 13.87 380 THR A CA 1
ATOM 2621 C C . THR A 1 384 ? -5.821 -4.337 -16.728 1.00 13.61 380 THR A C 1
ATOM 2622 O O . THR A 1 384 ? -6.655 -3.964 -17.542 1.00 13.59 380 THR A O 1
ATOM 2626 N N . ILE A 1 385 ? -5.728 -3.858 -15.491 1.00 13.47 381 ILE A N 1
ATOM 2627 C CA . ILE 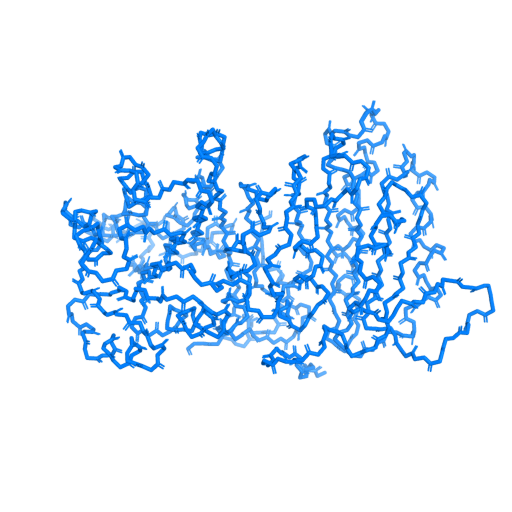A 1 385 ? -6.556 -2.733 -15.042 1.00 13.26 381 ILE A CA 1
ATOM 2628 C C . ILE A 1 385 ? -5.740 -1.856 -14.103 1.00 13.12 381 ILE A C 1
ATOM 2629 O O . ILE A 1 385 ? -5.136 -2.323 -13.149 1.00 13.19 381 ILE A O 1
ATOM 2634 N N . ASN A 1 386 ? -5.750 -0.554 -14.417 1.00 12.97 382 ASN A N 1
ATOM 2635 C CA . ASN A 1 386 ? -4.980 0.428 -13.690 1.00 12.90 382 ASN A CA 1
ATOM 2636 C C . ASN A 1 386 ? -5.847 1.680 -13.506 1.00 12.80 382 ASN A C 1
ATOM 2637 O O . ASN A 1 386 ? -6.984 1.783 -14.067 1.00 12.79 382 ASN A O 1
ATOM 2642 N N . ALA A 1 387 ? -5.351 2.610 -12.700 1.00 12.79 383 ALA A N 1
ATOM 2643 C CA . ALA A 1 387 ? -6.017 3.901 -12.429 1.00 12.77 383 ALA A CA 1
ATOM 2644 C C . ALA A 1 387 ? -5.012 5.063 -12.581 1.00 12.86 383 ALA A C 1
ATOM 2645 O O . ALA A 1 387 ? -3.842 4.947 -12.237 1.00 12.93 383 ALA A O 1
ATOM 2647 N N . VAL A 1 388 ? -5.523 6.177 -13.092 1.00 12.91 384 VAL A N 1
ATOM 2648 C CA . VAL A 1 388 ? -4.764 7.423 -13.270 1.00 13.08 384 VAL A CA 1
ATOM 2649 C C . VAL A 1 388 ? -5.452 8.498 -12.433 1.00 13.18 384 VAL A C 1
ATOM 2650 O O . VAL A 1 388 ? -6.671 8.634 -12.495 1.00 13.14 384 VAL A O 1
ATOM 2654 N N . ALA A 1 389 ? -4.662 9.229 -11.653 1.00 13.35 385 ALA A N 1
ATOM 2655 C CA . ALA A 1 389 ? -5.179 10.322 -10.825 1.00 13.52 385 ALA A CA 1
ATOM 2656 C C . ALA A 1 389 ? -4.566 11.627 -11.265 1.00 13.85 385 ALA A C 1
ATOM 2657 O O . ALA A 1 389 ? -3.437 11.941 -10.915 1.00 14.05 385 ALA A O 1
ATOM 2659 N N . PRO A 1 390 ? -5.300 12.408 -12.048 1.00 13.98 386 PRO A N 1
ATOM 2660 C CA . PRO A 1 390 ? -4.730 13.710 -12.392 1.00 14.38 386 PRO A CA 1
ATOM 2661 C C . PRO A 1 390 ? -4.608 14.671 -11.215 1.00 14.69 386 PRO A C 1
ATOM 2662 O O . PRO A 1 390 ? -5.414 14.636 -10.284 1.00 14.62 386 PRO A O 1
ATOM 2666 N N . GLY A 1 391 ? -3.627 15.563 -11.307 1.00 15.09 387 GLY A N 1
ATOM 2667 C CA . GLY A 1 391 ? -3.519 16.681 -10.397 1.00 15.53 387 GLY A CA 1
ATOM 2668 C C . GLY A 1 391 ? -4.258 17.883 -10.916 1.00 15.90 387 GLY A C 1
ATOM 2669 O O . GLY A 1 391 ? -5.402 17.768 -11.353 1.00 15.73 387 GLY A O 1
ATOM 2670 N N . PHE A 1 392 ? -3.595 19.020 -10.901 1.00 16.46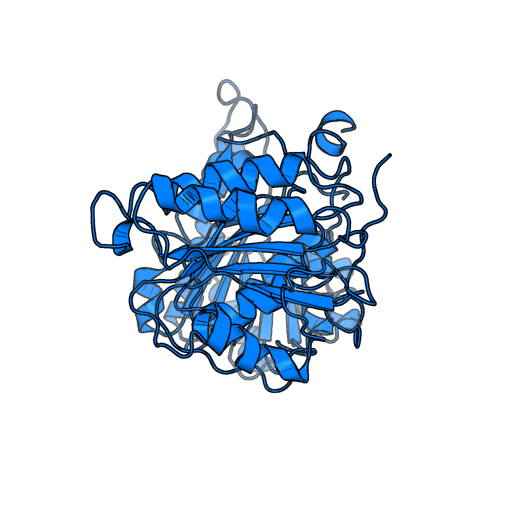 388 PHE A N 1
ATOM 2671 C CA . PHE A 1 392 ? -4.166 20.253 -11.392 1.00 16.95 388 PHE A CA 1
ATOM 2672 C C . PHE A 1 392 ? -3.878 20.330 -12.863 1.00 17.02 388 PHE A C 1
ATOM 2673 O O . PHE A 1 392 ? -2.736 20.461 -13.255 1.00 17.24 388 PHE A O 1
ATOM 2681 N N . ILE A 1 393 ? -4.935 20.239 -13.670 1.00 16.87 389 ILE A N 1
ATOM 2682 C CA . ILE A 1 393 ? -4.828 20.252 -15.101 1.00 16.94 389 ILE A CA 1
ATOM 2683 C C . ILE A 1 393 ? -5.620 21.446 -15.611 1.00 17.47 389 ILE A C 1
ATOM 2684 O O . ILE A 1 393 ? -6.763 21.686 -15.157 1.00 17.48 389 ILE A O 1
ATOM 2689 N N . GLU A 1 394 ? -5.022 22.178 -16.541 1.00 18.03 390 GLU A N 1
ATOM 2690 C CA . GLU A 1 394 ? -5.667 23.341 -17.167 1.00 20.22 390 GLU A CA 1
ATOM 2691 C C . GLU A 1 394 ? -6.802 22.837 -18.069 1.00 22.00 390 GLU A C 1
ATOM 2692 O O . GLU A 1 394 ? -6.555 22.111 -19.024 1.00 22.03 390 GLU A O 1
ATOM 2698 N N . THR A 1 395 ? -8.045 23.162 -17.724 1.00 49.07 391 THR A N 1
ATOM 2699 C CA . THR A 1 395 ? -9.214 22.757 -18.535 1.00 56.36 391 THR A CA 1
ATOM 2700 C C . THR A 1 395 ? -10.227 23.886 -18.601 1.00 63.40 391 THR A C 1
ATOM 2701 O O . THR A 1 395 ? -9.844 25.053 -18.527 1.00 64.16 391 THR A O 1
ATOM 2705 N N . ARG A 1 406 ? -6.926 28.601 -7.711 1.00 83.65 402 ARG A N 1
ATOM 2706 C CA . ARG A 1 406 ? -6.462 28.218 -9.040 1.00 76.94 402 ARG A CA 1
ATOM 2707 C C . ARG A 1 406 ? -4.950 28.406 -9.160 1.00 69.36 402 ARG A C 1
ATOM 2708 O O . ARG A 1 406 ? -4.245 27.511 -9.632 1.00 62.41 402 ARG A O 1
ATOM 2710 N N . GLU A 1 407 ? -4.452 29.563 -8.729 1.00 71.66 403 GLU A N 1
ATOM 2711 C CA . GLU A 1 407 ? -3.010 29.830 -8.768 1.00 66.68 403 GLU A CA 1
ATOM 2712 C C . GLU A 1 407 ? -2.254 28.954 -7.749 1.00 60.82 403 GLU A C 1
ATOM 2713 O O . GLU A 1 407 ? -1.088 28.582 -7.963 1.00 55.31 403 GLU A O 1
ATOM 2719 N N . VAL A 1 408 ? -2.927 28.595 -6.658 1.00 62.91 404 VAL A N 1
ATOM 2720 C CA . VAL A 1 408 ? -2.332 27.716 -5.650 1.00 58.85 404 VAL A CA 1
ATOM 2721 C C . VAL A 1 408 ? -2.255 26.282 -6.188 1.00 53.52 404 VAL A C 1
ATOM 2722 O O . VAL A 1 408 ? -1.219 25.627 -6.114 1.00 49.21 404 VAL A O 1
ATOM 2724 N N . GLY A 1 409 ? -3.346 25.800 -6.764 1.00 54.74 405 GLY A N 1
ATOM 2725 C CA . GLY A 1 409 ? -3.342 24.466 -7.343 1.00 51.00 405 GLY A CA 1
ATOM 2726 C C . GLY A 1 409 ? -2.300 24.392 -8.431 1.00 43.71 405 GLY A C 1
ATOM 2727 O O . GLY A 1 409 ? -1.593 23.404 -8.565 1.00 40.67 405 GLY A O 1
ATOM 2728 N N . ARG A 1 410 ? -2.184 25.484 -9.178 1.00 41.80 406 ARG A N 1
ATOM 2729 C CA . ARG A 1 410 ? -1.292 25.585 -10.309 1.00 37.41 406 ARG A CA 1
ATOM 2730 C C . ARG A 1 410 ? 0.194 25.535 -9.947 1.00 32.96 406 ARG A C 1
ATOM 2731 O O . ARG A 1 410 ? 0.985 24.883 -10.647 1.00 31.01 406 ARG A O 1
ATOM 2739 N N . ARG A 1 411 ? 0.602 26.212 -8.875 1.00 31.27 407 ARG A N 1
ATOM 2740 C CA . ARG A 1 411 ? 2.045 26.319 -8.582 1.00 28.72 407 ARG A CA 1
ATOM 2741 C C . ARG A 1 411 ? 2.558 25.344 -7.500 1.00 23.92 407 ARG A C 1
ATOM 2742 O O . ARG A 1 411 ? 3.758 25.226 -7.327 1.00 23.19 407 ARG A O 1
ATOM 2750 N N . LEU A 1 412 ? 1.678 24.680 -6.755 1.00 18.49 408 LEU A N 1
ATOM 2751 C CA . LEU A 1 412 ? 2.111 23.875 -5.594 1.00 17.39 408 LEU A CA 1
ATOM 2752 C C . LEU A 1 412 ? 2.481 22.440 -6.010 1.00 16.17 408 LEU A C 1
ATOM 2753 O O . LEU A 1 412 ? 1.898 21.464 -5.566 1.00 16.06 408 LEU A O 1
ATOM 2758 N N . ASN A 1 413 ? 3.459 22.357 -6.896 1.00 15.92 409 ASN A N 1
ATOM 2759 C CA . ASN A 1 413 ? 3.991 21.101 -7.411 1.00 15.51 409 ASN A CA 1
ATOM 2760 C C . ASN A 1 413 ? 5.418 21.365 -7.842 1.00 15.51 409 ASN A C 1
ATOM 2761 O O . ASN A 1 413 ? 5.806 22.507 -7.939 1.00 15.77 409 ASN A O 1
ATOM 2766 N N . SER A 1 414 ? 6.205 20.323 -8.074 1.00 15.27 410 SER A N 1
ATOM 2767 C CA . SER A 1 414 ? 7.642 20.493 -8.335 1.00 15.37 410 SER A CA 1
ATOM 2768 C C . SER A 1 414 ? 7.895 21.211 -9.663 1.00 15.33 410 SER A C 1
ATOM 2769 O O . SER A 1 414 ? 8.942 21.866 -9.833 1.00 15.55 410 SER A O 1
ATOM 2772 N N . LEU A 1 415 ? 6.958 21.093 -10.594 1.00 15.09 411 LEU A N 1
ATOM 2773 C CA . LEU A 1 415 ? 7.141 21.708 -11.901 1.00 15.07 411 LEU A CA 1
ATOM 2774 C C . LEU A 1 415 ? 6.595 23.142 -11.952 1.00 15.35 411 LEU A C 1
ATOM 2775 O O . LEU A 1 415 ? 6.740 23.799 -12.976 1.00 15.41 411 LEU A O 1
ATOM 2780 N N . PHE A 1 416 ? 6.034 23.632 -10.845 1.00 15.57 412 PHE A N 1
ATOM 2781 C CA . PHE A 1 416 ? 5.564 25.038 -10.719 1.00 15.93 412 PHE A CA 1
ATOM 2782 C C . PHE A 1 416 ? 4.592 25.462 -11.819 1.00 15.89 412 PHE A C 1
ATOM 2783 O O . PHE A 1 416 ? 4.584 26.638 -12.239 1.00 16.17 412 PHE A O 1
ATOM 2791 N N . GLN A 1 417 ? 3.739 24.526 -12.244 1.00 15.58 413 GLN A N 1
ATOM 2792 C CA . GLN A 1 417 ? 2.745 24.817 -13.273 1.00 15.57 413 GLN A CA 1
ATOM 2793 C C . GLN A 1 417 ? 1.636 23.790 -13.280 1.00 15.34 413 GLN A C 1
ATOM 2794 O O . GLN A 1 417 ? 1.836 22.668 -12.790 1.00 15.09 413 GLN A O 1
ATOM 2800 N N . GLY A 1 418 ? 0.481 24.148 -13.854 1.00 15.46 414 GLY A N 1
ATOM 2801 C CA . GLY A 1 418 ? -0.590 23.162 -14.031 1.00 15.27 414 GLY A CA 1
ATOM 2802 C C . GLY A 1 418 ? -0.237 22.284 -15.221 1.00 14.92 414 GLY A C 1
ATOM 2803 O O . GLY A 1 418 ? 0.548 22.687 -16.112 1.00 14.90 414 GLY A O 1
ATOM 2804 N N . GLY A 1 419 ? -0.814 21.096 -15.257 1.00 14.67 415 GLY A N 1
ATOM 2805 C CA . GLY A 1 419 ? -0.658 20.206 -16.379 1.00 14.39 415 GLY A CA 1
ATOM 2806 C C . GLY A 1 419 ? -1.615 20.503 -17.529 1.00 14.50 415 GLY A C 1
ATOM 2807 O O . GLY A 1 419 ? -2.486 21.386 -17.446 1.00 14.82 415 GLY A O 1
ATOM 2808 N N . GLN A 1 420 ? -1.435 19.778 -18.628 1.00 14.30 416 GLN A N 1
ATOM 2809 C CA . GLN A 1 420 ? -2.259 19.883 -19.805 1.00 14.41 416 GLN A CA 1
ATOM 2810 C C . GLN A 1 420 ? -3.000 18.580 -19.995 1.00 14.22 416 GLN A C 1
ATOM 2811 O O . GLN A 1 420 ? -2.473 17.517 -19.622 1.00 13.93 416 GLN A O 1
ATOM 2817 N N . PRO A 1 421 ? -4.200 18.636 -20.616 1.00 14.41 417 PRO A N 1
ATOM 2818 C CA . PRO A 1 421 ? -4.927 17.394 -20.875 1.00 14.26 417 PRO A CA 1
ATOM 2819 C C . PRO A 1 421 ? -4.095 16.317 -21.570 1.00 13.96 417 PRO A C 1
ATOM 2820 O O . PRO A 1 421 ? -4.244 15.138 -21.256 1.00 13.75 417 PRO A O 1
ATOM 2824 N N . VAL A 1 422 ? -3.239 16.717 -22.502 1.00 13.98 418 VAL A N 1
ATOM 2825 C CA . VAL A 1 422 ? -2.412 15.728 -23.203 1.00 13.77 418 VAL A CA 1
ATOM 2826 C C . VAL A 1 422 ? -1.569 14.897 -22.231 1.00 13.49 418 VAL A C 1
ATOM 2827 O O . VAL A 1 422 ? -1.364 13.715 -22.463 1.00 13.32 418 VAL A O 1
ATOM 2831 N N . ASP A 1 423 ? -1.127 15.528 -21.139 1.00 13.50 419 ASP A N 1
ATOM 2832 C CA . ASP A 1 423 ? -0.255 14.869 -20.150 1.00 13.31 419 ASP A CA 1
ATOM 2833 C C . ASP A 1 423 ? -0.981 13.683 -19.485 1.00 13.16 419 ASP A C 1
ATOM 2834 O O . ASP A 1 423 ? -0.386 12.637 -19.225 1.00 12.98 419 ASP A O 1
ATOM 2839 N N . VAL A 1 424 ? -2.263 13.861 -19.218 1.00 13.27 420 VAL A N 1
ATOM 2840 C CA . VAL A 1 424 ? -3.109 12.817 -18.661 1.00 13.19 420 VAL A CA 1
ATOM 2841 C C . VAL A 1 424 ? -3.307 11.705 -19.673 1.00 13.07 420 VAL A C 1
ATOM 2842 O O . VAL A 1 424 ? -3.168 10.519 -19.362 1.00 12.91 420 VAL A O 1
ATOM 2846 N N . ALA A 1 425 ? -3.612 12.093 -20.897 1.00 13.19 421 ALA A N 1
ATOM 2847 C CA . ALA A 1 425 ? -3.819 11.158 -21.961 1.00 13.14 421 ALA A CA 1
ATOM 2848 C C . ALA A 1 425 ? -2.584 10.286 -22.201 1.00 12.95 421 ALA A C 1
ATOM 2849 O O . ALA A 1 425 ? -2.714 9.087 -22.460 1.00 12.86 421 ALA A O 1
ATOM 2851 N N . GLU A 1 426 ? -1.379 10.859 -22.084 1.00 12.93 422 GLU A N 1
ATOM 2852 C CA . GLU A 1 426 ? -0.153 10.085 -22.300 1.00 12.84 422 GLU A CA 1
ATOM 2853 C C . GLU A 1 426 ? 0.023 8.974 -21.281 1.00 12.67 422 GLU A C 1
ATOM 2854 O O . GLU A 1 426 ? 0.375 7.855 -21.641 1.00 12.61 422 GLU A O 1
ATOM 2860 N N . LEU A 1 427 ? -0.237 9.270 -20.007 1.00 12.64 423 LEU A N 1
ATOM 2861 C CA . LEU A 1 427 ? -0.143 8.249 -18.975 1.00 12.53 423 LEU A CA 1
ATOM 2862 C C . LEU A 1 427 ? -1.164 7.124 -19.242 1.00 12.48 423 LEU A C 1
ATOM 2863 O O . LEU A 1 427 ? -0.860 5.950 -19.086 1.00 12.40 423 LEU A O 1
ATOM 2868 N N . ILE A 1 428 ? -2.379 7.498 -19.610 1.00 12.57 424 ILE A N 1
ATOM 2869 C CA . ILE A 1 428 ? -3.420 6.490 -19.973 1.00 12.58 424 ILE A CA 1
ATOM 2870 C C . ILE A 1 428 ? -2.949 5.627 -21.145 1.00 12.54 424 ILE A C 1
ATOM 2871 O O . ILE A 1 428 ? -3.080 4.394 -21.112 1.00 12.49 424 ILE A O 1
ATOM 2876 N N . ALA A 1 429 ? -2.344 6.263 -22.162 1.00 12.61 425 ALA A N 1
ATOM 2877 C CA . ALA A 1 429 ? -1.863 5.537 -23.347 1.00 12.65 425 ALA A CA 1
ATOM 2878 C C . ALA A 1 429 ? -0.726 4.573 -23.024 1.00 12.57 425 ALA A C 1
ATOM 2879 O O . ALA A 1 429 ? -0.581 3.531 -23.676 1.00 12.62 425 ALA A O 1
ATOM 2881 N N . TYR A 1 430 ? 0.087 4.936 -22.032 1.00 12.50 426 TYR A N 1
ATOM 2882 C CA . TYR A 1 430 ? 1.107 4.019 -21.520 1.00 12.48 426 TYR A CA 1
ATOM 2883 C C . TYR A 1 430 ? 0.463 2.756 -20.957 1.00 12.41 426 TYR A C 1
ATOM 2884 O O . TYR A 1 430 ? 0.855 1.662 -21.328 1.00 12.45 426 TYR A O 1
ATOM 2893 N N . PHE A 1 431 ? -0.543 2.889 -20.098 1.00 12.34 427 PHE A N 1
ATOM 2894 C CA . PHE A 1 431 ? -1.153 1.674 -19.551 1.00 12.32 427 PHE A CA 1
ATOM 2895 C C . PHE A 1 431 ? -1.817 0.860 -20.669 1.00 12.38 427 PHE A C 1
ATOM 2896 O O . PHE A 1 431 ? -1.849 -0.395 -20.626 1.00 12.40 427 PHE A O 1
ATOM 2904 N N . ALA A 1 432 ? -2.330 1.568 -21.675 1.00 12.45 428 ALA A N 1
ATOM 2905 C CA . ALA A 1 432 ? -3.053 0.959 -22.811 1.00 12.56 428 ALA A CA 1
ATOM 2906 C C . ALA A 1 432 ? -2.149 0.173 -23.764 1.00 12.65 428 ALA A C 1
ATOM 2907 O O . ALA A 1 432 ? -2.634 -0.594 -24.608 1.00 12.77 428 ALA A O 1
ATOM 2909 N N . SER A 1 433 ? -0.851 0.398 -23.660 1.00 12.64 429 SER A N 1
ATOM 2910 C CA . SER A 1 433 ? 0.091 -0.200 -24.596 1.00 12.80 429 SER A CA 1
ATOM 2911 C C . SER A 1 433 ? -0.042 -1.745 -24.584 1.00 12.86 429 SER A C 1
ATOM 2912 O O . SER A 1 433 ? -0.135 -2.346 -23.532 1.00 12.76 429 SER A O 1
ATOM 2915 N N . PRO A 1 434 ? 0.017 -2.380 -25.767 1.00 13.08 430 PRO A N 1
ATOM 2916 C CA . PRO A 1 434 ? 0.022 -3.854 -25.740 1.00 13.18 430 PRO A CA 1
ATOM 2917 C C . PRO A 1 434 ? 1.253 -4.401 -24.990 1.00 13.21 430 PRO A C 1
ATOM 2918 O O . PRO A 1 434 ? 1.221 -5.512 -24.449 1.00 13.25 430 PRO A O 1
ATOM 2922 N N . ALA A 1 435 ? 2.330 -3.599 -24.948 1.00 13.24 431 ALA A N 1
ATOM 2923 C CA . ALA A 1 435 ? 3.569 -3.983 -24.267 1.00 13.34 431 ALA A CA 1
ATOM 2924 C C . ALA A 1 435 ? 3.532 -3.736 -22.746 1.00 13.12 431 ALA A C 1
ATOM 2925 O O . ALA A 1 435 ? 4.445 -4.120 -22.025 1.00 13.22 431 ALA A O 1
ATOM 2927 N N . SER A 1 436 ? 2.425 -3.202 -22.256 1.00 12.89 432 SER A N 1
ATOM 2928 C CA . SER A 1 436 ? 2.239 -2.978 -20.809 1.00 12.73 432 SER A CA 1
ATOM 2929 C C . SER A 1 436 ? 1.454 -4.072 -20.080 1.00 12.70 432 SER A C 1
ATOM 2930 O O . SER A 1 436 ? 0.775 -3.823 -19.075 1.00 12.59 432 SER A O 1
ATOM 2933 N N . ASN A 1 437 ? 1.561 -5.304 -20.565 1.00 12.86 433 ASN A N 1
ATOM 2934 C CA . ASN A 1 437 ? 0.880 -6.456 -19.963 1.00 12.89 433 ASN A CA 1
ATOM 2935 C C . ASN A 1 437 ? 1.352 -6.827 -18.559 1.00 12.91 433 ASN A C 1
ATOM 2936 O O . ASN A 1 437 ? 0.622 -7.469 -17.833 1.00 12.91 433 ASN A O 1
ATOM 2941 N N . ALA A 1 438 ? 2.564 -6.397 -18.183 1.00 12.97 434 ALA A N 1
ATOM 2942 C CA . ALA A 1 438 ? 3.138 -6.669 -16.873 1.00 13.06 434 ALA A CA 1
ATOM 2943 C C . ALA A 1 438 ? 2.873 -5.510 -15.897 1.00 12.90 434 ALA A C 1
ATOM 2944 O O . ALA A 1 438 ? 3.511 -5.412 -14.872 1.00 12.99 434 ALA A O 1
ATOM 2946 N N . VAL A 1 439 ? 1.930 -4.633 -16.230 1.00 12.71 435 VAL A N 1
ATOM 2947 C CA . VAL A 1 439 ? 1.595 -3.509 -15.362 1.00 12.61 435 VAL A CA 1
ATOM 2948 C C . VAL A 1 439 ? 0.099 -3.574 -15.066 1.00 12.55 435 VAL A C 1
ATOM 2949 O O . VAL A 1 439 ? -0.734 -3.345 -15.921 1.00 12.48 435 VAL A O 1
ATOM 2953 N N . THR A 1 440 ? -0.241 -3.865 -13.822 1.00 12.62 436 THR A N 1
ATOM 2954 C CA . THR A 1 440 ? -1.638 -3.982 -13.443 1.00 12.64 436 THR A CA 1
ATOM 2955 C C . THR A 1 440 ? -1.808 -3.610 -11.966 1.00 12.76 436 THR A C 1
ATOM 2956 O O . THR A 1 440 ? -0.872 -3.684 -11.183 1.00 12.84 436 THR A O 1
ATOM 2960 N N . GLY A 1 441 ? -3.023 -3.206 -11.615 1.00 12.81 437 GLY A N 1
ATOM 2961 C CA . GLY A 1 441 ? -3.364 -2.809 -10.260 1.00 12.99 437 GLY A CA 1
ATOM 2962 C C . GLY A 1 441 ? -2.654 -1.562 -9.754 1.00 12.98 437 GLY A C 1
ATOM 2963 O O . GLY A 1 441 ? -2.690 -1.298 -8.545 1.00 13.17 437 GLY A O 1
ATOM 2964 N N . ASN A 1 442 ? -2.035 -0.808 -10.659 1.00 12.81 438 ASN A N 1
ATOM 2965 C CA . ASN A 1 442 ? -1.357 0.437 -10.338 1.00 12.81 438 ASN A CA 1
ATOM 2966 C C . ASN A 1 442 ? -2.316 1.635 -10.332 1.00 12.86 438 ASN A C 1
ATOM 2967 O O . ASN A 1 442 ? -3.228 1.728 -11.168 1.00 12.81 438 ASN A O 1
ATOM 2972 N N . THR A 1 443 ? -2.082 2.550 -9.392 1.00 13.00 439 THR A N 1
ATOM 2973 C CA . THR A 1 443 ? -2.651 3.898 -9.469 1.00 13.07 439 THR A CA 1
ATOM 2974 C C . THR A 1 443 ? -1.458 4.866 -9.559 1.00 13.02 439 THR A C 1
ATOM 2975 O O . THR A 1 443 ? -0.568 4.841 -8.720 1.00 13.12 439 THR A O 1
ATOM 2979 N N . ILE A 1 444 ? -1.415 5.656 -10.616 1.00 12.91 440 ILE A N 1
ATOM 2980 C CA . ILE A 1 444 ? -0.319 6.606 -10.837 1.00 12.89 440 ILE A CA 1
ATOM 2981 C C . ILE A 1 444 ? -0.894 7.976 -11.020 1.00 12.99 440 ILE A C 1
ATOM 2982 O O . ILE A 1 444 ? -1.834 8.157 -11.766 1.00 12.96 440 ILE A O 1
ATOM 2987 N N . ARG A 1 445 ? -0.327 8.952 -10.338 1.00 13.14 441 ARG A N 1
ATOM 2988 C CA . ARG A 1 445 ? -0.781 10.330 -10.489 1.00 13.28 441 ARG A CA 1
ATOM 2989 C C . ARG A 1 445 ? -0.076 11.038 -11.651 1.00 13.18 441 ARG A C 1
ATOM 2990 O O . ARG A 1 445 ? 1.084 10.767 -11.914 1.00 13.08 441 ARG A O 1
ATOM 2998 N N . VAL A 1 446 ? -0.773 12.005 -12.259 1.00 13.26 442 VAL A N 1
ATOM 2999 C CA . VAL A 1 446 ? -0.179 12.864 -13.294 1.00 13.23 442 VAL A CA 1
ATOM 3000 C C . VAL A 1 446 ? -0.428 14.282 -12.801 1.00 13.51 442 VAL A C 1
ATOM 3001 O O . VAL A 1 446 ? -1.459 14.892 -13.068 1.00 13.65 442 VAL A O 1
ATOM 3005 N N . CYS A 1 447 ? 0.527 14.739 -11.989 1.00 13.62 443 CYS A N 1
ATOM 3006 C CA . CYS A 1 447 ? 0.362 15.884 -11.089 1.00 13.93 443 CYS A CA 1
ATOM 3007 C C . CYS A 1 447 ? 1.578 16.818 -10.985 1.00 14.06 443 CYS A C 1
ATOM 3008 O O . CYS A 1 447 ? 1.540 17.788 -10.225 1.00 14.36 443 CYS A O 1
ATOM 3011 N N . GLY A 1 448 ? 2.646 16.588 -11.759 1.00 13.91 444 GLY A N 1
ATOM 3012 C CA . GLY A 1 448 ? 3.854 17.438 -11.663 1.00 14.08 444 GLY A CA 1
ATOM 3013 C C . GLY A 1 448 ? 4.541 17.358 -10.299 1.00 14.27 444 GLY A C 1
ATOM 3014 O O . GLY A 1 448 ? 5.303 18.246 -9.923 1.00 14.51 444 GLY A O 1
ATOM 3015 N N . GLN A 1 449 ? 4.259 16.272 -9.578 1.00 14.18 445 GLN A N 1
ATOM 3016 C CA . GLN A 1 449 ? 4.657 16.069 -8.192 1.00 14.39 445 GLN A CA 1
ATOM 3017 C C . GLN A 1 449 ? 4.005 17.155 -7.319 1.00 14.73 445 GLN A C 1
ATOM 3018 O O . GLN A 1 449 ? 4.666 18.029 -6.751 1.00 15.02 445 GLN A O 1
ATOM 3024 N N . ALA A 1 450 ? 2.681 17.082 -7.233 1.00 14.73 446 ALA A N 1
ATOM 3025 C CA . ALA A 1 450 ? 1.940 18.018 -6.442 1.00 15.09 446 ALA A CA 1
ATOM 3026 C C . ALA A 1 450 ? 2.180 17.768 -4.955 1.00 15.39 446 ALA A C 1
ATOM 3027 O O . ALA A 1 450 ? 2.321 16.650 -4.512 1.00 15.28 446 ALA A O 1
ATOM 3029 N N . MET A 1 451 ? 2.208 18.833 -4.187 1.00 15.80 447 MET A N 1
ATOM 3030 C CA . MET A 1 451 ? 2.341 18.763 -2.732 1.00 16.18 447 MET A CA 1
ATOM 3031 C C . MET A 1 451 ? 1.219 17.907 -2.114 1.00 16.25 447 MET A C 1
ATOM 3032 O O . MET A 1 451 ? 1.447 17.128 -1.190 1.00 16.36 447 MET A O 1
ATOM 3037 N N . LEU A 1 452 ? 0.006 18.120 -2.595 1.00 16.24 448 LEU A N 1
ATOM 3038 C CA . LEU A 1 452 ? -1.208 17.463 -2.080 1.00 16.39 448 LEU A CA 1
ATOM 3039 C C . LEU A 1 452 ? -1.112 15.948 -2.162 1.00 16.05 448 LEU A C 1
ATOM 3040 O O . LEU A 1 452 ? -0.725 15.397 -3.201 1.00 15.60 448 LEU A O 1
ATOM 3045 N N . GLY A 1 453 ? -1.475 15.278 -1.069 1.00 16.31 449 GLY A N 1
ATOM 3046 C CA . GLY A 1 453 ? -1.543 13.831 -1.075 1.00 16.06 449 GLY A CA 1
ATOM 3047 C C . GLY A 1 453 ? -2.013 13.264 0.248 1.00 16.47 449 GLY A C 1
ATOM 3048 O O . GLY A 1 453 ? -2.616 13.984 1.063 1.00 16.97 449 GLY A O 1
ATOM 3049 N N . ALA A 1 454 ? -1.713 11.981 0.430 1.00 16.29 450 ALA A N 1
ATOM 3050 C CA . ALA A 1 454 ? -2.077 11.196 1.601 1.00 16.65 450 ALA A CA 1
ATOM 3051 C C . ALA A 1 454 ? -0.849 10.791 2.412 1.00 16.76 450 ALA A C 1
ATOM 3052 O O . ALA A 1 454 ? -0.971 10.559 3.618 1.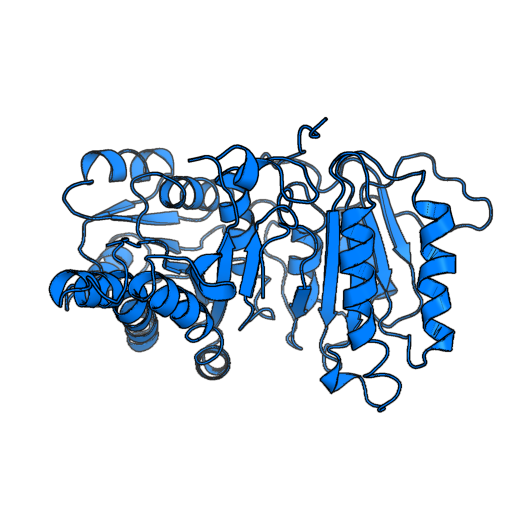00 17.37 450 ALA A O 1
#

Organism: Mycolicibacterium smegmatis (strain ATCC 700084 / mc(2)155) (NCBI:txid246196)

Sequence (415 aa):
QPETLRRYRPGDPPLAGSLLIGGSGRVAEPLRTALADDYNLVSSNNIGGRWADDSSFGGVVFDATGITEAEGLKELYTFFTPLLRNLAPCARVVVVGTTPAEAGGSVHAQQVVVQRALEGFTRSLGKELRRGATVSLVYLSADAKPGATGLESTMRFILSAKSAYVDGQVFRVGAADSTPPADWDKPLDGKVAVVTGAARGIGATIAEEVFARDGATVVAIDVDGAAEDLKRRVADKVGGTALTLDVTADDAVDKITAHVTEHHGGKVDILVNNAGITRDKLLANMDEKRWDAVIAVNLLAPQRLTEGLVGNGTIGEGGRVIGLSSMAGIAGNRGQTNYATTKAGMIGLLAEALAPVLADKGITINAVAPGFIETREVGRRLNSLFQGGQPVDVAELIAYFASPASNAVTGNTIRVCGQAMLGA

CATH classification: 3.40.50.720 (+1 more: 3.40.50.720)

B-factor: mean 17.29, std 7.58, range [8.28, 83.65]

Nearest PDB structures (foldseek):
  3u0b-assembly1_A-2  TM=9.403E-01  e=7.714E-92  Mycolicibacterium smegmatis MC2 155
  5vp5-assembly1_A-2  TM=9.994E-01  e=3.828E-87  Mycolicibacterium smegmatis MC2 155
  3v1t-assembly1_C  TM=9.951E-01  e=4.504E-75  Mycobacterium tuberculosis H37Rv
  3q6i-assembly2_C  TM=9.860E-01  e=2.937E-75  Mycobacterium tuberculosis H37Rv
  3v1u-assembly1_A-2  TM=9.752E-01  e=3.594E-74  Mycobacterium tuberculosis H37Rv

Foldseek 3Di:
DFFPAQADDFPDQFFPKAEEEDEPDLCRVLLCVVCVVRGHYDYDDPVLDDPAQALEYEYECAPPQAPVSCCVVVVVPPSRQVRHDAQHEYEYEYAPLVQSPDPRRSVSRVCVLVVQLVVQLVHDRQHAYEYEHEYPQADSNPLLCNLVVSLRSGSLQSLFHSKYFYFYHDHFDAAPDVSLLCALAEEEFEPCLDDLNLLLLQVNLSSHYAYEYEYAPVSQVSQCVSNVVSVHHYDHDQLLDPCNLVSVQVVCVVPPVRAHQEYELPDFDALFAAPVGDDDCRQVVRCRNQAVSLLCNVCSCVVVPNHFALHEYEYEAELCLFQNDGRGPRNNVSSVNLLVSQQVCQVVCLVRNYAYEYEYEFFEPSDQCSAQQASSGGHHYSSSRSSVSVSRSGSRNSRGTSYYGYSRNHGPRGD

Secondary structure (DSSP, 8-state):
---------TT--S-SSEEEEE-SSSSHHHHHHHHTTTS-EE---TT---SS-EEEEEEE-TT--SGGGGHHHHHHHGGGGGGEEEEEEEEEEEE-GGGSSSHHHHHHHHHHHHHHHHHHTT--TT-EEEEEEE-TTS-TT-GGGHHHHHHHSSGGGTT--SEEEEE-S------S-TTSTTTT-EEEESS-SSHHHHHHHHHHHHTTPEEEEEE-GGGHHHHHHHHHHHT-EEEE--TTSTTHHHHHHHHHHHHSTT--SEEEE---------GGG--HHHHHHHHIIIIIHHHHHHHHHHHTTSS-TT-EEEEE--HHHHH--TT-HHHHHHHHHHHHHHHHHHHHHHTTT-EEEEEEE-SB---HHHHHSBTTSS-B-HHHHHHHHHHHH-GGGTT--S-EEEESSSBS---

InterPro domains:
  IPR002347 Short-chain dehydrogenase/reductase SDR [PF13561] (216-443)
  IPR002347 Short-chain dehydrogenase/reductase SDR [PR00080] (283-294)
  IPR002347 Short-chain dehydrogenase/reductase SDR [PR00080] (336-344)
  IPR002347 Short-chain dehydrogenase/reductase SDR [PR00080] (356-375)
  IPR002347 Short-chain dehydrogenase/reductase SDR [PR00081] (211-228)
  IPR002347 Short-chain dehydrogenase/reductase SDR [PR00081] (283-294)
  IPR002347 Short-chain dehydrogenase/reductase SDR [PR00081] (330-346)
  IPR002347 Short-chain dehydrogenase/reductase SDR [PR00081] (356-375)
  IPR002347 Short-chain dehydrogenase/reductase SDR [PR00081] (377-394)
  IPR002347 Short-chain dehydrogenase/reductase SDR [PR00081] (410-430)
  IPR020904 Short-chain dehydrogenase/reductase, conserved site [PS00061] (343-371)
  IPR036291 NAD(P)-binding domain superfamily [SSF51735] (205-447)
  IPR057326 Ketoreductase domain [SM00822] (210-387)